Protein AF-A0AAD5UMY3-F1 (afdb_monomer_lite)

Organism: NCBI:txid261099

pLDDT: mean 78.42, std 12.8, range [32.03, 96.56]

Radius of gyration: 41.49 Å; chains: 1; bounding box: 111×92×102 Å

InterPro domains:
  IPR000690 Matrin/U1-C, C2H2-type zinc finger [PS50171] (373-404)
  IPR001790 Large ribosomal subunit protein uL10, N-terminal [PF00466] (483-556)
  IPR003604 Matrin/U1-C-like, C2H2-type zinc finger [SM00451] (227-261)
  IPR013087 Zinc finger C2H2-type [PS00028] (232-254)
  IPR013087 Zinc finger C2H2-type [SM00355] (230-254)
  IPR013087 Zinc finger C2H2-type [SM00355] (373-398)
  IPR021966 Splicing factor SF3a60 binding domain [PF12108] (74-94)
  IPR022755 Zinc finger, double-stranded RNA binding [PF12171] (230-254)
  IPR024598 Splicing factor SF3a60 /Prp9 subunit, C-terminal [PF11931] (349-454)
  IPR031774 SF3A3 domain [PF16837] (117-165)
  IPR036236 Zinc finger C2H2 superfamily [SSF57667] (229-265)
  IPR043141 Large ribosomal subunit protein uL10-like domain superfamily [G3DSA:3.30.70.1730] (434-593)
  IPR043141 Large ribosomal subunit protein uL10-like domain superfamily [SSF160369] (486-635)
  IPR051421 RNA Processing and DNA Damage Response Regulator [PTHR12786] (3-451)

Secondary structure (DSSP, 8-state):
---HHHHHHHHHHHHHHHHHHHHHHHHSPPSBHHHHHHHHHHHHHHHHHHHHHHHHHHHHHHHTHHHHHHHTT-HHHHHHHHHHHHHHHHT-TT-PPPPP-TT----HHHHHHHHTTS-GGGTTTTS---HHHHHHHHTSTTPPP--HHHHHHHTT-TTSS-HHHHTSHHHHHHHHHHHHHHHHHHHHH-TTS-HHHHHHHHHHHHHHHHHHT--TT-TT-------GGGEETTTTEE-SSHHHHHHHHTSHHHHHHHHH--S---HHHHHHHHHHHHHHHHHHHHHHHHHHHHHHHHTHHHHHHHHHHHHHHHHS-HHHHHHHHHSPPPB---------------TT-PPBPTTSSBPPHHHHHHTTTTSEEEETTTTSEEEESHHHHHHHTTSHHHHHHHHHTT--SS-HHHHHHHHHHHHHHHHHHTT-GGGT-EEE-TT--EEEHHHHHHHHHHHHTTS---TTSPPPPHHHHHHHHHHHHHTTSSEEEEEEE----HHHHHHHHHHHTTT-EEEE--HHHHHHHHHHTT-HHHHTT--SSEEEEEESS--HHHHHHHHHHTTTTEEEEEEEETTEEEEHHHHHHHHTSPPHHHHHHHHHHHHHHHHHHHHHHHHHHHHHHHHHHHHHHHHHH--

Sequence (639 aa):
MQTILEATRQNFEELDRLEASSVYQMTQKTQTYRDKILQQKRVSDFVSEIQSKSKEIIQIYQTEFKQEVDKMTDFNSFYDQLKEIKDFYKNKPNELVPAFDPSVLLTDYEVQELDGLFSGEEGYGRQLDLHDLFLEYLNLPSIARITYLSYLDRFDRFKDYSEDLKQKKEYYQYILKLQEYLFGWIKRSQPLFNLEEMQSEIKKRFEKLWKDGQVPLWERQVAPIRNPELYCVACDKHFAKDTVFKAHESGKKHIKAAKELTGPVDKEQRMKERELVEYEKNKRLAEIEYTITLIMKHLKEVREDTKSHIERKQALTEKERLDDAEELPVEIQEEDEPVEDEKLYNPLKLPIGWDGKPIPFWLYKLHGLGVEYPCEICGGYVYMGRKAFDKHFQEWRHAHGMRVLGIPNGSIQDAYALAEKLKQQAKNESLNPDIIEEYEDDEGNVYNKKTFEEQAVYALENVKKSRRGNPVDHRRTFWYAIYSQILQARYIFVFQNVNIPADTFKKLKLDISGKMETLSVRNGVFKACCNDNKQEKLGSLFQGPTIILFSNQEIVPDVVKLGNKYKQHLILVGGKLDDLIVTSDTFENVKNLPSKAQLLGELLGVLSYPASNIVRVLQQSPMVLAASLDQYSKQDQEK

Structure (mmCIF, N/CA/C/O backbone):
data_AF-A0AAD5UMY3-F1
#
_entry.id   AF-A0AAD5UMY3-F1
#
loop_
_atom_site.group_PDB
_atom_site.id
_atom_site.type_symbol
_atom_site.label_atom_id
_atom_site.label_alt_id
_atom_site.label_comp_id
_atom_site.label_asym_id
_atom_site.label_entity_id
_atom_site.label_seq_id
_atom_site.pdbx_PDB_ins_code
_atom_site.Cartn_x
_atom_site.Cartn_y
_atom_site.Cartn_z
_atom_site.occupancy
_atom_site.B_iso_or_equiv
_atom_site.auth_seq_id
_atom_site.auth_comp_id
_atom_site.auth_asym_id
_atom_site.auth_atom_id
_atom_site.pdbx_PDB_model_num
ATOM 1 N N . MET A 1 1 ? -1.121 -5.261 37.924 1.00 54.16 1 MET A N 1
ATOM 2 C CA . MET A 1 1 ? -0.100 -5.972 38.722 1.00 54.16 1 MET A CA 1
ATOM 3 C C . MET A 1 1 ? 0.656 -6.881 37.762 1.00 54.16 1 MET A C 1
ATOM 5 O O . MET A 1 1 ? -0.003 -7.466 36.920 1.00 54.16 1 MET A O 1
ATOM 9 N N . GLN A 1 2 ? 1.989 -6.935 37.798 1.00 60.59 2 GLN A N 1
ATOM 10 C CA . GLN A 1 2 ? 2.779 -7.757 36.863 1.00 60.59 2 GLN A CA 1
ATOM 11 C C . GLN A 1 2 ? 3.060 -9.142 37.467 1.00 60.59 2 GLN A C 1
ATOM 13 O O . GLN A 1 2 ? 4.206 -9.481 37.745 1.00 60.59 2 GLN A O 1
ATOM 18 N N . THR A 1 3 ? 2.012 -9.920 37.740 1.00 77.88 3 THR A N 1
ATOM 19 C CA . THR A 1 3 ? 2.170 -11.361 38.002 1.00 77.88 3 THR A CA 1
ATOM 20 C C . THR A 1 3 ? 2.061 -12.117 36.684 1.00 77.88 3 THR A C 1
ATOM 22 O O . THR A 1 3 ? 1.390 -11.652 35.760 1.00 77.88 3 THR A O 1
ATOM 25 N N . ILE A 1 4 ? 2.714 -13.274 36.579 1.00 82.19 4 ILE A N 1
ATOM 26 C CA . ILE A 1 4 ? 2.682 -14.085 35.355 1.00 82.19 4 ILE A CA 1
ATOM 27 C C . ILE A 1 4 ? 1.256 -14.615 35.127 1.00 82.19 4 ILE A C 1
ATOM 29 O O . ILE A 1 4 ? 0.760 -14.582 33.999 1.00 82.19 4 ILE A O 1
ATOM 33 N N . LEU A 1 5 ? 0.535 -14.983 36.193 1.00 80.25 5 LEU A N 1
ATOM 34 C CA . LEU A 1 5 ? -0.896 -15.299 36.112 1.00 80.25 5 LEU A CA 1
ATOM 35 C C . LEU A 1 5 ? -1.766 -14.139 35.598 1.00 80.25 5 LEU A C 1
ATOM 37 O O . LEU A 1 5 ? -2.652 -14.359 34.778 1.00 80.25 5 LEU A O 1
ATOM 41 N N . GLU A 1 6 ? -1.545 -12.905 36.060 1.00 80.88 6 GLU A N 1
ATOM 42 C CA . GLU A 1 6 ? -2.342 -11.769 35.578 1.00 80.88 6 GLU A CA 1
ATOM 43 C C . GLU A 1 6 ? -1.973 -11.408 34.135 1.00 80.88 6 GLU A C 1
ATOM 45 O O . GLU A 1 6 ? -2.861 -11.101 33.347 1.00 80.88 6 GLU A O 1
ATOM 50 N N . ALA A 1 7 ? -0.695 -11.515 33.756 1.00 83.38 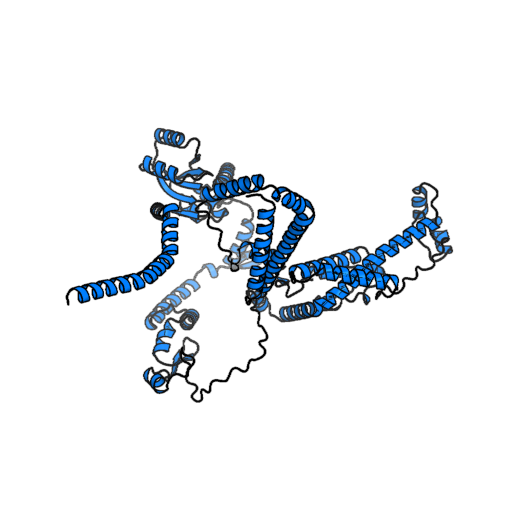7 ALA A N 1
ATOM 51 C CA . ALA A 1 7 ? -0.249 -11.312 32.378 1.00 83.38 7 ALA A CA 1
ATOM 52 C C . ALA A 1 7 ? -0.829 -12.370 31.421 1.00 83.38 7 ALA A C 1
ATOM 54 O O . ALA A 1 7 ? -1.303 -12.035 30.339 1.00 83.38 7 ALA A O 1
ATOM 55 N N . THR A 1 8 ? -0.859 -13.643 31.827 1.00 86.25 8 THR A N 1
ATOM 56 C CA . THR A 1 8 ? -1.491 -14.712 31.033 1.00 86.25 8 THR A CA 1
ATOM 57 C C . THR A 1 8 ? -3.000 -14.529 30.936 1.00 86.25 8 THR A C 1
ATOM 59 O O . THR A 1 8 ? -3.544 -14.641 29.840 1.00 86.25 8 THR A O 1
ATOM 62 N N . ARG A 1 9 ? -3.679 -14.178 32.037 1.00 87.31 9 ARG A N 1
ATOM 63 C CA . ARG A 1 9 ? -5.112 -13.843 32.034 1.00 87.31 9 ARG A CA 1
ATOM 64 C C . ARG A 1 9 ? -5.418 -12.673 31.093 1.00 87.31 9 ARG A C 1
ATOM 66 O O . ARG A 1 9 ? -6.385 -12.753 30.344 1.00 87.31 9 ARG A O 1
ATOM 73 N N . GLN A 1 10 ? -4.603 -11.617 31.119 1.00 86.56 10 GLN A N 1
ATOM 74 C CA . GLN A 1 10 ? -4.732 -10.467 30.218 1.00 86.56 10 GLN A CA 1
ATOM 75 C C . GLN A 1 10 ? -4.540 -10.870 28.757 1.00 86.56 10 GLN A C 1
ATOM 77 O O . GLN A 1 10 ? -5.368 -10.511 27.931 1.00 86.56 10 GLN A O 1
ATOM 82 N N . ASN A 1 11 ? -3.521 -11.674 28.448 1.00 89.56 11 ASN A N 1
ATOM 83 C CA . ASN A 1 11 ? -3.303 -12.159 27.087 1.00 89.56 11 ASN A CA 1
ATOM 84 C C . ASN A 1 11 ? -4.472 -13.031 26.584 1.00 89.56 11 ASN A C 1
ATOM 86 O O . ASN A 1 11 ? -4.869 -12.885 25.435 1.00 89.56 11 ASN A O 1
ATOM 90 N N . PHE A 1 12 ? -5.056 -13.901 27.420 1.00 92.06 12 PHE A N 1
ATOM 91 C CA . PHE A 1 12 ? -6.263 -14.658 27.046 1.00 92.06 12 PHE A CA 1
ATOM 92 C C . PHE A 1 12 ? -7.484 -13.754 26.842 1.00 92.06 12 PHE A C 1
ATOM 94 O O . PHE A 1 12 ? -8.217 -13.926 25.877 1.00 92.06 12 PHE A O 1
ATOM 101 N N . GLU A 1 13 ? -7.684 -12.762 27.711 1.00 89.94 13 GLU A N 1
ATOM 102 C CA . GLU A 1 13 ? -8.763 -11.787 27.545 1.00 89.94 13 GLU A CA 1
ATOM 103 C C . GLU A 1 13 ? -8.597 -10.970 26.251 1.00 89.94 13 GLU A C 1
ATOM 105 O O . GLU A 1 13 ? -9.573 -10.702 25.557 1.00 89.94 13 GLU A O 1
ATOM 110 N N . GLU A 1 14 ? -7.370 -10.583 25.901 1.00 88.94 14 GLU A N 1
ATOM 111 C CA . GLU A 1 14 ? -7.068 -9.913 24.634 1.00 88.94 14 GLU A CA 1
ATOM 112 C C . GLU A 1 14 ? -7.322 -10.819 23.425 1.00 88.94 14 GLU A C 1
ATOM 114 O O . GLU A 1 14 ? -7.874 -10.344 22.436 1.00 88.94 14 GLU A O 1
ATOM 119 N N . LEU A 1 15 ? -6.998 -12.115 23.506 1.00 92.31 15 LEU A N 1
ATOM 120 C CA . LEU A 1 15 ? -7.338 -13.086 22.460 1.00 92.31 15 LEU A CA 1
ATOM 121 C C . LEU A 1 15 ? -8.849 -13.156 22.223 1.00 92.31 15 LEU A C 1
ATOM 123 O O . LEU A 1 15 ? -9.284 -12.966 21.089 1.00 92.31 15 LEU A O 1
ATOM 127 N N . ASP A 1 16 ? -9.643 -13.327 23.282 1.00 90.62 16 ASP A N 1
ATOM 128 C CA . ASP A 1 16 ? -11.108 -13.375 23.183 1.00 90.62 16 ASP A CA 1
ATOM 129 C C . ASP A 1 16 ? -11.670 -12.085 22.560 1.00 90.62 16 ASP A C 1
ATOM 131 O O . ASP A 1 16 ? -12.596 -12.110 21.744 1.00 90.62 16 ASP A O 1
ATOM 135 N N . ARG A 1 17 ? -11.085 -10.932 22.913 1.00 89.69 17 ARG A N 1
ATOM 136 C CA . ARG A 1 17 ? -11.443 -9.628 22.338 1.00 89.69 17 ARG A CA 1
ATOM 137 C C . ARG A 1 17 ? -11.093 -9.543 20.853 1.00 89.69 17 ARG A C 1
ATOM 139 O O . ARG A 1 17 ? -11.916 -9.082 20.068 1.00 89.69 17 ARG A O 1
ATOM 146 N N . LEU A 1 18 ? -9.905 -9.979 20.444 1.00 90.69 18 LEU A N 1
ATOM 147 C CA . LEU A 1 18 ? -9.489 -9.977 19.038 1.00 90.69 18 LEU A CA 1
ATOM 148 C C . LEU A 1 18 ? -10.341 -10.935 18.195 1.00 90.69 18 LEU A C 1
ATOM 150 O O . LEU A 1 18 ? -10.722 -10.592 17.073 1.00 90.69 18 LEU A O 1
ATOM 154 N N . GLU A 1 19 ? -10.705 -12.096 18.739 1.00 90.88 19 GLU A N 1
ATOM 155 C CA . GLU A 1 19 ? -11.619 -13.044 18.096 1.00 90.88 19 GLU A CA 1
ATOM 156 C C . GLU A 1 19 ? -13.020 -12.444 17.935 1.00 90.88 19 GLU A C 1
ATOM 158 O O . GLU A 1 19 ? -13.569 -12.435 16.830 1.00 90.88 19 GLU A O 1
ATOM 163 N N . ALA A 1 20 ? -13.576 -11.860 19.000 1.00 90.25 20 ALA A N 1
ATOM 164 C CA . ALA A 1 20 ? -14.872 -11.189 18.954 1.00 90.25 20 ALA A CA 1
ATOM 165 C C . ALA A 1 20 ? -14.883 -10.012 17.961 1.00 90.25 20 ALA A C 1
ATOM 167 O O . ALA A 1 20 ? -15.832 -9.874 17.186 1.00 90.25 20 ALA A O 1
ATOM 168 N N . SER A 1 21 ? -13.821 -9.200 17.931 1.00 88.88 21 SER A N 1
ATOM 169 C CA . SER A 1 21 ? -13.643 -8.124 16.947 1.00 88.88 21 SER A CA 1
ATOM 170 C C . SER A 1 21 ? -13.560 -8.663 15.521 1.00 88.88 21 SER A C 1
ATOM 172 O O . SER A 1 21 ? -14.181 -8.100 14.623 1.00 88.88 21 SER A O 1
ATOM 174 N N . SER A 1 22 ? -12.848 -9.771 15.300 1.00 90.06 22 SER A N 1
ATOM 175 C CA . SER A 1 22 ? -12.738 -10.408 13.981 1.00 90.06 22 SER A CA 1
ATOM 176 C C . SER A 1 22 ? -14.100 -10.886 13.478 1.00 90.06 22 SER A C 1
ATOM 178 O O . SER A 1 22 ? -14.490 -10.574 12.351 1.00 90.06 22 SER A O 1
ATOM 180 N N . VAL A 1 23 ? -14.866 -11.572 14.333 1.00 91.06 23 VAL A N 1
ATOM 181 C CA . VAL A 1 23 ? -16.228 -12.031 14.019 1.00 91.06 23 VAL A CA 1
ATOM 182 C C . VAL A 1 23 ? -17.153 -10.846 13.750 1.00 91.06 23 VAL A C 1
ATOM 184 O O . VAL A 1 23 ? -17.904 -10.859 12.771 1.00 91.06 23 VAL A O 1
ATOM 187 N N . TYR A 1 24 ? -17.082 -9.803 14.581 1.00 89.88 24 TYR A N 1
ATOM 188 C CA . TYR A 1 24 ? -17.873 -8.593 14.389 1.00 89.88 24 TYR A CA 1
ATOM 189 C C . TYR A 1 24 ? -17.576 -7.946 13.037 1.00 89.88 24 TYR A C 1
ATOM 191 O O . TYR A 1 24 ? -18.513 -7.689 12.284 1.00 89.88 24 TYR A O 1
ATOM 199 N N . GLN A 1 25 ? -16.295 -7.743 12.702 1.00 88.00 25 GLN A N 1
ATOM 200 C CA . GLN A 1 25 ? -15.896 -7.180 11.415 1.00 88.00 25 GLN A CA 1
ATOM 201 C C . GLN A 1 25 ? -16.452 -8.024 10.274 1.00 88.00 25 GLN A C 1
ATOM 203 O O . GLN A 1 25 ? -17.167 -7.472 9.452 1.00 88.00 25 GLN A O 1
ATOM 208 N N . MET A 1 26 ? -16.226 -9.342 10.250 1.00 88.06 26 MET A N 1
ATOM 209 C CA . MET A 1 26 ? -16.703 -10.218 9.165 1.00 88.06 26 MET A CA 1
ATOM 210 C C . MET A 1 26 ? -18.232 -10.275 9.021 1.00 88.06 26 MET A C 1
ATOM 212 O O . MET A 1 26 ? -18.728 -10.623 7.953 1.00 88.06 26 MET A O 1
ATOM 216 N N . THR A 1 27 ? -18.981 -9.935 10.071 1.00 88.69 27 THR A N 1
ATOM 217 C CA . THR A 1 27 ? -20.451 -9.883 10.031 1.00 88.69 27 THR A CA 1
ATOM 218 C C . THR A 1 27 ? -20.968 -8.608 9.351 1.00 88.69 27 THR A C 1
ATOM 220 O O . THR A 1 27 ? -22.096 -8.583 8.857 1.00 88.69 27 THR A O 1
ATOM 223 N N . GLN A 1 28 ? -20.166 -7.539 9.306 1.00 86.06 28 GLN A N 1
ATOM 224 C CA . GLN A 1 28 ? -20.550 -6.289 8.652 1.00 86.06 28 GLN A CA 1
ATOM 225 C C . GLN A 1 28 ? -20.519 -6.428 7.126 1.00 86.06 28 GLN A C 1
ATOM 227 O O . GLN A 1 28 ? -19.551 -6.925 6.547 1.00 86.06 28 GLN A O 1
ATOM 232 N N . LYS A 1 29 ? -21.567 -5.928 6.464 1.00 86.44 29 LYS A N 1
ATOM 233 C CA . LYS A 1 29 ? -21.604 -5.818 5.001 1.00 86.44 29 LYS A CA 1
ATOM 234 C C . LYS A 1 29 ? -20.754 -4.635 4.542 1.00 86.44 29 LYS A C 1
ATOM 236 O O . LYS A 1 29 ? -20.827 -3.559 5.133 1.00 86.44 29 LYS A O 1
ATOM 241 N N . THR A 1 30 ? -19.984 -4.825 3.475 1.00 85.44 30 THR A N 1
ATOM 242 C CA . THR A 1 30 ? -19.157 -3.772 2.873 1.00 85.44 30 THR A CA 1
ATOM 243 C C . THR A 1 30 ? -19.820 -3.230 1.615 1.00 85.44 30 THR A C 1
ATOM 245 O O . THR A 1 30 ? -20.394 -3.986 0.839 1.00 85.44 30 THR A O 1
ATOM 248 N N . GLN A 1 31 ? -19.788 -1.906 1.443 1.00 82.75 31 GLN A N 1
ATOM 249 C CA . GLN A 1 31 ? -20.433 -1.228 0.313 1.00 82.75 31 GLN A CA 1
ATOM 250 C C . GLN A 1 31 ? -19.464 -1.012 -0.843 1.00 82.75 31 GLN A C 1
ATOM 252 O O . GLN A 1 31 ? -19.856 -1.130 -1.997 1.00 82.75 31 GLN A O 1
ATOM 257 N N . THR A 1 32 ? -18.197 -0.712 -0.556 1.00 85.31 32 THR A N 1
ATOM 258 C CA . THR A 1 32 ? -17.181 -0.474 -1.585 1.00 85.31 32 THR A CA 1
ATOM 259 C C . THR A 1 32 ? -16.069 -1.514 -1.525 1.00 85.31 32 THR A C 1
ATOM 261 O O . THR A 1 32 ? -15.799 -2.116 -0.482 1.00 85.31 32 THR A O 1
ATOM 264 N N . TYR A 1 33 ? -15.377 -1.718 -2.651 1.00 83.94 33 TYR A N 1
ATOM 265 C CA . TYR A 1 33 ? -14.226 -2.627 -2.696 1.00 83.94 33 TYR A CA 1
ATOM 266 C C . TYR A 1 33 ? -13.112 -2.178 -1.737 1.00 83.94 33 TYR A C 1
ATOM 268 O O . TYR A 1 33 ? -12.474 -3.004 -1.088 1.00 83.94 33 TYR A O 1
ATOM 276 N N . ARG A 1 34 ? -12.946 -0.862 -1.569 1.00 86.38 34 ARG A N 1
ATOM 277 C CA . ARG A 1 34 ? -12.042 -0.270 -0.580 1.00 86.38 34 ARG A CA 1
ATOM 278 C C . ARG A 1 34 ? -12.387 -0.719 0.841 1.00 86.38 34 ARG A C 1
ATOM 280 O O . ARG A 1 34 ? -11.503 -1.191 1.552 1.00 86.38 34 ARG A O 1
ATOM 287 N N . ASP A 1 35 ? -13.660 -0.639 1.228 1.00 86.69 35 ASP A N 1
ATOM 288 C CA . ASP A 1 35 ? -14.111 -1.061 2.562 1.00 86.69 35 ASP A CA 1
ATOM 289 C C . ASP A 1 35 ? -13.899 -2.560 2.778 1.00 86.69 35 ASP A C 1
ATOM 291 O O . ASP A 1 35 ? -13.480 -2.978 3.856 1.00 86.69 35 ASP A O 1
ATOM 295 N N . LYS A 1 36 ? -14.130 -3.370 1.736 1.00 89.31 36 LYS A N 1
ATOM 296 C CA . LYS A 1 36 ? -13.876 -4.816 1.758 1.00 89.31 36 LYS A CA 1
ATOM 297 C C . LYS A 1 36 ? -12.414 -5.131 2.052 1.00 89.31 36 LYS A C 1
ATOM 299 O O . LYS A 1 36 ? -12.127 -5.939 2.932 1.00 89.31 36 LYS A O 1
ATOM 304 N N . ILE A 1 37 ? -11.480 -4.497 1.350 1.00 90.50 37 ILE A N 1
ATOM 305 C CA . ILE A 1 37 ? -10.049 -4.732 1.577 1.00 90.50 37 ILE A CA 1
ATOM 306 C C . ILE A 1 37 ? -9.623 -4.225 2.950 1.00 90.50 37 ILE A C 1
ATOM 308 O O . ILE A 1 37 ? -8.858 -4.894 3.641 1.00 90.50 37 ILE A O 1
ATOM 312 N N . LEU A 1 38 ? -10.156 -3.086 3.387 1.00 88.69 38 LEU A N 1
ATOM 313 C CA . LEU A 1 38 ? -9.866 -2.534 4.704 1.00 88.69 38 LEU A CA 1
ATOM 314 C C . LEU A 1 38 ? -10.333 -3.458 5.833 1.00 88.69 38 LEU A C 1
ATOM 316 O O . LEU A 1 38 ? -9.580 -3.740 6.765 1.00 88.69 38 LEU A O 1
ATOM 320 N N . GLN A 1 39 ? -11.553 -3.983 5.716 1.00 89.44 39 GLN A N 1
ATOM 321 C CA . GLN A 1 39 ? -12.108 -4.993 6.612 1.00 89.44 39 GLN A CA 1
ATOM 322 C C . GLN A 1 39 ? -11.218 -6.243 6.645 1.00 89.44 39 GLN A C 1
ATOM 324 O O . GLN A 1 39 ? -10.856 -6.712 7.722 1.00 89.44 39 GLN A O 1
ATOM 329 N N . GLN A 1 40 ? -10.812 -6.764 5.483 1.00 91.44 40 GLN A N 1
ATOM 330 C CA . GLN A 1 40 ? -9.936 -7.936 5.411 1.00 91.44 40 GLN A CA 1
ATOM 331 C C . GLN A 1 40 ? -8.546 -7.675 6.004 1.00 91.44 40 GLN A C 1
ATOM 333 O O . GLN A 1 40 ? -8.012 -8.545 6.691 1.00 91.44 40 GLN A O 1
ATOM 338 N N . LYS A 1 41 ? -7.965 -6.489 5.778 1.00 89.88 41 LYS A N 1
ATOM 339 C CA . LYS A 1 41 ? -6.675 -6.089 6.357 1.00 89.88 41 LYS A CA 1
ATOM 340 C C . LYS A 1 41 ? -6.755 -6.067 7.881 1.00 89.88 41 LYS A C 1
ATOM 342 O O . LYS A 1 41 ? -5.942 -6.709 8.531 1.00 89.88 41 LYS A O 1
ATOM 347 N N . ARG A 1 42 ? -7.792 -5.444 8.445 1.00 88.50 42 ARG A N 1
ATOM 348 C CA . ARG A 1 42 ? -8.027 -5.425 9.899 1.00 88.50 42 ARG A CA 1
ATOM 349 C C . ARG A 1 42 ? -8.130 -6.822 10.490 1.00 88.50 42 ARG A C 1
ATOM 351 O O . ARG A 1 42 ? -7.488 -7.116 11.490 1.00 88.50 42 ARG A O 1
ATOM 358 N N . VAL A 1 43 ? -8.909 -7.700 9.858 1.00 91.56 43 VAL A N 1
ATOM 359 C CA . VAL A 1 43 ? -9.029 -9.092 10.312 1.00 91.56 43 VAL A CA 1
ATOM 360 C C . VAL A 1 43 ? -7.675 -9.805 10.221 1.00 91.56 43 VAL A C 1
ATOM 362 O O . VAL A 1 43 ? -7.316 -10.541 11.134 1.00 91.56 43 VAL A O 1
ATOM 365 N N . SER A 1 44 ? -6.882 -9.554 9.177 1.00 92.00 44 SER A N 1
ATOM 366 C CA . SER A 1 44 ? -5.515 -10.079 9.070 1.00 92.00 44 SER A CA 1
ATOM 367 C C . SER A 1 44 ? -4.595 -9.566 10.186 1.00 92.00 44 SER A C 1
ATOM 369 O O . SER A 1 44 ? -3.798 -10.337 10.727 1.00 92.00 44 SER A O 1
ATOM 371 N N . ASP A 1 45 ? -4.701 -8.291 10.554 1.00 89.94 45 ASP A N 1
ATOM 372 C CA . ASP A 1 45 ? -3.927 -7.698 11.647 1.00 89.94 45 ASP A CA 1
ATOM 373 C C . ASP A 1 45 ? -4.332 -8.316 12.994 1.00 89.94 45 ASP A C 1
ATOM 375 O O . ASP A 1 45 ? -3.463 -8.743 13.755 1.00 89.94 45 ASP A O 1
ATOM 379 N N . PHE A 1 46 ? -5.636 -8.502 13.236 1.00 91.31 46 PHE A N 1
ATOM 380 C CA . PHE A 1 46 ? -6.139 -9.211 14.417 1.00 91.31 46 PHE A CA 1
ATOM 381 C C . PHE A 1 46 ? -5.630 -10.650 14.477 1.00 91.31 46 PHE A C 1
ATOM 383 O O . PHE A 1 46 ? -5.162 -11.090 15.522 1.00 91.31 46 PHE A O 1
ATOM 390 N N . VAL A 1 47 ? -5.655 -11.386 13.362 1.00 92.12 47 VAL A N 1
ATOM 391 C CA . VAL A 1 47 ? -5.118 -12.755 13.295 1.00 92.12 47 VAL A CA 1
ATOM 392 C C . VAL A 1 47 ? -3.613 -12.773 13.575 1.00 92.12 47 VAL A C 1
ATOM 394 O O . VAL A 1 47 ? -3.124 -13.662 14.274 1.00 92.12 47 VAL A O 1
ATOM 397 N N . SER A 1 48 ? -2.868 -11.789 13.073 1.00 91.81 48 SER A N 1
ATOM 398 C CA . SER A 1 48 ? -1.427 -11.667 13.322 1.00 91.81 48 SER A CA 1
ATOM 399 C C . SER A 1 48 ? -1.131 -11.394 14.800 1.00 91.81 48 SER A C 1
ATOM 401 O O . SER A 1 48 ? -0.230 -12.006 15.383 1.00 91.81 48 SER A O 1
ATOM 403 N N . GLU A 1 49 ? -1.924 -10.532 15.435 1.00 91.75 49 GLU A N 1
ATOM 404 C CA . GLU A 1 49 ? -1.832 -10.249 16.866 1.00 91.75 49 GLU A CA 1
ATOM 405 C C . GLU A 1 49 ? -2.226 -11.471 17.709 1.00 91.75 49 GLU A C 1
ATOM 407 O O . GLU A 1 49 ? -1.486 -11.846 18.621 1.00 91.75 49 GLU A O 1
ATOM 412 N N . ILE A 1 50 ? -3.298 -12.179 17.330 1.00 94.00 50 ILE A N 1
ATOM 413 C CA . ILE A 1 50 ? -3.713 -13.457 17.928 1.00 94.00 50 ILE A CA 1
ATOM 414 C C . ILE A 1 50 ? -2.563 -14.467 17.894 1.00 94.00 50 ILE A C 1
ATOM 416 O O . ILE A 1 50 ? -2.260 -15.109 18.904 1.00 94.00 50 ILE A O 1
ATOM 420 N N . GLN A 1 51 ? -1.873 -14.599 16.759 1.00 93.81 51 GLN A N 1
ATOM 421 C CA . GLN A 1 51 ? -0.721 -15.493 16.640 1.00 93.81 51 GLN A CA 1
ATOM 422 C C . GLN A 1 51 ? 0.442 -15.065 17.542 1.00 93.81 51 GLN A C 1
ATOM 424 O O . GLN A 1 51 ? 1.096 -15.928 18.134 1.00 93.81 51 GLN A O 1
ATOM 429 N N . SER A 1 52 ? 0.718 -13.763 17.657 1.00 93.81 52 SER A N 1
ATOM 430 C CA . SER A 1 52 ? 1.770 -13.242 18.539 1.00 93.81 52 SER A CA 1
ATOM 431 C C . SER A 1 52 ? 1.461 -13.542 20.006 1.00 93.81 52 SER A C 1
ATOM 433 O O . SER A 1 52 ? 2.269 -14.166 20.695 1.00 93.81 52 SER A O 1
ATOM 435 N N . LYS A 1 53 ? 0.253 -13.199 20.460 1.00 92.69 53 LYS A N 1
ATOM 436 C CA . LYS A 1 53 ? -0.215 -13.432 21.833 1.00 92.69 53 LYS A CA 1
ATOM 437 C C . LYS A 1 53 ? -0.262 -14.919 22.172 1.00 92.69 53 LYS A C 1
ATOM 439 O O . LYS A 1 53 ? 0.200 -15.330 23.234 1.00 92.69 53 LYS A O 1
ATOM 444 N N . SER A 1 54 ? -0.712 -15.754 21.237 1.00 94.81 54 SER A N 1
ATOM 445 C CA . SER A 1 54 ? -0.695 -17.212 21.399 1.00 94.81 54 SER A CA 1
ATOM 446 C C . SER A 1 54 ? 0.726 -17.754 21.587 1.00 94.81 54 SER A C 1
ATOM 448 O O . SER A 1 54 ? 0.948 -18.618 22.436 1.00 94.81 54 SER A O 1
ATOM 450 N N . LYS A 1 55 ? 1.715 -17.235 20.843 1.00 93.88 55 LYS A N 1
ATOM 451 C CA . LYS A 1 55 ? 3.130 -17.614 21.015 1.00 93.88 55 LYS A CA 1
ATOM 452 C C . LYS A 1 55 ? 3.666 -17.202 22.386 1.00 93.88 55 LYS A C 1
ATOM 454 O O . LYS A 1 55 ? 4.336 -18.012 23.023 1.00 93.88 55 LYS A O 1
ATOM 459 N N . GLU A 1 56 ? 3.345 -15.995 22.853 1.00 91.38 56 GLU A N 1
ATOM 460 C CA . GLU A 1 56 ? 3.723 -15.521 24.193 1.00 91.38 56 GLU A CA 1
ATOM 461 C C . GLU A 1 56 ? 3.151 -16.425 25.291 1.00 91.38 56 GLU A C 1
ATOM 463 O O . GLU A 1 56 ? 3.883 -16.863 26.178 1.00 91.38 56 GLU A O 1
ATOM 468 N N . ILE A 1 57 ? 1.866 -16.779 25.199 1.00 90.88 57 ILE A N 1
ATOM 469 C CA . ILE A 1 57 ? 1.212 -17.691 26.144 1.00 90.88 57 ILE A CA 1
ATOM 470 C C . ILE A 1 57 ? 1.915 -19.053 26.150 1.00 90.88 57 ILE A C 1
ATOM 472 O O . ILE A 1 57 ? 2.289 -19.548 27.214 1.00 90.88 57 ILE A O 1
ATOM 476 N N . ILE A 1 58 ? 2.146 -19.650 24.975 1.00 92.19 58 ILE A N 1
ATOM 477 C CA . ILE A 1 58 ? 2.840 -20.943 24.857 1.00 92.19 58 ILE A CA 1
ATOM 478 C C . ILE A 1 58 ? 4.224 -20.878 25.511 1.00 92.19 58 ILE A C 1
ATOM 480 O O . ILE A 1 58 ? 4.606 -21.807 26.225 1.00 92.19 58 ILE A O 1
ATOM 484 N N . GLN A 1 59 ? 4.962 -19.786 25.304 1.00 90.50 59 GLN A N 1
ATOM 485 C CA . GLN A 1 59 ? 6.276 -19.592 25.906 1.00 90.50 59 GLN A CA 1
ATOM 486 C C . GLN A 1 59 ? 6.193 -19.543 27.437 1.00 90.50 59 GLN A C 1
ATOM 488 O O . GLN A 1 59 ? 6.932 -20.274 28.095 1.00 90.50 59 GLN A O 1
ATOM 493 N N . ILE A 1 60 ? 5.253 -18.776 28.001 1.00 88.12 60 ILE A N 1
ATOM 494 C CA . ILE A 1 60 ? 5.046 -18.677 29.456 1.00 88.12 60 ILE A CA 1
ATOM 495 C C . ILE A 1 60 ? 4.728 -20.050 30.069 1.00 88.12 60 ILE A C 1
ATOM 497 O O . ILE A 1 60 ? 5.309 -20.432 31.092 1.00 88.12 60 ILE A O 1
ATOM 501 N N . TYR A 1 61 ? 3.851 -20.830 29.426 1.00 86.31 61 TYR A N 1
ATOM 502 C CA . TYR A 1 61 ? 3.516 -22.188 29.873 1.00 86.31 61 TYR A CA 1
ATOM 503 C C . TYR A 1 61 ? 4.721 -23.138 29.854 1.00 86.31 61 TYR A C 1
ATOM 505 O O . TYR A 1 61 ? 4.800 -24.051 30.681 1.00 86.31 61 TYR A O 1
ATOM 513 N N . GLN A 1 62 ? 5.663 -22.942 28.929 1.00 86.50 62 GLN A N 1
ATOM 514 C CA . GLN A 1 62 ? 6.862 -23.773 28.815 1.00 86.50 62 GLN A CA 1
ATOM 515 C C . GLN A 1 62 ? 7.955 -23.399 29.825 1.00 86.50 62 GLN A C 1
ATOM 517 O O . GLN A 1 62 ? 8.629 -24.299 30.332 1.00 86.50 62 GLN A O 1
ATOM 522 N N . THR A 1 63 ? 8.149 -22.110 30.121 1.00 82.12 63 THR A N 1
ATOM 523 C CA . THR A 1 63 ? 9.301 -21.623 30.901 1.00 82.12 63 THR A CA 1
ATOM 524 C C . THR A 1 63 ? 8.995 -21.393 32.378 1.00 82.12 63 THR A C 1
ATOM 526 O O . THR A 1 63 ? 9.752 -21.835 33.244 1.00 82.12 63 THR A O 1
ATOM 529 N N . GLU A 1 64 ? 7.903 -20.695 32.676 1.00 76.00 64 GLU A N 1
ATOM 530 C CA . GLU A 1 64 ? 7.738 -19.977 33.947 1.00 76.00 64 GLU A CA 1
ATOM 531 C C . GLU A 1 64 ? 6.563 -20.495 34.777 1.00 76.00 64 GLU A C 1
ATOM 533 O O . GLU A 1 64 ? 6.618 -20.472 36.008 1.00 76.00 64 GLU A O 1
ATOM 538 N N . PHE A 1 65 ? 5.546 -21.062 34.124 1.00 78.69 65 PHE A N 1
ATOM 539 C CA . PHE A 1 65 ? 4.321 -21.502 34.792 1.00 78.69 65 PHE A CA 1
ATOM 540 C C . PHE A 1 65 ? 4.569 -22.554 35.884 1.00 78.69 65 PHE A C 1
ATOM 542 O O . PHE A 1 65 ? 4.012 -22.469 36.976 1.00 78.69 65 PHE A O 1
ATOM 549 N N . LYS A 1 66 ? 5.466 -23.520 35.642 1.00 75.81 66 LYS A N 1
ATOM 550 C CA . LYS A 1 66 ? 5.811 -24.546 36.647 1.00 75.81 66 LYS A CA 1
ATOM 551 C C . LYS A 1 66 ? 6.411 -23.937 37.916 1.00 75.81 66 LYS A C 1
ATOM 553 O O . LYS A 1 66 ? 6.044 -24.329 39.015 1.00 75.81 66 LYS A O 1
ATOM 558 N N . GLN A 1 67 ? 7.291 -22.949 37.761 1.00 74.56 67 GLN A N 1
ATOM 559 C CA . GLN A 1 67 ? 7.961 -22.298 38.888 1.00 74.56 67 GLN A CA 1
ATOM 560 C C . GLN A 1 67 ? 6.997 -21.432 39.707 1.00 74.56 67 GLN A C 1
ATOM 562 O O . GLN A 1 67 ? 7.201 -21.248 40.905 1.00 74.56 67 GLN A O 1
ATOM 567 N N . GLU A 1 68 ? 5.966 -20.873 39.073 1.00 74.88 68 GLU A N 1
ATOM 568 C CA . GLU A 1 68 ? 4.937 -20.090 39.757 1.00 74.88 68 GLU A CA 1
ATOM 569 C C . GLU A 1 68 ? 3.958 -20.988 40.525 1.00 74.88 68 GLU A C 1
ATOM 571 O O . GLU A 1 68 ? 3.657 -20.708 41.684 1.00 74.88 68 GLU A O 1
ATOM 576 N N . VAL A 1 69 ? 3.535 -22.110 39.930 1.00 75.88 69 VAL A N 1
ATOM 577 C CA . VAL A 1 69 ? 2.688 -23.113 40.598 1.00 75.88 69 VAL A CA 1
ATOM 578 C C . VAL A 1 69 ? 3.376 -23.676 41.844 1.00 75.88 69 VAL A C 1
ATOM 580 O O . VAL A 1 69 ? 2.748 -23.766 42.899 1.00 75.88 69 VAL A O 1
ATOM 583 N N . ASP A 1 70 ? 4.676 -23.970 41.769 1.00 74.31 70 ASP A N 1
ATOM 584 C CA . ASP A 1 70 ? 5.443 -24.453 42.921 1.00 74.31 70 ASP A CA 1
ATOM 585 C C . ASP A 1 70 ? 5.461 -23.421 44.072 1.00 74.31 70 ASP A C 1
ATOM 587 O O . ASP A 1 70 ? 5.333 -23.791 45.241 1.00 74.31 70 ASP A O 1
ATOM 591 N N . LYS A 1 71 ? 5.521 -22.114 43.766 1.00 74.12 71 LYS A N 1
ATOM 592 C CA . LYS A 1 71 ? 5.483 -21.025 44.769 1.00 74.12 71 LYS A CA 1
ATOM 593 C C . LYS A 1 71 ? 4.119 -20.853 45.445 1.00 74.12 71 LYS A C 1
ATOM 595 O O . LYS A 1 71 ? 4.060 -20.306 46.546 1.00 74.12 71 LYS A O 1
ATOM 600 N N . MET A 1 72 ? 3.035 -21.307 44.815 1.00 67.38 72 MET A N 1
ATOM 601 C CA . MET A 1 72 ? 1.676 -21.225 45.375 1.00 67.38 72 MET A CA 1
ATOM 602 C C . MET A 1 72 ? 1.349 -22.343 46.370 1.00 67.38 72 MET A C 1
ATOM 604 O O . MET A 1 72 ? 0.278 -22.332 46.973 1.00 67.38 72 MET A O 1
ATOM 608 N N . THR A 1 73 ? 2.251 -23.305 46.571 1.00 73.94 73 THR A N 1
ATOM 609 C CA . THR A 1 73 ? 2.042 -24.388 47.547 1.00 73.94 73 THR A CA 1
ATOM 610 C C . THR A 1 73 ? 2.197 -23.940 49.008 1.00 73.94 73 THR A C 1
ATOM 612 O O . THR A 1 73 ? 1.721 -24.632 49.908 1.00 73.94 73 THR A O 1
ATOM 615 N N . ASP A 1 74 ? 2.804 -22.774 49.260 1.00 76.88 74 ASP A N 1
ATOM 616 C CA . ASP A 1 74 ? 2.957 -22.192 50.598 1.00 76.88 74 ASP A CA 1
ATOM 617 C C . ASP A 1 74 ? 1.812 -21.214 50.935 1.00 76.88 74 ASP A C 1
ATOM 619 O O . ASP A 1 74 ? 1.621 -20.184 50.283 1.00 76.88 74 ASP A O 1
ATOM 623 N N . PHE A 1 75 ? 1.059 -21.519 51.998 1.00 73.00 75 PHE A N 1
ATOM 624 C CA . PHE A 1 75 ? -0.100 -20.740 52.444 1.00 73.00 75 PHE A CA 1
ATOM 625 C C . PHE A 1 75 ? 0.242 -19.318 52.907 1.00 73.00 75 PHE A C 1
ATOM 627 O O . PHE A 1 75 ? -0.606 -18.435 52.790 1.00 73.00 75 PHE A O 1
ATOM 634 N N . ASN A 1 76 ? 1.446 -19.066 53.430 1.00 77.50 76 ASN A N 1
ATOM 635 C CA . ASN A 1 76 ? 1.811 -17.721 53.900 1.00 77.50 76 ASN A CA 1
ATOM 636 C C . ASN A 1 76 ? 2.051 -16.759 52.725 1.00 77.50 76 ASN A C 1
ATOM 638 O O . ASN A 1 76 ? 1.534 -15.644 52.725 1.00 77.50 76 ASN A O 1
ATOM 642 N N . SER A 1 77 ? 2.733 -17.246 51.683 1.00 73.88 77 SER A N 1
ATOM 643 C CA . SER A 1 77 ? 2.955 -16.553 50.403 1.00 73.88 77 SER A CA 1
ATOM 644 C C . SER A 1 77 ? 1.638 -16.092 49.755 1.00 73.88 77 SER A C 1
ATOM 646 O O . SER A 1 77 ? 1.529 -14.963 49.271 1.00 73.88 77 SER A O 1
ATOM 648 N N . PHE A 1 78 ? 0.596 -16.925 49.828 1.00 75.88 78 PHE A N 1
ATOM 649 C CA . PHE A 1 78 ? -0.722 -16.616 49.276 1.00 75.88 78 PHE A CA 1
ATOM 650 C C . PHE A 1 78 ? -1.395 -15.402 49.937 1.00 75.88 78 PHE A C 1
ATOM 652 O O . PHE A 1 78 ? -1.949 -14.540 49.250 1.00 75.88 78 PHE A O 1
ATOM 659 N N . TYR A 1 79 ? -1.366 -15.307 51.271 1.00 83.19 79 TYR A N 1
ATOM 660 C CA . TYR A 1 79 ? -2.014 -14.196 51.978 1.00 83.19 79 TYR A CA 1
ATOM 661 C C . TYR A 1 79 ? -1.293 -12.862 51.769 1.00 83.19 79 TYR A C 1
ATOM 663 O O . TYR A 1 79 ? -1.961 -11.824 51.718 1.00 83.19 79 TYR A O 1
ATOM 671 N N . ASP A 1 80 ? 0.029 -12.887 51.594 1.00 79.56 80 ASP A N 1
ATOM 672 C CA . ASP A 1 80 ? 0.810 -11.699 51.251 1.00 79.56 80 ASP A CA 1
ATOM 673 C C . ASP A 1 80 ? 0.439 -11.181 49.851 1.00 79.56 80 ASP A C 1
ATOM 675 O O . ASP A 1 80 ? 0.112 -10.001 49.701 1.00 79.56 80 ASP A O 1
ATOM 679 N N . GLN A 1 81 ? 0.338 -12.065 48.850 1.00 76.00 81 GLN A N 1
ATOM 680 C CA . GLN A 1 81 ? -0.126 -11.703 47.501 1.00 76.00 81 GLN A CA 1
ATOM 681 C C . GLN A 1 81 ? -1.574 -11.189 47.495 1.00 76.00 81 GLN A C 1
ATOM 683 O O . GLN A 1 81 ? -1.892 -10.185 46.855 1.00 76.00 81 GLN A O 1
ATOM 688 N N . LEU A 1 82 ? -2.473 -11.834 48.246 1.00 82.81 82 LEU A N 1
ATOM 689 C CA . LEU A 1 82 ? -3.861 -11.384 48.387 1.00 82.81 82 LEU A CA 1
ATOM 690 C C . LEU A 1 82 ? -3.932 -9.966 48.970 1.00 82.81 82 LEU A C 1
ATOM 692 O O . LEU A 1 82 ? -4.778 -9.161 48.568 1.00 82.81 82 LEU A O 1
ATOM 696 N N . LYS A 1 83 ? -3.066 -9.662 49.941 1.00 84.62 83 LYS A N 1
ATOM 697 C CA . LYS A 1 83 ? -2.987 -8.341 50.559 1.00 84.62 83 LYS A CA 1
ATOM 698 C C . LYS A 1 83 ? -2.496 -7.298 49.558 1.00 84.62 83 LYS A C 1
ATOM 700 O O . LYS A 1 83 ? -3.142 -6.261 49.440 1.00 84.62 83 LYS A O 1
ATOM 705 N N . GLU A 1 84 ? -1.457 -7.601 48.780 1.00 82.81 84 GLU A N 1
ATOM 706 C CA . GLU A 1 84 ? -0.987 -6.726 47.696 1.00 82.81 84 GLU A CA 1
ATOM 707 C C . GLU A 1 84 ? -2.087 -6.439 46.664 1.00 82.81 84 GLU A C 1
ATOM 709 O O . GLU A 1 84 ? -2.260 -5.293 46.247 1.00 82.81 84 GLU A O 1
ATOM 714 N N . ILE A 1 85 ? -2.880 -7.450 46.287 1.00 80.50 85 ILE A N 1
ATOM 715 C CA . ILE A 1 85 ? -3.999 -7.290 45.342 1.00 80.50 85 ILE A CA 1
ATOM 716 C C . ILE A 1 85 ? -5.065 -6.367 45.928 1.00 80.50 85 ILE A C 1
ATOM 718 O O . ILE A 1 85 ? -5.509 -5.422 45.271 1.00 80.50 85 ILE A O 1
ATOM 722 N N . LYS A 1 86 ? -5.461 -6.606 47.182 1.00 84.00 86 LYS A N 1
ATOM 723 C CA . LYS A 1 86 ? -6.447 -5.766 47.871 1.00 84.00 86 LYS A CA 1
ATOM 724 C C . LYS A 1 86 ? -5.963 -4.327 48.013 1.00 84.00 86 LYS A C 1
ATOM 726 O O . LYS A 1 86 ? -6.749 -3.417 47.764 1.00 84.00 86 LYS A O 1
ATOM 731 N N . ASP A 1 87 ? -4.699 -4.115 48.366 1.00 84.12 87 ASP A N 1
ATOM 732 C CA . ASP A 1 87 ? -4.115 -2.780 48.500 1.00 84.12 87 ASP A CA 1
ATOM 733 C C . ASP A 1 87 ? -4.023 -2.068 47.137 1.00 84.12 87 ASP A C 1
ATOM 735 O O . ASP A 1 87 ? -4.354 -0.885 47.041 1.00 84.12 87 ASP A O 1
ATOM 739 N N . PHE A 1 88 ? -3.684 -2.785 46.059 1.00 78.81 88 PHE A N 1
ATOM 740 C CA . PHE A 1 88 ? -3.676 -2.244 44.695 1.00 78.81 88 PHE A CA 1
ATOM 741 C C . PHE A 1 88 ? -5.057 -1.731 44.262 1.00 78.81 88 PHE A C 1
ATOM 743 O O . PHE A 1 88 ? -5.176 -0.580 43.836 1.00 78.81 88 PHE A O 1
ATOM 750 N N . TYR A 1 89 ? -6.111 -2.541 44.414 1.00 75.94 89 TYR A N 1
ATOM 751 C CA . TYR A 1 89 ? -7.472 -2.142 44.030 1.00 75.94 89 TYR A CA 1
ATOM 752 C C . TYR A 1 89 ? -8.080 -1.105 44.980 1.00 75.94 89 TYR A C 1
ATOM 754 O O . TYR A 1 89 ? -8.823 -0.227 44.545 1.00 75.94 89 TYR A O 1
ATOM 762 N N . LYS A 1 90 ? -7.710 -1.125 46.265 1.00 82.62 90 LYS A N 1
ATOM 763 C CA . LYS A 1 90 ? -8.106 -0.089 47.229 1.00 82.62 90 LYS A CA 1
ATOM 764 C C . LYS A 1 90 ? -7.542 1.288 46.866 1.00 82.62 90 LYS A C 1
ATOM 766 O O . LYS A 1 90 ? -8.203 2.292 47.117 1.00 82.62 90 LYS A O 1
ATOM 771 N N . ASN A 1 91 ? -6.358 1.333 46.253 1.00 80.31 91 ASN A N 1
ATOM 772 C CA . ASN A 1 91 ? -5.734 2.567 45.767 1.00 80.31 91 ASN A CA 1
ATOM 773 C C . ASN A 1 91 ? -6.311 3.051 44.423 1.00 80.31 91 ASN A C 1
ATOM 775 O O . ASN A 1 91 ? -6.082 4.200 44.044 1.00 80.31 91 ASN A O 1
ATOM 779 N N . LYS A 1 92 ? -7.072 2.205 43.716 1.00 78.88 92 LYS A N 1
ATOM 780 C CA . LYS A 1 92 ? -7.679 2.481 42.402 1.00 78.88 92 LYS A CA 1
ATOM 781 C C . LYS A 1 92 ? -9.202 2.211 42.389 1.00 78.88 92 LYS A C 1
ATOM 783 O O . LYS A 1 92 ? -9.685 1.472 41.537 1.00 78.88 92 LYS A O 1
ATOM 788 N N . PRO A 1 93 ? -9.996 2.815 43.296 1.00 71.88 93 PRO A N 1
ATOM 789 C CA . PRO A 1 93 ? -11.417 2.481 43.450 1.00 71.88 93 PRO A CA 1
ATOM 790 C C . PRO A 1 93 ? -12.311 2.966 42.294 1.00 71.88 93 PRO A C 1
ATOM 792 O O . PRO A 1 93 ? -13.411 2.452 42.128 1.00 71.88 93 PRO A O 1
ATOM 795 N N . ASN A 1 94 ? -11.848 3.941 41.501 1.00 76.38 94 ASN A N 1
ATOM 796 C CA . ASN A 1 94 ? -12.616 4.567 40.414 1.00 76.38 94 ASN A CA 1
ATOM 797 C C . ASN A 1 94 ? -12.050 4.260 39.015 1.00 76.38 94 ASN A C 1
ATOM 799 O O . ASN A 1 94 ? -12.447 4.900 38.042 1.00 76.38 94 ASN A O 1
ATOM 803 N N . GLU A 1 95 ? -11.091 3.338 38.897 1.00 69.81 95 GLU A N 1
ATOM 804 C CA . GLU A 1 95 ? -10.557 2.934 37.595 1.00 69.81 95 GLU A CA 1
ATOM 805 C C . GLU A 1 95 ? -11.554 1.972 36.943 1.00 69.81 95 GLU A C 1
ATOM 807 O O . GLU A 1 95 ? -11.636 0.795 37.288 1.00 69.81 95 GLU A O 1
ATOM 812 N N . LEU A 1 96 ? -12.384 2.509 36.047 1.00 67.00 96 LEU A N 1
ATOM 813 C CA . LEU A 1 96 ? -13.302 1.709 35.247 1.00 67.00 96 LEU A CA 1
ATOM 814 C C . LEU A 1 96 ? -12.481 0.866 34.270 1.00 67.00 96 LEU A C 1
ATOM 816 O O . LEU A 1 96 ? -11.660 1.407 33.529 1.00 67.00 96 LEU A O 1
ATOM 820 N N . VAL A 1 97 ? -12.724 -0.446 34.246 1.00 66.31 97 VAL A N 1
ATOM 821 C CA . VAL A 1 97 ? -12.246 -1.288 33.146 1.00 66.31 97 VAL A CA 1
ATOM 822 C C . VAL A 1 97 ? -12.917 -0.755 31.878 1.00 66.31 97 VAL A C 1
ATOM 824 O O . VAL A 1 97 ? -14.151 -0.684 31.858 1.00 66.31 97 VAL A O 1
ATOM 827 N N . PRO A 1 98 ? -12.156 -0.332 30.851 1.00 65.44 98 PRO A N 1
ATOM 828 C CA . PRO A 1 98 ? -12.744 0.109 29.596 1.00 65.44 98 PRO A CA 1
ATOM 829 C C . PRO A 1 98 ? -13.670 -0.989 29.083 1.00 65.44 98 PRO A C 1
ATOM 831 O O . PRO A 1 98 ? -13.251 -2.144 28.971 1.00 65.44 98 PRO A O 1
ATOM 834 N N . ALA A 1 99 ? -14.932 -0.647 28.822 1.00 68.19 99 ALA A N 1
ATOM 835 C CA . ALA A 1 99 ? -15.842 -1.585 28.192 1.00 68.19 99 ALA A CA 1
ATOM 836 C C . ALA A 1 99 ? -15.241 -1.972 26.839 1.00 68.19 99 ALA A C 1
ATOM 838 O O . ALA A 1 99 ? -14.882 -1.100 26.046 1.00 68.19 99 ALA A O 1
ATOM 839 N N . PHE A 1 100 ? -15.083 -3.273 26.609 1.00 71.12 100 PHE A N 1
ATOM 840 C CA . PHE A 1 100 ? -14.682 -3.757 25.303 1.00 71.12 100 PHE A CA 1
ATOM 841 C C . PHE A 1 100 ? -15.819 -3.472 24.325 1.00 71.12 100 PHE A C 1
ATOM 843 O O . PHE A 1 100 ? -16.932 -3.968 24.500 1.00 71.12 100 PHE A O 1
ATOM 850 N N . ASP A 1 101 ? -15.530 -2.646 23.327 1.00 72.62 101 ASP A N 1
ATOM 851 C CA . ASP A 1 101 ? -16.439 -2.352 22.235 1.00 72.62 101 ASP A CA 1
ATOM 852 C C . ASP A 1 101 ? -15.838 -2.918 20.936 1.00 72.62 101 ASP A C 1
ATOM 854 O O . ASP A 1 101 ? -14.879 -2.351 20.409 1.00 72.62 101 ASP A O 1
ATOM 858 N N . PRO A 1 102 ? -16.372 -4.035 20.408 1.00 66.00 102 PRO A N 1
ATOM 859 C CA . PRO A 1 102 ? -15.938 -4.591 19.126 1.00 66.00 102 PRO A CA 1
ATOM 860 C C . PRO A 1 102 ? -16.208 -3.648 17.942 1.00 66.00 102 PRO A C 1
ATOM 862 O O . PRO A 1 102 ? -15.679 -3.857 16.850 1.00 66.00 102 PRO A O 1
ATOM 865 N N . SER A 1 103 ? -17.063 -2.635 18.136 1.00 64.88 103 SER A N 1
ATOM 866 C CA . SER A 1 103 ? -17.529 -1.732 17.087 1.00 64.88 103 SER A CA 1
ATOM 867 C C . SER A 1 103 ? -16.649 -0.509 16.861 1.00 64.88 103 SER A C 1
ATOM 869 O O . SER A 1 103 ? -16.977 0.274 15.968 1.00 64.88 103 SER A O 1
ATOM 871 N N . VAL A 1 104 ? -15.547 -0.349 17.616 1.00 63.22 104 VAL A N 1
ATOM 872 C CA . VAL A 1 104 ? -14.629 0.793 17.477 1.00 63.22 104 VAL A CA 1
ATOM 873 C C . VAL A 1 104 ? -14.316 1.020 15.996 1.00 63.22 104 VAL A C 1
ATOM 875 O O . VAL A 1 104 ? -13.725 0.187 15.301 1.00 63.22 104 VAL A O 1
ATOM 878 N N . LEU A 1 105 ? -14.831 2.148 15.509 1.00 55.12 105 LEU A N 1
ATOM 879 C CA . LEU A 1 105 ? -14.856 2.500 14.101 1.00 55.12 105 LEU A CA 1
ATOM 880 C C . LEU A 1 105 ? -13.456 2.838 13.589 1.00 55.12 105 LEU A C 1
ATOM 882 O O . LEU A 1 105 ? -12.512 3.064 14.343 1.00 55.12 105 LEU A O 1
ATOM 886 N N . LEU A 1 106 ? -13.370 2.853 12.262 1.00 56.84 106 LEU A N 1
ATOM 887 C CA . LEU A 1 106 ? -12.253 3.327 11.450 1.00 56.84 106 LEU A CA 1
ATOM 888 C C . LEU A 1 106 ? -11.526 4.515 12.071 1.00 56.84 106 LEU A C 1
ATOM 890 O O . LEU A 1 106 ? -12.123 5.562 12.317 1.00 56.84 106 LEU A O 1
ATOM 894 N N . THR A 1 107 ? -10.224 4.342 12.296 1.00 63.53 107 THR A N 1
ATOM 895 C CA . THR A 1 107 ? -9.339 5.475 12.536 1.00 63.53 107 THR A CA 1
ATOM 896 C C . THR A 1 107 ? -8.935 6.044 11.178 1.00 63.53 107 THR A C 1
ATOM 898 O O . THR A 1 107 ? -8.599 5.292 10.262 1.00 63.53 107 THR A O 1
ATOM 901 N N . ASP A 1 108 ? -8.946 7.372 11.028 1.00 61.59 108 ASP A N 1
ATOM 902 C CA . ASP A 1 108 ? -8.549 8.046 9.775 1.00 61.59 108 ASP A CA 1
ATOM 903 C C . ASP A 1 108 ? -7.146 7.622 9.292 1.00 61.59 108 ASP A C 1
ATOM 905 O O . ASP A 1 108 ? -6.831 7.690 8.105 1.00 61.59 108 ASP A O 1
ATOM 909 N N . TYR A 1 109 ? -6.310 7.145 10.217 1.00 71.69 109 TYR A N 1
ATOM 910 C CA . TYR A 1 109 ? -4.976 6.623 9.953 1.00 71.69 109 TYR A CA 1
ATOM 911 C C . TYR A 1 109 ? -4.978 5.340 9.108 1.00 71.69 109 TYR A C 1
ATOM 913 O O . TYR A 1 109 ? -4.237 5.252 8.132 1.00 71.69 109 TYR A O 1
ATOM 921 N N . GLU A 1 110 ? -5.828 4.363 9.433 1.00 73.06 110 GLU A N 1
ATOM 922 C CA . GLU A 1 110 ? -5.886 3.078 8.714 1.00 73.06 110 GLU A CA 1
ATOM 923 C C . GLU A 1 110 ? -6.342 3.252 7.261 1.00 73.06 110 GLU A C 1
ATOM 925 O O . GLU A 1 110 ? -5.877 2.556 6.357 1.00 73.06 110 GLU A O 1
ATOM 930 N N . VAL A 1 111 ? -7.230 4.222 7.032 1.00 75.31 111 VAL A N 1
ATOM 931 C CA . VAL A 1 111 ? -7.729 4.581 5.703 1.00 75.31 111 VAL A CA 1
ATOM 932 C C . VAL A 1 111 ? -6.607 5.183 4.848 1.00 75.31 111 VAL A C 1
ATOM 934 O O . VAL A 1 111 ? -6.412 4.772 3.706 1.00 75.31 111 VAL A O 1
ATOM 937 N N . GLN A 1 112 ? -5.830 6.113 5.412 1.00 76.81 112 GLN A N 1
ATOM 938 C CA . GLN A 1 112 ? -4.688 6.727 4.725 1.00 76.81 112 GLN A CA 1
ATOM 939 C C . GLN A 1 112 ? -3.579 5.719 4.419 1.00 76.81 112 GLN A C 1
ATOM 941 O O . GLN A 1 112 ? -2.962 5.773 3.356 1.00 76.81 112 GLN A O 1
ATOM 946 N N . GLU A 1 113 ? -3.322 4.793 5.341 1.00 82.56 113 GLU A N 1
ATOM 947 C CA . GLU A 1 113 ? -2.330 3.743 5.136 1.00 82.56 113 GLU A CA 1
ATOM 948 C C . GLU A 1 113 ? -2.725 2.824 3.971 1.00 82.56 113 GLU A C 1
ATOM 950 O O . GLU A 1 113 ? -1.872 2.447 3.170 1.00 82.56 113 GLU A O 1
ATOM 955 N N . LEU A 1 114 ? -4.016 2.495 3.841 1.00 83.44 114 LEU A N 1
ATOM 956 C CA . LEU A 1 114 ? -4.519 1.686 2.734 1.00 83.44 114 LEU A CA 1
ATOM 957 C C . LEU A 1 114 ? -4.352 2.385 1.380 1.00 83.44 114 LEU A C 1
ATOM 959 O O . LEU A 1 114 ? -3.913 1.752 0.421 1.00 83.44 114 LEU A O 1
ATOM 963 N N . ASP A 1 115 ? -4.662 3.678 1.300 1.00 82.38 115 ASP A N 1
ATOM 964 C CA . ASP A 1 115 ? -4.530 4.445 0.055 1.00 82.38 115 ASP A CA 1
ATOM 965 C C . ASP A 1 115 ? -3.071 4.517 -0.427 1.00 82.38 115 ASP A C 1
ATOM 967 O O . ASP A 1 115 ? -2.815 4.542 -1.626 1.00 82.38 115 ASP A O 1
ATOM 971 N N . GLY A 1 116 ? -2.098 4.491 0.491 1.00 84.88 116 GLY A N 1
ATOM 972 C CA . GLY A 1 116 ? -0.674 4.442 0.147 1.00 84.88 116 GLY A CA 1
ATOM 973 C C . GLY A 1 116 ? -0.175 3.077 -0.346 1.00 84.88 116 GLY A C 1
ATOM 974 O O . GLY A 1 116 ? 0.935 2.991 -0.872 1.00 84.88 116 GLY A O 1
ATOM 975 N N . LEU A 1 117 ? -0.954 2.004 -0.169 1.00 86.62 117 LEU A N 1
ATOM 976 C CA . LEU A 1 117 ? -0.560 0.642 -0.545 1.00 86.62 117 LEU A CA 1
ATOM 977 C C . LEU A 1 117 ? -0.875 0.297 -2.003 1.00 86.62 117 LEU A C 1
ATOM 979 O O . LEU A 1 117 ? -0.267 -0.631 -2.535 1.00 86.62 117 LEU A O 1
ATOM 983 N N . PHE A 1 118 ? -1.805 0.998 -2.645 1.00 89.56 118 PHE A N 1
ATOM 984 C CA . PHE A 1 118 ? -2.250 0.683 -4.000 1.00 89.56 118 PHE A CA 1
ATOM 985 C C . PHE A 1 118 ? -1.983 1.834 -4.962 1.00 89.56 118 PHE A C 1
ATOM 987 O O . PHE A 1 118 ? -2.130 3.003 -4.615 1.00 89.56 118 PHE A O 1
ATOM 994 N N . SER A 1 119 ? -1.618 1.492 -6.198 1.00 87.62 119 SER A N 1
ATOM 995 C CA . SER A 1 119 ? -1.669 2.457 -7.302 1.00 87.62 119 SER A CA 1
ATOM 996 C C . SER A 1 119 ? -3.132 2.793 -7.611 1.00 87.62 119 SER A C 1
ATOM 998 O O . SER A 1 119 ? -4.017 1.949 -7.443 1.00 87.62 119 SER A O 1
ATOM 1000 N N . GLY A 1 120 ? -3.398 4.004 -8.107 1.00 83.69 120 GLY A N 1
ATOM 1001 C CA . GLY A 1 120 ? -4.747 4.398 -8.528 1.00 83.69 120 GLY A CA 1
ATOM 1002 C C . GLY A 1 120 ? -5.328 3.459 -9.594 1.00 83.69 120 GLY A C 1
ATOM 1003 O O . GLY A 1 120 ? -6.517 3.161 -9.571 1.00 83.69 120 GLY A O 1
ATOM 1004 N N . GLU A 1 121 ? -4.475 2.911 -10.464 1.00 85.38 121 GLU A N 1
ATOM 1005 C CA . GLU A 1 121 ? -4.873 1.968 -11.518 1.00 85.38 121 GLU A CA 1
ATOM 1006 C C . GLU A 1 121 ? -5.124 0.537 -10.991 1.00 85.38 121 GLU A C 1
ATOM 1008 O O . GLU A 1 121 ? -5.766 -0.257 -11.673 1.00 85.38 121 GLU A O 1
ATOM 1013 N N . GLU A 1 122 ? -4.660 0.183 -9.781 1.00 89.06 122 GLU A N 1
ATOM 1014 C CA . GLU A 1 122 ? -4.908 -1.141 -9.173 1.00 89.06 122 GLU A CA 1
ATOM 1015 C C . GLU A 1 122 ? -6.319 -1.259 -8.571 1.00 89.06 122 GLU A C 1
ATOM 1017 O O . GLU A 1 122 ? -6.784 -2.372 -8.297 1.00 89.06 122 GLU A O 1
ATOM 1022 N N . GLY A 1 123 ? -6.992 -0.130 -8.313 1.00 86.88 123 GLY A N 1
ATOM 1023 C CA . GLY A 1 123 ? -8.363 -0.107 -7.797 1.00 86.88 123 GLY A CA 1
ATOM 1024 C C . GLY A 1 123 ? -8.533 -0.898 -6.495 1.00 86.88 123 GLY A C 1
ATOM 1025 O O . GLY A 1 123 ? -9.460 -1.696 -6.377 1.00 86.88 123 GLY A O 1
ATOM 1026 N N . TYR A 1 124 ? -7.603 -0.733 -5.545 1.00 88.50 124 TYR A N 1
ATOM 1027 C CA . TYR A 1 124 ? -7.513 -1.492 -4.285 1.00 88.50 124 TYR A CA 1
ATOM 1028 C C . TYR A 1 124 ? -7.364 -3.015 -4.457 1.00 88.50 124 TYR A C 1
ATOM 1030 O O . TYR A 1 124 ? -7.674 -3.777 -3.550 1.00 88.50 124 TYR A O 1
ATOM 1038 N N . GLY A 1 125 ? -6.869 -3.492 -5.603 1.00 88.75 125 GLY A N 1
ATOM 1039 C CA . GLY A 1 125 ? -6.694 -4.921 -5.878 1.00 88.75 125 GLY A CA 1
ATOM 1040 C C . GLY A 1 125 ? -7.805 -5.524 -6.735 1.00 88.75 125 GLY A C 1
ATOM 1041 O O . GLY A 1 125 ? -8.024 -6.733 -6.682 1.00 88.75 125 GLY A O 1
ATOM 1042 N N . ARG A 1 126 ? -8.525 -4.699 -7.498 1.00 89.06 126 ARG A N 1
ATOM 1043 C CA . ARG A 1 126 ? -9.452 -5.152 -8.542 1.00 89.06 126 ARG A CA 1
ATOM 1044 C C . ARG A 1 126 ? -8.725 -5.372 -9.867 1.00 89.06 126 ARG A C 1
ATOM 1046 O O . ARG A 1 126 ? -9.090 -6.265 -10.625 1.00 89.06 126 ARG A O 1
ATOM 1053 N N . GLN A 1 127 ? -7.687 -4.584 -10.136 1.00 92.25 127 GLN A N 1
ATOM 1054 C CA . GLN A 1 127 ? -6.873 -4.693 -11.339 1.00 92.25 127 GLN A CA 1
ATOM 1055 C C . GLN A 1 127 ? -5.385 -4.857 -11.009 1.00 92.25 127 GLN A C 1
ATOM 1057 O O . GLN A 1 127 ? -4.915 -4.549 -9.910 1.00 92.25 127 GLN A O 1
ATOM 1062 N N . LEU A 1 128 ? -4.642 -5.357 -11.997 1.00 94.12 128 LEU A N 1
ATOM 1063 C CA . LEU A 1 128 ? -3.183 -5.418 -11.990 1.00 94.12 128 LEU A CA 1
ATOM 1064 C C . LEU A 1 128 ? -2.616 -4.233 -12.780 1.00 94.12 128 LEU A C 1
ATOM 1066 O O . LEU A 1 128 ? -2.886 -4.086 -13.975 1.00 94.12 128 LEU A O 1
ATOM 1070 N N . ASP A 1 129 ? -1.766 -3.443 -12.138 1.00 93.25 129 ASP A N 1
ATOM 1071 C CA . ASP A 1 129 ? -0.996 -2.385 -12.785 1.00 93.25 129 ASP A CA 1
ATOM 1072 C C . ASP A 1 129 ? 0.353 -2.941 -13.262 1.00 93.25 129 ASP A C 1
ATOM 1074 O O . ASP A 1 129 ? 1.354 -2.972 -12.548 1.00 93.25 129 ASP A O 1
ATOM 1078 N N . LEU A 1 130 ? 0.362 -3.453 -14.495 1.00 94.94 130 LEU A N 1
ATOM 1079 C CA . LEU A 1 130 ? 1.547 -4.024 -15.139 1.00 94.94 130 LEU A CA 1
ATOM 1080 C C . LEU A 1 130 ? 2.167 -3.068 -16.167 1.00 94.94 130 LEU A C 1
ATOM 1082 O O . LEU A 1 130 ? 2.961 -3.516 -17.002 1.00 94.94 130 LEU A O 1
ATOM 1086 N N . HIS A 1 131 ? 1.813 -1.778 -16.154 1.00 93.44 131 HIS A N 1
ATOM 1087 C CA . HIS A 1 131 ? 2.254 -0.839 -17.185 1.00 93.44 131 HIS A CA 1
ATOM 1088 C C . HIS A 1 131 ? 3.771 -0.605 -17.147 1.00 93.44 131 HIS A C 1
ATOM 1090 O O . HIS A 1 131 ? 4.439 -0.715 -18.176 1.00 93.44 131 HIS A O 1
ATOM 1096 N N . ASP A 1 132 ? 4.339 -0.390 -15.961 1.00 93.19 132 ASP A N 1
ATOM 1097 C CA . ASP A 1 132 ? 5.787 -0.208 -15.796 1.00 93.19 132 ASP A CA 1
ATOM 1098 C C . ASP A 1 132 ? 6.569 -1.455 -16.229 1.00 93.19 132 ASP A C 1
ATOM 1100 O O . ASP A 1 132 ? 7.555 -1.375 -16.967 1.00 93.19 132 ASP A O 1
ATOM 1104 N N . LEU A 1 133 ? 6.073 -2.640 -15.857 1.00 95.31 133 LEU A N 1
ATOM 1105 C CA . LEU A 1 133 ? 6.651 -3.918 -16.276 1.00 95.31 133 LEU A CA 1
ATOM 1106 C C . LEU A 1 133 ? 6.541 -4.123 -17.793 1.00 95.31 133 LEU A C 1
ATOM 1108 O O . LEU A 1 133 ? 7.444 -4.695 -18.403 1.00 95.31 133 LEU A O 1
ATOM 1112 N N . PHE A 1 134 ? 5.477 -3.629 -18.426 1.00 95.81 134 PHE A N 1
ATOM 1113 C CA . PHE A 1 134 ? 5.342 -3.639 -19.880 1.00 95.81 134 PHE A CA 1
ATOM 1114 C C . PHE A 1 134 ? 6.382 -2.741 -20.566 1.00 95.81 134 PHE A C 1
ATOM 1116 O O . PHE A 1 134 ? 6.964 -3.145 -21.576 1.00 95.81 134 PHE A O 1
ATOM 1123 N N . LEU A 1 135 ? 6.681 -1.562 -20.017 1.00 93.94 135 LEU A N 1
ATOM 1124 C CA . LEU A 1 135 ? 7.752 -0.706 -20.539 1.00 93.94 135 LEU A CA 1
ATOM 1125 C C . LEU A 1 135 ? 9.122 -1.387 -20.413 1.00 93.94 135 LEU A C 1
ATOM 1127 O O . LEU A 1 135 ? 9.918 -1.353 -21.354 1.00 93.94 135 LEU A O 1
ATOM 1131 N N . GLU A 1 136 ? 9.387 -2.065 -19.293 1.00 93.69 136 GLU A N 1
ATOM 1132 C CA . GLU A 1 136 ? 10.599 -2.876 -19.126 1.00 93.69 136 GLU A CA 1
ATOM 1133 C C . GLU A 1 136 ? 10.658 -4.046 -20.118 1.00 93.69 136 GLU A C 1
ATOM 1135 O O . GLU A 1 136 ? 11.709 -4.294 -20.711 1.00 93.69 136 GLU A O 1
ATOM 1140 N N . TYR A 1 137 ? 9.529 -4.711 -20.369 1.00 93.44 137 TYR A N 1
ATOM 1141 C CA . TYR A 1 137 ? 9.416 -5.775 -21.365 1.00 93.44 137 TYR A CA 1
ATOM 1142 C C . TYR A 1 137 ? 9.764 -5.285 -22.778 1.00 93.44 137 TYR A C 1
ATOM 1144 O O . TYR A 1 137 ? 10.506 -5.952 -23.498 1.00 93.44 137 TYR A O 1
ATOM 1152 N N . LEU A 1 138 ? 9.288 -4.101 -23.176 1.00 93.06 138 LEU A N 1
ATOM 1153 C CA . LEU A 1 138 ? 9.605 -3.515 -24.485 1.00 93.06 138 LEU A CA 1
ATOM 1154 C C . LEU A 1 138 ? 11.093 -3.170 -24.649 1.00 93.06 138 LEU A C 1
ATOM 1156 O O . LEU A 1 138 ? 11.586 -3.115 -25.778 1.00 93.06 138 LEU A O 1
ATOM 1160 N N . ASN A 1 139 ? 11.804 -2.954 -23.541 1.00 92.56 139 ASN A N 1
ATOM 1161 C CA . ASN A 1 139 ? 13.242 -2.689 -23.531 1.00 92.56 139 ASN A CA 1
ATOM 1162 C C . ASN A 1 139 ? 14.091 -3.967 -23.617 1.00 92.56 139 ASN A C 1
ATOM 1164 O O . ASN A 1 139 ? 15.311 -3.882 -23.791 1.00 92.56 139 ASN A O 1
ATOM 1168 N N . LEU A 1 140 ? 13.482 -5.153 -23.518 1.00 91.62 140 LEU A N 1
ATOM 1169 C CA . LEU A 1 140 ? 14.213 -6.408 -23.626 1.00 91.62 140 LEU A CA 1
ATOM 1170 C C . LEU A 1 140 ? 14.743 -6.624 -25.055 1.00 91.62 140 LEU A C 1
ATOM 1172 O O . LEU A 1 140 ? 14.054 -6.394 -26.054 1.00 91.62 140 LEU A O 1
ATOM 1176 N N . PRO A 1 141 ? 15.985 -7.113 -25.189 1.00 87.69 141 PRO A N 1
ATOM 1177 C CA . PRO A 1 141 ? 16.622 -7.252 -26.487 1.00 87.69 141 PRO A CA 1
ATOM 1178 C C . PRO A 1 141 ? 16.013 -8.407 -27.290 1.00 87.69 141 PRO A C 1
ATOM 1180 O O . PRO A 1 141 ? 15.920 -9.527 -26.794 1.00 87.69 141 PRO A O 1
ATOM 1183 N N . SER A 1 142 ? 15.733 -8.160 -28.572 1.00 83.00 142 SER A N 1
ATOM 1184 C CA . SER A 1 142 ? 15.210 -9.158 -29.524 1.00 83.00 142 SER A CA 1
ATOM 1185 C C . SER A 1 142 ? 13.751 -9.586 -29.286 1.00 83.00 142 SER A C 1
ATOM 1187 O O . SER A 1 142 ? 13.354 -10.648 -29.759 1.00 83.00 142 SER A O 1
ATOM 1189 N N . ILE A 1 143 ? 12.948 -8.760 -28.603 1.00 85.31 143 ILE A N 1
ATOM 1190 C CA . ILE A 1 143 ? 11.500 -8.961 -28.436 1.00 85.31 143 ILE A CA 1
ATOM 1191 C C . ILE A 1 143 ? 10.705 -8.162 -29.482 1.00 85.31 143 ILE A C 1
ATOM 1193 O O . ILE A 1 143 ? 11.093 -7.063 -29.885 1.00 85.31 143 ILE A O 1
ATOM 1197 N N . ALA A 1 144 ? 9.580 -8.720 -29.940 1.00 85.75 144 ALA A N 1
ATOM 1198 C CA . ALA A 1 144 ? 8.649 -8.030 -30.827 1.00 85.75 144 ALA A CA 1
ATOM 1199 C C . ALA A 1 144 ? 7.886 -6.924 -30.080 1.00 85.75 144 ALA A C 1
ATOM 1201 O O . ALA A 1 144 ? 7.377 -7.137 -28.981 1.00 85.75 144 ALA A O 1
ATOM 1202 N N . ARG A 1 145 ? 7.740 -5.751 -30.703 1.00 88.00 145 ARG A N 1
ATOM 1203 C CA . ARG A 1 145 ? 6.905 -4.677 -30.150 1.00 88.00 145 ARG A CA 1
ATOM 1204 C C . ARG A 1 145 ? 5.434 -5.083 -30.239 1.00 88.00 145 ARG A C 1
ATOM 1206 O O . ARG A 1 145 ? 4.914 -5.267 -31.337 1.00 88.00 145 ARG A O 1
ATOM 1213 N N . ILE A 1 146 ? 4.787 -5.222 -29.087 1.00 92.56 146 ILE A N 1
ATOM 1214 C CA . ILE A 1 146 ? 3.373 -5.595 -28.946 1.00 92.56 146 ILE A CA 1
ATOM 1215 C C . ILE A 1 146 ? 2.610 -4.507 -28.188 1.00 92.56 146 ILE A C 1
ATOM 1217 O O . ILE A 1 146 ? 3.219 -3.664 -27.533 1.00 92.56 146 ILE A O 1
ATOM 1221 N N . THR A 1 147 ? 1.280 -4.514 -28.280 1.00 94.19 147 THR A N 1
ATOM 1222 C CA . THR A 1 147 ? 0.417 -3.631 -27.480 1.00 94.19 147 THR A CA 1
ATOM 1223 C C . THR A 1 147 ? 0.293 -4.136 -26.043 1.00 94.19 147 THR A C 1
ATOM 1225 O O . THR A 1 147 ? 0.548 -5.309 -25.766 1.00 94.19 147 THR A O 1
ATOM 1228 N N . TYR A 1 148 ? -0.157 -3.271 -25.130 1.00 94.19 148 TYR A N 1
ATOM 1229 C CA . TYR A 1 148 ? -0.331 -3.634 -23.722 1.00 94.19 148 TYR A CA 1
ATOM 1230 C C . TYR A 1 148 ? -1.344 -4.776 -23.518 1.00 94.19 148 TYR A C 1
ATOM 1232 O O . TYR A 1 148 ? -1.056 -5.732 -22.806 1.00 94.19 148 TYR A O 1
ATOM 1240 N N . LEU A 1 149 ? -2.480 -4.763 -24.227 1.00 93.31 149 LEU A N 1
ATOM 1241 C CA . LEU A 1 149 ? -3.454 -5.867 -24.181 1.00 93.31 149 LEU A CA 1
ATOM 1242 C C . LEU A 1 149 ? -2.837 -7.197 -24.643 1.00 93.31 149 LEU A C 1
ATOM 1244 O O . LEU A 1 149 ? -2.992 -8.222 -23.985 1.00 93.31 149 LEU A O 1
ATOM 1248 N N . SER A 1 150 ? -2.054 -7.168 -25.729 1.00 92.81 150 SER A N 1
ATOM 1249 C CA . SER A 1 150 ? -1.325 -8.353 -26.202 1.00 92.81 150 SER A CA 1
ATOM 1250 C C . SER A 1 150 ? -0.258 -8.822 -25.214 1.00 92.81 150 SER A C 1
ATOM 1252 O O . SER A 1 150 ? 0.021 -10.017 -25.144 1.00 92.81 150 SER A O 1
ATOM 1254 N N . TYR A 1 151 ? 0.353 -7.904 -24.464 1.00 95.00 151 TYR A N 1
ATOM 1255 C CA . TYR A 1 151 ? 1.297 -8.239 -23.405 1.00 95.00 151 TYR A CA 1
ATOM 1256 C C . TYR A 1 151 ? 0.606 -8.998 -22.270 1.00 95.00 151 TYR A C 1
ATOM 1258 O O . TYR A 1 151 ? 1.081 -10.076 -21.920 1.00 95.00 151 TYR A O 1
ATOM 1266 N N . LEU A 1 152 ? -0.556 -8.527 -21.794 1.00 93.31 152 LEU A N 1
ATOM 1267 C CA . LEU A 1 152 ? -1.355 -9.191 -20.749 1.00 93.31 152 LEU A CA 1
ATOM 1268 C C . LEU A 1 152 ? -1.759 -10.637 -21.098 1.00 93.31 152 LEU A C 1
ATOM 1270 O O . LEU A 1 152 ? -2.046 -11.431 -20.204 1.00 93.31 152 LEU A O 1
ATOM 1274 N N . ASP A 1 153 ? -1.794 -11.000 -22.382 1.00 91.19 153 ASP A N 1
ATOM 1275 C CA . ASP A 1 153 ? -2.042 -12.370 -22.853 1.00 91.19 153 ASP A CA 1
ATOM 1276 C C . ASP A 1 153 ? -0.812 -13.276 -22.901 1.00 91.19 153 ASP A C 1
ATOM 1278 O O . ASP A 1 153 ? -0.966 -14.502 -22.931 1.00 91.19 153 ASP A O 1
ATOM 1282 N N . ARG A 1 154 ? 0.381 -12.689 -23.023 1.00 89.44 154 ARG A N 1
ATOM 1283 C CA . ARG A 1 154 ? 1.603 -13.394 -23.433 1.00 89.44 154 ARG A CA 1
ATOM 1284 C C . ARG A 1 154 ? 2.682 -13.426 -22.363 1.00 89.44 154 ARG A C 1
ATOM 1286 O O . ARG A 1 154 ? 3.556 -14.282 -22.449 1.00 89.44 154 ARG A O 1
ATOM 1293 N N . PHE A 1 155 ? 2.665 -12.521 -21.385 1.00 90.50 155 PHE A N 1
ATOM 1294 C CA . PHE A 1 155 ? 3.786 -12.385 -20.452 1.00 90.50 155 PHE A CA 1
ATOM 1295 C C . PHE A 1 155 ? 4.044 -13.653 -19.617 1.00 90.50 155 PHE A C 1
ATOM 1297 O O . PHE A 1 155 ? 5.198 -13.945 -19.317 1.00 90.50 155 PHE A O 1
ATOM 1304 N N . ASP A 1 156 ? 3.001 -14.437 -19.320 1.00 88.88 156 ASP A N 1
ATOM 1305 C CA . ASP A 1 156 ? 3.046 -15.724 -18.610 1.00 88.88 156 ASP A CA 1
ATOM 1306 C C . ASP A 1 156 ? 3.358 -16.925 -19.527 1.00 88.88 156 ASP A C 1
ATOM 1308 O O . ASP A 1 156 ? 3.589 -18.043 -19.058 1.00 88.88 156 ASP A O 1
ATOM 1312 N N . ARG A 1 157 ? 3.405 -16.721 -20.850 1.00 89.56 157 ARG A N 1
ATOM 1313 C CA . ARG A 1 157 ? 3.725 -17.760 -21.839 1.00 89.56 157 ARG A CA 1
ATOM 1314 C C . ARG A 1 157 ? 5.227 -17.839 -22.066 1.00 89.56 157 ARG A C 1
ATOM 1316 O O . ARG A 1 157 ? 5.745 -17.500 -23.127 1.00 89.56 157 ARG A O 1
ATOM 1323 N N . PHE A 1 158 ? 5.939 -18.395 -21.089 1.00 87.88 158 PHE A N 1
ATOM 1324 C CA . PHE A 1 158 ? 7.403 -18.534 -21.129 1.00 87.88 158 PHE A CA 1
ATOM 1325 C C . PHE A 1 158 ? 7.955 -19.400 -22.286 1.00 87.88 158 PHE A C 1
ATOM 1327 O O . PHE A 1 158 ? 9.167 -19.454 -22.490 1.00 87.88 158 PHE A O 1
ATOM 1334 N N . LYS A 1 159 ? 7.073 -20.065 -23.050 1.00 84.00 159 LYS A N 1
ATOM 1335 C CA . LYS A 1 159 ? 7.360 -20.790 -24.304 1.00 84.00 159 LYS A CA 1
ATOM 1336 C C . LYS A 1 159 ? 7.788 -19.887 -25.449 1.00 84.00 159 LYS A C 1
ATOM 1338 O O . LYS A 1 159 ? 8.568 -20.317 -26.290 1.00 84.00 159 LYS A O 1
ATOM 1343 N N . ASP A 1 160 ? 7.276 -18.665 -25.476 1.00 83.31 160 ASP A N 1
ATOM 1344 C CA . ASP A 1 160 ? 7.441 -17.775 -26.623 1.00 83.31 160 ASP A CA 1
ATOM 1345 C C . ASP A 1 160 ? 8.790 -17.028 -26.583 1.00 83.31 160 ASP A C 1
ATOM 1347 O O . ASP A 1 160 ? 9.196 -16.404 -27.563 1.00 83.31 160 ASP A O 1
ATOM 1351 N N . TYR A 1 161 ? 9.509 -17.105 -25.458 1.00 85.00 161 TYR A N 1
ATOM 1352 C CA . TYR A 1 161 ? 10.800 -16.454 -25.249 1.00 85.00 161 TYR A CA 1
ATOM 1353 C C . TYR A 1 161 ? 11.952 -17.342 -25.724 1.00 85.00 161 TYR A C 1
ATOM 1355 O O . TYR A 1 161 ? 12.005 -18.533 -25.418 1.00 85.00 161 TYR A O 1
ATOM 1363 N N . SER A 1 162 ? 12.916 -16.752 -26.434 1.00 84.25 162 SER A N 1
ATOM 1364 C CA . SER A 1 162 ? 14.100 -17.476 -26.900 1.00 84.25 162 SER A CA 1
ATOM 1365 C C . SER A 1 162 ? 15.060 -17.818 -25.755 1.00 84.25 162 SER A C 1
ATOM 1367 O O . SER A 1 162 ? 15.243 -17.037 -24.820 1.00 84.25 162 SER A O 1
ATOM 1369 N N . GLU A 1 163 ? 15.744 -18.959 -25.860 1.00 80.62 163 GLU A N 1
ATOM 1370 C CA . GLU A 1 163 ? 16.751 -19.393 -24.876 1.00 80.62 163 GLU A CA 1
ATOM 1371 C C . GLU A 1 163 ? 17.884 -18.358 -24.718 1.00 80.62 163 GLU A C 1
ATOM 1373 O O . GLU A 1 163 ? 18.331 -18.061 -23.610 1.00 80.62 163 GLU A O 1
ATOM 1378 N N . ASP A 1 164 ? 18.289 -17.722 -25.823 1.00 83.25 164 ASP A N 1
ATOM 1379 C CA . ASP A 1 164 ? 19.299 -16.658 -25.825 1.00 83.25 164 ASP A CA 1
ATOM 1380 C C . ASP A 1 164 ? 18.879 -15.449 -24.984 1.00 83.25 164 ASP A C 1
ATOM 1382 O O . ASP A 1 164 ? 19.724 -14.798 -24.369 1.00 83.25 164 ASP A O 1
ATOM 1386 N N . LEU A 1 165 ? 17.584 -15.120 -24.963 1.00 86.88 165 LEU A N 1
ATOM 1387 C CA . LEU A 1 165 ? 17.050 -14.048 -24.131 1.00 86.88 165 LEU A CA 1
ATOM 1388 C C . LEU A 1 165 ? 17.035 -14.459 -22.657 1.00 86.88 165 LEU A C 1
ATOM 1390 O O . LEU A 1 165 ? 17.441 -13.657 -21.818 1.00 86.88 165 LEU A O 1
ATOM 1394 N N . LYS A 1 166 ? 16.652 -15.706 -22.349 1.00 86.12 166 LYS A N 1
ATOM 1395 C CA . LYS A 1 166 ? 16.636 -16.233 -20.974 1.00 86.12 166 LYS A CA 1
ATOM 1396 C C . LYS A 1 166 ? 18.005 -16.176 -20.297 1.00 86.12 166 LYS A C 1
ATOM 1398 O O . LYS A 1 166 ? 18.097 -15.990 -19.086 1.00 86.12 166 LYS A O 1
ATOM 1403 N N . GLN A 1 167 ? 19.082 -16.273 -21.077 1.00 85.06 167 GLN A N 1
ATOM 1404 C CA . GLN A 1 167 ? 20.445 -16.176 -20.557 1.00 85.06 167 GLN A CA 1
ATOM 1405 C C . GLN A 1 167 ? 20.903 -14.748 -20.226 1.00 85.06 167 GLN A C 1
ATOM 1407 O O . GLN A 1 167 ? 21.863 -14.584 -19.457 1.00 85.06 167 GLN A O 1
ATOM 1412 N N . LYS A 1 168 ? 20.229 -13.724 -20.763 1.00 90.00 168 LYS A N 1
ATOM 1413 C CA . LYS A 1 168 ? 20.565 -12.311 -20.549 1.00 90.00 168 LYS A CA 1
ATOM 1414 C C . LYS A 1 168 ? 20.162 -11.842 -19.152 1.00 90.00 168 LYS A C 1
ATOM 1416 O O . LYS A 1 168 ? 19.211 -12.334 -18.547 1.00 90.00 168 LYS A O 1
ATOM 1421 N N . LYS A 1 169 ? 20.906 -10.867 -18.628 1.00 90.94 169 LYS A N 1
ATOM 1422 C CA . LYS A 1 169 ? 20.703 -10.353 -17.266 1.00 90.94 169 LYS A CA 1
ATOM 1423 C C . LYS A 1 169 ? 19.408 -9.546 -17.161 1.00 90.94 169 LYS A C 1
ATOM 1425 O O . LYS A 1 169 ? 18.727 -9.615 -16.144 1.00 90.94 169 LYS A O 1
ATOM 1430 N N . GLU A 1 170 ? 19.079 -8.815 -18.215 1.00 92.31 170 GLU A N 1
ATOM 1431 C CA . GLU A 1 170 ? 17.919 -7.935 -18.320 1.00 92.31 170 GLU A CA 1
ATOM 1432 C C . GLU A 1 170 ? 16.612 -8.727 -18.190 1.00 92.31 170 GLU A C 1
ATOM 1434 O O . GLU A 1 170 ? 15.722 -8.326 -17.447 1.00 92.31 170 GLU A O 1
ATOM 1439 N N . TYR A 1 171 ? 16.529 -9.903 -18.826 1.00 93.06 171 TYR A N 1
ATOM 1440 C CA . TYR A 1 171 ? 15.371 -10.792 -18.701 1.00 93.06 171 TYR A CA 1
ATOM 1441 C C . TYR A 1 171 ? 15.204 -11.313 -17.272 1.00 93.06 171 TYR A C 1
ATOM 1443 O O . TYR A 1 171 ? 14.110 -11.256 -16.720 1.00 93.06 171 TYR A O 1
ATOM 1451 N N . TYR A 1 172 ? 16.295 -11.765 -16.644 1.00 91.81 172 TYR A N 1
ATOM 1452 C CA . TYR A 1 172 ? 16.253 -12.227 -15.255 1.00 91.81 172 TYR A CA 1
ATOM 1453 C C . TYR A 1 172 ? 15.762 -11.125 -14.302 1.00 91.81 172 TYR A C 1
ATOM 1455 O O . TYR A 1 172 ? 14.954 -11.392 -13.419 1.00 91.81 172 TYR A O 1
ATOM 1463 N N . GLN A 1 173 ? 16.216 -9.881 -14.494 1.00 94.12 173 GLN A N 1
ATOM 1464 C CA . GLN A 1 173 ? 15.763 -8.735 -13.699 1.00 94.12 173 GLN A CA 1
ATOM 1465 C C . GLN A 1 173 ? 14.275 -8.437 -13.906 1.00 94.12 173 GLN A C 1
ATOM 1467 O O . GLN A 1 173 ? 13.566 -8.227 -12.927 1.00 94.12 173 GLN A O 1
ATOM 1472 N N . TYR A 1 174 ? 13.807 -8.457 -15.154 1.00 95.25 174 TYR A N 1
ATOM 1473 C CA . TYR A 1 174 ? 12.395 -8.265 -15.484 1.00 95.25 174 TYR A CA 1
ATOM 1474 C C . TYR A 1 174 ? 11.503 -9.334 -14.831 1.00 95.25 174 TYR A C 1
ATOM 1476 O O . TYR A 1 174 ? 10.531 -9.005 -14.157 1.00 95.25 174 TYR A O 1
ATOM 1484 N N . ILE A 1 175 ? 11.863 -10.613 -14.966 1.00 94.94 175 ILE A N 1
ATOM 1485 C CA . ILE A 1 175 ? 11.097 -11.737 -14.410 1.00 94.94 175 ILE A CA 1
ATOM 1486 C C . ILE A 1 175 ? 11.077 -11.717 -12.877 1.00 94.94 175 ILE A C 1
ATOM 1488 O O . ILE A 1 175 ? 10.044 -11.993 -12.270 1.00 94.94 175 ILE A O 1
ATOM 1492 N N . LEU A 1 176 ? 12.193 -11.346 -12.247 1.00 95.44 176 LEU A N 1
ATOM 1493 C CA . LEU A 1 176 ? 12.270 -11.187 -10.797 1.00 95.44 176 LEU A CA 1
ATOM 1494 C C . LEU A 1 176 ? 11.349 -10.060 -10.309 1.00 95.44 176 LEU A C 1
ATOM 1496 O O . LEU A 1 176 ? 10.553 -10.285 -9.404 1.00 95.44 176 LEU A O 1
ATOM 1500 N N . LYS A 1 177 ? 11.373 -8.892 -10.963 1.00 96.56 177 LYS A N 1
ATOM 1501 C CA . LYS A 1 177 ? 10.454 -7.787 -10.644 1.00 96.56 177 LYS A CA 1
ATOM 1502 C C . LYS A 1 177 ? 8.990 -8.161 -10.862 1.00 96.56 177 LYS A C 1
ATOM 1504 O O . LYS A 1 177 ? 8.144 -7.796 -10.055 1.00 96.56 177 LYS A O 1
ATOM 1509 N N . LEU A 1 178 ? 8.684 -8.901 -11.929 1.00 96.50 178 LEU A N 1
ATOM 1510 C CA . LEU A 1 178 ? 7.334 -9.396 -12.195 1.00 96.50 178 LEU A CA 1
ATOM 1511 C C . LEU A 1 178 ? 6.853 -10.322 -11.068 1.00 96.50 178 LEU A C 1
ATOM 1513 O O . LEU A 1 178 ? 5.733 -10.173 -10.587 1.00 96.50 178 LEU A O 1
ATOM 1517 N N . GLN A 1 179 ? 7.697 -11.250 -10.612 1.00 95.38 179 GLN A N 1
ATOM 1518 C CA . GLN A 1 179 ? 7.375 -12.117 -9.478 1.00 95.38 179 GLN A CA 1
ATOM 1519 C C . GLN A 1 179 ? 7.167 -11.315 -8.183 1.00 95.38 179 GLN A C 1
ATOM 1521 O O . GLN A 1 179 ? 6.189 -11.550 -7.472 1.00 95.38 179 GLN A O 1
ATOM 1526 N N . GLU A 1 180 ? 8.071 -10.379 -7.878 1.00 96.00 180 GLU A N 1
ATOM 1527 C CA . GLU A 1 180 ? 7.985 -9.511 -6.698 1.00 96.00 180 GLU A CA 1
ATOM 1528 C C . GLU A 1 180 ? 6.703 -8.675 -6.707 1.00 96.00 180 GLU A C 1
ATOM 1530 O O . GLU A 1 180 ? 6.006 -8.615 -5.692 1.00 96.00 180 GLU A O 1
ATOM 1535 N N . TYR A 1 181 ? 6.351 -8.099 -7.859 1.00 95.94 181 TYR A N 1
ATOM 1536 C CA . TYR A 1 181 ? 5.109 -7.356 -8.040 1.00 95.94 181 TYR A CA 1
ATOM 1537 C C . TYR A 1 181 ? 3.888 -8.236 -7.765 1.00 95.94 181 TYR A C 1
ATOM 1539 O O . TYR A 1 181 ? 3.056 -7.869 -6.940 1.00 95.94 181 TYR A O 1
ATOM 1547 N N . LEU A 1 182 ? 3.794 -9.415 -8.391 1.00 95.44 182 LEU A N 1
ATOM 1548 C CA . LEU A 1 182 ? 2.637 -10.303 -8.232 1.00 95.44 182 LEU A CA 1
ATOM 1549 C C . LEU A 1 182 ? 2.468 -10.783 -6.785 1.00 95.44 182 LEU A C 1
ATOM 1551 O O . LEU A 1 182 ? 1.353 -10.798 -6.264 1.00 95.44 182 LEU A O 1
ATOM 1555 N N . PHE A 1 183 ? 3.562 -11.136 -6.104 1.00 94.50 183 PHE A N 1
ATOM 1556 C CA . PHE A 1 183 ? 3.502 -11.497 -4.688 1.00 94.50 183 PHE A CA 1
ATOM 1557 C C . PHE A 1 183 ? 3.117 -10.319 -3.799 1.00 94.50 183 PHE A C 1
ATOM 1559 O O . PHE A 1 183 ? 2.285 -10.471 -2.903 1.00 94.50 183 PHE A O 1
ATOM 1566 N N . GLY A 1 184 ? 3.704 -9.148 -4.050 1.00 94.12 184 GLY A N 1
ATOM 1567 C CA . GLY A 1 184 ? 3.352 -7.924 -3.344 1.00 94.12 184 GLY A CA 1
ATOM 1568 C C . GLY A 1 184 ? 1.880 -7.574 -3.535 1.00 94.12 184 GLY A C 1
ATOM 1569 O O . GLY A 1 184 ? 1.215 -7.211 -2.571 1.00 94.12 184 GLY A O 1
ATOM 1570 N N . TRP A 1 185 ? 1.363 -7.724 -4.752 1.00 94.94 185 TRP A N 1
ATOM 1571 C CA . TRP A 1 185 ? -0.031 -7.463 -5.082 1.00 94.94 185 TRP A CA 1
ATOM 1572 C C . TRP A 1 185 ? -0.971 -8.432 -4.359 1.00 94.94 185 TRP A C 1
ATOM 1574 O O . TRP A 1 185 ? -1.918 -7.972 -3.729 1.00 94.94 185 TRP A O 1
ATOM 1584 N N . ILE A 1 186 ? -0.689 -9.745 -4.345 1.00 94.19 186 ILE A N 1
ATOM 1585 C CA . ILE A 1 186 ? -1.499 -10.731 -3.596 1.00 94.19 186 ILE A CA 1
ATOM 1586 C C . ILE A 1 186 ? -1.507 -10.400 -2.105 1.00 94.19 186 ILE A C 1
ATOM 1588 O O . ILE A 1 186 ? -2.564 -10.384 -1.486 1.00 94.19 186 ILE A O 1
ATOM 1592 N N . LYS A 1 187 ? -0.343 -10.079 -1.528 1.00 93.06 187 LYS A N 1
ATOM 1593 C CA . LYS A 1 187 ? -0.241 -9.743 -0.103 1.00 93.06 187 LYS A CA 1
ATOM 1594 C C . LYS A 1 187 ? -1.107 -8.535 0.279 1.00 93.06 187 LYS A C 1
ATOM 1596 O O . LYS A 1 187 ? -1.653 -8.511 1.375 1.00 93.06 187 LYS A O 1
ATOM 1601 N N . ARG A 1 188 ? -1.209 -7.532 -0.601 1.00 92.62 188 ARG A N 1
ATOM 1602 C CA . ARG A 1 188 ? -2.000 -6.314 -0.353 1.00 92.62 188 ARG A CA 1
ATOM 1603 C C . ARG A 1 188 ? -3.490 -6.519 -0.640 1.00 92.62 188 ARG A C 1
ATOM 1605 O O . ARG A 1 188 ? -4.315 -6.086 0.153 1.00 92.62 188 ARG A O 1
ATOM 1612 N N . SER A 1 189 ? -3.829 -7.174 -1.751 1.00 92.75 189 SER A N 1
ATOM 1613 C CA . SER A 1 189 ? -5.213 -7.381 -2.219 1.00 92.75 189 SER A CA 1
ATOM 1614 C C . SER A 1 189 ? -5.945 -8.537 -1.534 1.00 92.75 189 SER A C 1
ATOM 1616 O O . SER A 1 189 ? -7.170 -8.569 -1.524 1.00 92.75 189 SER A O 1
ATOM 1618 N N . GLN A 1 190 ? -5.215 -9.507 -0.980 1.00 92.31 190 GLN A N 1
ATOM 1619 C CA . GLN A 1 190 ? -5.768 -10.696 -0.334 1.00 92.31 190 GLN A CA 1
ATOM 1620 C C . GLN A 1 190 ? -5.062 -10.937 1.010 1.00 92.31 190 GLN A C 1
ATOM 1622 O O . GLN A 1 190 ? -4.353 -11.931 1.166 1.00 92.31 190 GLN A O 1
ATOM 1627 N N . PRO A 1 191 ? -5.233 -10.054 2.009 1.00 91.38 191 PRO A N 1
ATOM 1628 C CA . PRO A 1 191 ? -4.485 -10.142 3.265 1.00 91.38 191 PRO A CA 1
ATOM 1629 C C . PRO A 1 191 ? -4.843 -11.391 4.092 1.00 91.38 191 PRO A C 1
ATOM 1631 O O . PRO A 1 191 ? -4.003 -11.912 4.815 1.00 91.38 191 PRO A O 1
ATOM 1634 N N . LEU A 1 192 ? -6.058 -11.932 3.936 1.00 91.06 192 LEU A N 1
ATOM 1635 C CA . LEU A 1 192 ? -6.480 -13.183 4.583 1.00 91.06 192 LEU A CA 1
ATOM 1636 C C . LEU A 1 192 ? -5.957 -14.447 3.884 1.00 91.06 192 LEU A C 1
ATOM 1638 O O . LEU A 1 192 ? -6.121 -15.553 4.399 1.00 91.06 192 LEU A O 1
ATOM 1642 N N . PHE A 1 193 ? -5.365 -14.315 2.696 1.00 91.94 193 PHE A N 1
ATOM 1643 C CA . PHE A 1 193 ? -4.839 -15.451 1.957 1.00 91.94 193 PHE A CA 1
ATOM 1644 C C . PHE A 1 193 ? -3.468 -15.864 2.505 1.00 91.94 193 PHE A C 1
ATOM 1646 O O . PHE A 1 193 ? -2.547 -15.053 2.599 1.00 91.94 193 PHE A O 1
ATOM 1653 N N . ASN A 1 194 ? -3.302 -17.153 2.822 1.00 90.62 194 ASN A N 1
ATOM 1654 C CA . ASN A 1 194 ? -2.038 -17.675 3.338 1.00 90.62 194 ASN A CA 1
ATOM 1655 C C . ASN A 1 194 ? -0.981 -17.792 2.227 1.00 90.62 194 ASN A C 1
ATOM 1657 O O . ASN A 1 194 ? -0.791 -18.841 1.600 1.00 90.62 194 ASN A O 1
ATOM 1661 N N . LEU A 1 195 ? -0.274 -16.688 1.989 1.00 90.75 195 LEU A N 1
ATOM 1662 C CA . LEU A 1 195 ? 0.747 -16.612 0.953 1.00 90.75 195 LEU A CA 1
ATOM 1663 C C . LEU A 1 195 ? 1.956 -17.514 1.247 1.00 90.75 195 LEU A C 1
ATOM 1665 O O . LEU A 1 195 ? 2.527 -18.097 0.324 1.00 90.75 195 LEU A O 1
ATOM 1669 N N . GLU A 1 196 ? 2.341 -17.651 2.516 1.00 91.88 196 GLU A N 1
ATOM 1670 C CA . GLU A 1 196 ? 3.498 -18.456 2.926 1.00 91.88 196 GLU A CA 1
ATOM 1671 C C . GLU A 1 196 ? 3.275 -19.942 2.635 1.00 91.88 196 GLU A C 1
ATOM 1673 O O . GLU A 1 196 ? 4.160 -20.632 2.118 1.00 91.88 196 GLU A O 1
ATOM 1678 N N . GLU A 1 197 ? 2.066 -20.432 2.905 1.00 93.19 197 GLU A N 1
ATOM 1679 C CA . GLU A 1 197 ? 1.673 -21.799 2.584 1.00 93.19 197 GLU A CA 1
ATOM 1680 C C . GLU A 1 197 ? 1.713 -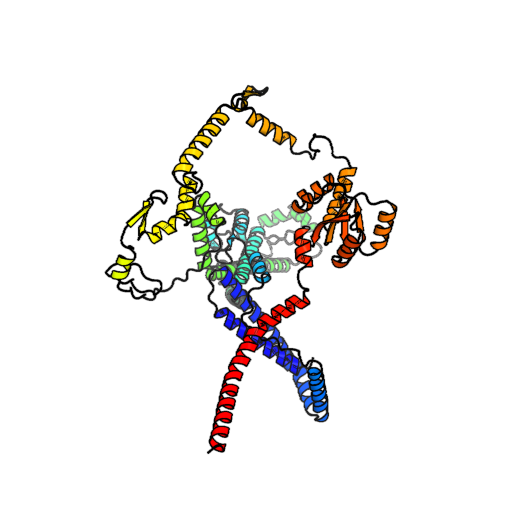22.043 1.076 1.00 93.19 197 GLU A C 1
ATOM 1682 O O . GLU A 1 197 ? 2.391 -22.981 0.643 1.00 93.19 197 GLU A O 1
ATOM 1687 N N . MET A 1 198 ? 1.113 -21.150 0.275 1.00 92.31 198 MET A N 1
ATOM 1688 C CA . MET A 1 198 ? 1.158 -21.220 -1.190 1.00 92.31 198 MET A CA 1
ATOM 1689 C C . MET A 1 198 ? 2.603 -21.264 -1.705 1.00 92.31 198 MET A C 1
ATOM 1691 O O . MET A 1 198 ? 2.946 -22.135 -2.507 1.00 92.31 198 MET A O 1
ATOM 1695 N N . GLN A 1 199 ? 3.479 -20.375 -1.228 1.00 92.12 199 GLN A N 1
ATOM 1696 C CA . GLN A 1 199 ? 4.893 -20.364 -1.614 1.00 92.12 199 GLN A CA 1
ATOM 1697 C C . GLN A 1 199 ? 5.594 -21.676 -1.245 1.00 92.12 199 GLN A C 1
ATOM 1699 O O . GLN A 1 199 ? 6.330 -22.245 -2.058 1.00 92.12 199 GLN A O 1
ATOM 1704 N N . SER A 1 200 ? 5.340 -22.195 -0.041 1.00 93.94 200 SER A N 1
ATOM 1705 C CA . SER A 1 200 ? 5.924 -23.455 0.419 1.00 93.94 200 SER A CA 1
ATOM 1706 C C . SER A 1 200 ? 5.460 -24.645 -0.427 1.00 93.94 200 SER A C 1
ATOM 1708 O O . SER A 1 200 ? 6.260 -25.528 -0.751 1.00 93.94 200 SER A O 1
ATOM 1710 N N . GLU A 1 201 ? 4.188 -24.670 -0.828 1.00 94.31 201 GLU A N 1
ATOM 1711 C CA . GLU A 1 201 ? 3.634 -25.707 -1.689 1.00 94.31 201 GLU A CA 1
ATOM 1712 C C . GLU A 1 201 ? 4.212 -25.644 -3.098 1.00 94.31 201 GLU A C 1
ATOM 1714 O O . GLU A 1 201 ? 4.614 -26.679 -3.639 1.00 94.31 201 GLU A O 1
ATOM 1719 N N . ILE A 1 202 ? 4.284 -24.444 -3.681 1.00 93.69 202 ILE A N 1
ATOM 1720 C CA . ILE A 1 202 ? 4.878 -24.215 -5.000 1.00 93.69 202 ILE A CA 1
ATOM 1721 C C . ILE A 1 202 ? 6.319 -24.717 -5.001 1.00 93.69 202 ILE A C 1
ATOM 1723 O O . ILE A 1 202 ? 6.681 -25.518 -5.864 1.00 93.69 202 ILE A O 1
ATOM 1727 N N . LYS A 1 203 ? 7.108 -24.336 -3.990 1.00 93.50 203 LYS A N 1
ATOM 1728 C CA . LYS A 1 203 ? 8.502 -24.760 -3.850 1.00 93.50 203 LYS A CA 1
ATOM 1729 C C . LYS A 1 203 ? 8.634 -26.275 -3.706 1.00 93.50 203 LYS A C 1
ATOM 1731 O O . LYS A 1 203 ? 9.411 -26.895 -4.428 1.00 93.50 203 LYS A O 1
ATOM 1736 N N . LYS A 1 204 ? 7.830 -26.908 -2.843 1.00 94.50 204 LYS A N 1
ATOM 1737 C CA . LYS A 1 204 ? 7.821 -28.376 -2.677 1.00 94.50 204 LYS A CA 1
ATOM 1738 C C . LYS A 1 204 ? 7.461 -29.097 -3.978 1.00 94.50 204 LYS A C 1
ATOM 1740 O O . LYS A 1 204 ? 8.061 -30.124 -4.292 1.00 94.50 204 LYS A O 1
ATOM 1745 N N . ARG A 1 205 ? 6.473 -28.597 -4.730 1.00 93.56 205 ARG A N 1
ATOM 1746 C CA . ARG A 1 205 ? 6.076 -29.168 -6.029 1.00 93.56 205 ARG A CA 1
ATOM 1747 C C . ARG A 1 205 ? 7.175 -28.974 -7.073 1.00 93.56 205 ARG A C 1
ATOM 1749 O O . ARG A 1 205 ? 7.513 -29.933 -7.761 1.00 93.56 205 ARG A O 1
ATOM 1756 N N . PHE A 1 206 ? 7.768 -27.784 -7.138 1.00 93.81 206 PHE A N 1
ATOM 1757 C CA . PHE A 1 206 ? 8.882 -27.482 -8.031 1.00 93.81 206 PHE A CA 1
ATOM 1758 C C . PHE A 1 206 ? 10.086 -28.384 -7.754 1.00 93.81 206 PHE A C 1
ATOM 1760 O O . PHE A 1 206 ? 10.602 -29.002 -8.675 1.00 93.81 206 PHE A O 1
ATOM 1767 N N . GLU A 1 207 ? 10.501 -28.541 -6.495 1.00 92.31 207 GLU A N 1
ATOM 1768 C CA . GLU A 1 207 ? 11.640 -29.392 -6.136 1.00 92.31 207 GLU A CA 1
ATOM 1769 C C . GLU A 1 207 ? 11.436 -30.859 -6.533 1.00 92.31 207 GLU A C 1
ATOM 1771 O O . GLU A 1 207 ? 12.397 -31.517 -6.935 1.00 92.31 207 GLU A O 1
ATOM 1776 N N . LYS A 1 208 ? 10.202 -31.373 -6.443 1.00 91.62 208 LYS A N 1
ATOM 1777 C CA . LYS A 1 208 ? 9.856 -32.716 -6.931 1.00 91.62 208 LYS A CA 1
ATOM 1778 C C . LYS A 1 208 ? 9.983 -32.791 -8.455 1.00 91.62 208 LYS A C 1
ATOM 1780 O O . LYS A 1 208 ? 10.764 -33.593 -8.954 1.00 91.62 208 LYS A O 1
ATOM 1785 N N . LEU A 1 209 ? 9.315 -31.891 -9.179 1.00 89.25 209 LEU A N 1
ATOM 1786 C CA . LEU A 1 209 ? 9.351 -31.853 -10.647 1.00 89.25 209 LEU A CA 1
ATOM 1787 C C . LEU A 1 209 ? 10.761 -31.619 -11.203 1.00 89.25 209 LEU A C 1
ATOM 1789 O O . LEU A 1 209 ? 11.114 -32.169 -12.243 1.00 89.25 209 LEU A O 1
ATOM 1793 N N . TRP A 1 210 ? 11.574 -30.820 -10.513 1.00 88.00 210 TRP A N 1
ATOM 1794 C CA . TRP A 1 210 ? 12.955 -30.536 -10.891 1.00 88.00 210 TRP A CA 1
ATOM 1795 C C . TRP A 1 210 ? 13.843 -31.772 -10.732 1.00 88.00 210 TRP A C 1
ATOM 1797 O O . TRP A 1 210 ? 14.639 -32.065 -11.620 1.00 88.00 210 TRP A O 1
ATOM 1807 N N . LYS A 1 211 ? 13.675 -32.540 -9.644 1.00 86.75 211 LYS A N 1
ATOM 1808 C CA . LYS A 1 211 ? 14.363 -33.832 -9.458 1.00 86.75 211 LYS A CA 1
ATOM 1809 C C . LYS A 1 211 ? 13.967 -34.847 -10.528 1.00 86.75 211 LYS A C 1
ATOM 1811 O O . LYS A 1 211 ? 14.830 -35.567 -11.023 1.00 86.75 211 LYS A O 1
ATOM 1816 N N . ASP A 1 212 ? 12.694 -34.857 -10.910 1.00 85.06 212 ASP A N 1
ATOM 1817 C CA . ASP A 1 212 ? 12.169 -35.756 -11.940 1.00 85.06 212 ASP A CA 1
ATOM 1818 C C . ASP A 1 212 ? 12.497 -35.278 -13.372 1.00 85.06 212 ASP A C 1
ATOM 1820 O O . ASP A 1 212 ? 12.342 -36.031 -14.335 1.00 85.06 212 ASP A O 1
ATOM 1824 N N . GLY A 1 213 ? 12.980 -34.038 -13.527 1.00 81.44 213 GLY A N 1
ATOM 1825 C CA . GLY A 1 213 ? 13.299 -33.418 -14.815 1.00 81.44 213 GLY A CA 1
ATOM 1826 C C . GLY A 1 213 ? 12.071 -33.100 -15.675 1.00 81.44 213 GLY A C 1
ATOM 1827 O O . GLY A 1 213 ? 12.195 -33.037 -16.895 1.00 81.44 213 GLY A O 1
ATOM 1828 N N . GLN A 1 214 ? 10.903 -32.930 -15.048 1.00 85.56 214 GLN A N 1
ATOM 1829 C CA . GLN A 1 214 ? 9.594 -32.734 -15.689 1.00 85.56 214 GLN A CA 1
ATOM 1830 C C . GLN A 1 214 ? 9.080 -31.291 -15.581 1.00 85.56 214 GLN A C 1
ATOM 1832 O O . GLN A 1 214 ? 7.891 -31.033 -15.771 1.00 85.56 214 GLN A O 1
ATOM 1837 N N . VAL A 1 215 ? 9.941 -30.334 -15.225 1.00 81.62 215 VAL A N 1
ATOM 1838 C CA . VAL A 1 215 ? 9.533 -28.926 -15.174 1.00 81.62 215 VAL A CA 1
ATOM 1839 C C . VAL A 1 215 ? 9.234 -28.450 -16.599 1.00 81.62 215 VAL A C 1
ATOM 1841 O O . VAL A 1 215 ? 10.120 -28.541 -17.454 1.00 81.62 215 VAL A O 1
ATOM 1844 N N . PRO A 1 216 ? 8.021 -27.927 -16.871 1.00 76.69 216 PRO A N 1
ATOM 1845 C CA . PRO A 1 216 ? 7.673 -27.415 -18.189 1.00 76.69 216 PRO A CA 1
ATOM 1846 C C . PRO A 1 216 ? 8.718 -26.404 -18.663 1.00 76.69 216 PRO A C 1
ATOM 1848 O O . PRO A 1 216 ? 9.105 -25.531 -17.892 1.00 76.69 216 PRO A O 1
ATOM 1851 N N . LEU A 1 217 ? 9.151 -26.513 -19.924 1.00 75.06 217 LEU A N 1
ATOM 1852 C CA . LEU A 1 217 ? 10.183 -25.668 -20.562 1.00 75.06 217 LEU A CA 1
ATOM 1853 C C . LEU A 1 217 ? 11.629 -25.906 -20.139 1.00 75.06 217 LEU A C 1
ATOM 1855 O O . LEU A 1 217 ? 12.532 -25.404 -20.799 1.00 75.06 217 LEU A O 1
ATOM 1859 N N . TRP A 1 218 ? 11.843 -26.703 -19.100 1.00 78.06 218 TRP A N 1
ATOM 1860 C CA . TRP A 1 218 ? 13.164 -27.061 -18.590 1.00 78.06 218 TRP A CA 1
ATOM 1861 C C . TRP A 1 218 ? 13.369 -28.584 -18.600 1.00 78.06 218 TRP A C 1
ATOM 1863 O O . TRP A 1 218 ? 14.218 -29.114 -17.883 1.00 78.06 218 TRP A O 1
ATOM 1873 N N . GLU A 1 219 ? 12.582 -29.293 -19.420 1.00 70.19 219 GLU A N 1
ATOM 1874 C CA . GLU A 1 219 ? 12.632 -30.744 -19.600 1.00 70.19 219 GLU A CA 1
ATOM 1875 C C . GLU A 1 219 ? 14.039 -31.163 -20.027 1.00 70.19 219 GLU A C 1
ATOM 1877 O O . GLU A 1 219 ? 14.475 -30.842 -21.130 1.00 70.19 219 GLU A O 1
ATOM 1882 N N . ARG A 1 220 ? 14.752 -31.842 -19.115 1.00 57.38 220 ARG A N 1
ATOM 1883 C CA . ARG A 1 220 ? 16.143 -32.301 -19.259 1.00 57.38 220 ARG A CA 1
ATOM 1884 C C . ARG A 1 220 ? 16.981 -31.399 -20.172 1.00 57.38 220 ARG A C 1
ATOM 1886 O O . ARG A 1 220 ? 17.262 -31.747 -21.321 1.00 57.38 220 ARG A O 1
ATOM 1893 N N . GLN A 1 221 ? 17.523 -30.323 -19.603 1.00 52.19 221 GLN A N 1
ATOM 1894 C CA . GLN A 1 221 ? 18.831 -29.842 -20.043 1.00 52.19 221 GLN A CA 1
ATOM 1895 C C . GLN A 1 221 ? 19.828 -30.985 -19.807 1.00 52.19 221 GLN A C 1
ATOM 1897 O O . GLN A 1 221 ? 20.455 -31.076 -18.755 1.00 52.19 221 GLN A O 1
ATOM 1902 N N . VAL A 1 222 ? 19.918 -31.935 -20.743 1.00 40.06 222 VAL A N 1
ATOM 1903 C CA . VAL A 1 222 ? 21.045 -32.861 -20.794 1.00 40.06 222 VAL A CA 1
ATOM 1904 C C . VAL A 1 222 ? 22.237 -31.934 -20.912 1.00 40.06 222 VAL A C 1
ATOM 1906 O O . VAL A 1 222 ? 22.385 -31.286 -21.949 1.00 40.06 222 VAL A O 1
ATOM 1909 N N . ALA A 1 223 ? 23.016 -31.787 -19.834 1.00 45.53 223 ALA A N 1
ATOM 1910 C CA . ALA A 1 223 ? 24.288 -31.096 -19.908 1.00 45.53 223 ALA A CA 1
ATOM 1911 C C . ALA A 1 223 ? 24.985 -31.708 -21.128 1.00 45.53 223 ALA A C 1
ATOM 1913 O O . ALA A 1 223 ? 25.182 -32.931 -21.140 1.00 45.53 223 ALA A O 1
ATOM 1914 N N . PRO A 1 224 ? 25.213 -30.945 -22.217 1.00 49.06 224 PRO A N 1
ATOM 1915 C CA . PRO A 1 224 ? 25.888 -31.511 -23.366 1.00 49.06 224 PRO A CA 1
ATOM 1916 C C . PRO A 1 224 ? 27.174 -32.106 -22.814 1.00 49.06 224 PRO A C 1
ATOM 1918 O O . PRO A 1 224 ? 27.829 -31.445 -22.013 1.00 49.06 224 PRO A O 1
ATOM 1921 N N . ILE A 1 225 ? 27.483 -33.357 -23.159 1.00 50.69 225 ILE A N 1
ATOM 1922 C CA . ILE A 1 225 ? 28.731 -34.003 -22.749 1.00 50.69 225 ILE A CA 1
ATOM 1923 C C . ILE A 1 225 ? 29.847 -33.164 -23.381 1.00 50.69 225 ILE A C 1
ATOM 1925 O O . ILE A 1 225 ? 30.219 -33.352 -24.539 1.00 50.69 225 ILE A O 1
ATOM 1929 N N . ARG A 1 226 ? 30.279 -32.123 -22.670 1.00 63.72 226 ARG A N 1
ATOM 1930 C CA . ARG A 1 226 ? 31.272 -31.162 -23.122 1.00 63.72 226 ARG A CA 1
ATOM 1931 C C . ARG A 1 226 ? 32.602 -31.853 -22.873 1.00 63.72 226 ARG A C 1
ATOM 1933 O O . ARG A 1 226 ? 32.905 -32.230 -21.748 1.00 63.72 226 ARG A O 1
ATOM 1940 N N . ASN A 1 227 ? 33.361 -32.095 -23.939 1.00 67.94 227 ASN A N 1
ATOM 1941 C CA . ASN A 1 227 ? 34.663 -32.742 -23.820 1.00 67.94 227 ASN A CA 1
ATOM 1942 C C . ASN A 1 227 ? 35.605 -31.821 -23.006 1.00 67.94 227 ASN A C 1
ATOM 1944 O O . ASN A 1 227 ? 35.794 -30.671 -23.428 1.00 67.94 227 ASN A O 1
ATOM 1948 N N . PRO A 1 228 ? 36.199 -32.284 -21.883 1.00 70.06 228 PRO A N 1
ATOM 1949 C CA . PRO A 1 228 ? 37.148 -31.501 -21.079 1.00 70.06 228 PRO A CA 1
ATOM 1950 C C . PRO A 1 228 ? 38.320 -30.944 -21.892 1.00 70.06 228 PRO A C 1
ATOM 1952 O O . PRO A 1 228 ? 38.865 -29.885 -21.576 1.00 70.06 228 PRO A O 1
ATOM 1955 N N . GLU A 1 229 ? 38.677 -31.621 -22.984 1.00 74.69 229 GLU A N 1
ATOM 1956 C CA . GLU A 1 229 ? 39.765 -31.226 -23.878 1.00 74.69 229 GLU A CA 1
ATOM 1957 C C . GLU A 1 229 ? 39.492 -29.913 -24.630 1.00 74.69 229 GLU A C 1
ATOM 1959 O O . GLU A 1 229 ? 40.433 -29.204 -24.979 1.00 74.69 229 GLU A O 1
ATOM 1964 N N . LEU A 1 230 ? 38.221 -29.549 -24.841 1.00 81.00 230 LEU A N 1
ATOM 1965 C CA . LEU A 1 230 ? 37.807 -28.358 -25.599 1.00 81.00 230 LEU A CA 1
ATOM 1966 C C . LEU A 1 230 ? 37.413 -27.170 -24.702 1.00 81.00 230 LEU A C 1
ATOM 1968 O O . LEU A 1 230 ? 36.803 -26.201 -25.176 1.00 81.00 230 LEU A O 1
ATOM 1972 N N . TYR A 1 231 ? 37.743 -27.233 -23.409 1.00 82.06 231 TYR A N 1
ATOM 1973 C CA . TYR A 1 231 ? 37.509 -26.164 -22.443 1.00 82.06 231 TYR A CA 1
ATOM 1974 C C . TYR A 1 231 ? 38.784 -25.367 -22.161 1.00 82.06 231 TYR A C 1
ATOM 1976 O O . TYR A 1 231 ? 39.834 -25.900 -21.791 1.00 82.06 231 TYR A O 1
ATOM 1984 N N . CYS A 1 232 ? 38.691 -24.047 -22.320 1.00 83.25 232 CYS A N 1
ATOM 1985 C CA . CYS A 1 232 ? 39.783 -23.137 -22.013 1.00 83.25 232 CYS A CA 1
ATOM 1986 C C . CYS A 1 232 ? 39.593 -22.544 -20.614 1.00 83.25 232 CYS A C 1
ATOM 1988 O O . CYS A 1 232 ? 38.753 -21.665 -20.430 1.00 83.25 232 CYS A O 1
ATOM 1990 N N . VAL A 1 233 ? 40.430 -22.949 -19.656 1.00 82.50 233 VAL A N 1
ATOM 1991 C CA . VAL A 1 233 ? 40.413 -22.424 -18.277 1.00 82.50 233 VAL A CA 1
ATOM 1992 C C . VAL A 1 233 ? 40.712 -20.922 -18.213 1.00 82.50 233 VAL A C 1
ATOM 1994 O O . VAL A 1 233 ? 40.109 -20.207 -17.417 1.00 82.50 233 VAL A O 1
ATOM 1997 N N . ALA A 1 234 ? 41.607 -20.425 -19.073 1.00 81.75 234 ALA A N 1
ATOM 1998 C CA . ALA A 1 234 ? 41.997 -19.015 -19.078 1.00 81.75 234 ALA A CA 1
ATOM 1999 C C . ALA A 1 234 ? 40.889 -18.077 -19.562 1.00 81.75 234 ALA A C 1
ATOM 2001 O O . ALA A 1 234 ? 40.770 -16.958 -19.081 1.00 81.75 234 ALA A O 1
ATOM 2002 N N . CYS A 1 235 ? 40.081 -18.517 -20.524 1.00 80.81 235 CYS A N 1
ATOM 2003 C CA . CYS A 1 235 ? 39.018 -17.701 -21.110 1.00 80.81 235 CYS A CA 1
ATOM 2004 C C . CYS A 1 235 ? 37.613 -18.092 -20.655 1.00 80.81 235 CYS A C 1
ATOM 2006 O O . CYS A 1 235 ? 36.660 -17.443 -21.084 1.00 80.81 235 CYS A O 1
ATOM 2008 N N . ASP A 1 236 ? 37.501 -19.135 -19.831 1.00 78.00 236 ASP A N 1
ATOM 2009 C CA . ASP A 1 236 ? 36.262 -19.691 -19.291 1.00 78.00 236 ASP A CA 1
ATOM 2010 C C . ASP A 1 236 ? 35.202 -20.001 -20.370 1.00 78.00 236 ASP A C 1
ATOM 2012 O O . ASP A 1 236 ? 34.023 -19.637 -20.286 1.00 78.00 236 ASP A O 1
ATOM 2016 N N . LYS A 1 237 ? 35.653 -20.634 -21.464 1.00 80.75 237 LYS A N 1
ATOM 2017 C CA . LYS A 1 237 ? 34.833 -20.910 -22.655 1.00 80.75 237 LYS A CA 1
ATOM 2018 C C . LYS A 1 237 ? 35.028 -22.322 -23.180 1.00 80.75 237 LYS A C 1
ATOM 2020 O O . LYS A 1 237 ? 36.149 -22.818 -23.274 1.00 80.75 237 LYS A O 1
ATOM 2025 N N . HIS A 1 238 ? 33.907 -22.916 -23.580 1.00 78.94 238 HIS A N 1
ATOM 2026 C CA . HIS A 1 238 ? 33.847 -24.164 -24.329 1.00 78.94 238 HIS A CA 1
ATOM 2027 C C . HIS A 1 238 ? 33.829 -23.890 -25.828 1.00 78.94 238 HIS A C 1
ATOM 2029 O O . HIS A 1 238 ? 33.172 -22.952 -26.286 1.00 78.94 238 HIS A O 1
ATOM 2035 N N . PHE A 1 239 ? 34.514 -24.738 -26.588 1.00 81.62 239 PHE A N 1
ATOM 2036 C CA . PHE A 1 239 ? 34.578 -24.652 -28.041 1.00 81.62 239 PHE A CA 1
ATOM 2037 C C . PHE A 1 239 ? 33.958 -25.896 -28.673 1.00 81.62 239 PHE A C 1
ATOM 2039 O O . PHE A 1 239 ? 34.202 -27.015 -28.241 1.00 81.62 239 PHE A O 1
ATOM 2046 N N . ALA A 1 240 ? 33.153 -25.702 -29.718 1.00 79.69 240 ALA A N 1
ATOM 2047 C CA . ALA A 1 240 ? 32.452 -26.803 -30.382 1.00 79.69 240 ALA A CA 1
ATOM 2048 C C . ALA A 1 240 ? 33.368 -27.678 -31.264 1.00 79.69 240 ALA A C 1
ATOM 2050 O O . ALA A 1 240 ? 33.012 -28.806 -31.587 1.00 79.69 240 ALA A O 1
ATOM 2051 N N . LYS A 1 241 ? 34.526 -27.158 -31.697 1.00 85.50 241 LYS A N 1
ATOM 2052 C CA . LYS A 1 241 ? 35.486 -27.848 -32.576 1.00 85.50 241 LYS A CA 1
ATOM 2053 C C . LYS A 1 241 ? 36.919 -27.600 -32.105 1.00 85.50 241 LYS A C 1
ATOM 2055 O O . LYS A 1 241 ? 37.267 -26.461 -31.793 1.00 85.50 241 LYS A O 1
ATOM 2060 N N . ASP A 1 242 ? 37.760 -28.631 -32.174 1.00 84.31 242 ASP A N 1
ATOM 2061 C CA . ASP A 1 242 ? 39.198 -28.573 -31.847 1.00 84.31 242 ASP A CA 1
ATOM 2062 C C . ASP A 1 242 ? 39.960 -27.526 -32.679 1.00 84.31 242 ASP A C 1
ATOM 2064 O O . ASP A 1 242 ? 40.792 -26.778 -32.171 1.00 84.31 242 ASP A O 1
ATOM 2068 N N . THR A 1 243 ? 39.598 -27.372 -33.954 1.00 86.81 243 THR A N 1
ATOM 2069 C CA . THR A 1 243 ? 40.214 -26.374 -34.841 1.00 86.81 243 THR A CA 1
ATOM 2070 C C . THR A 1 243 ? 40.005 -24.938 -34.354 1.00 86.81 243 THR A C 1
ATOM 2072 O O . THR A 1 243 ? 40.892 -24.099 -34.494 1.00 86.81 243 THR A O 1
ATOM 2075 N N . VAL A 1 244 ? 38.843 -24.649 -33.760 1.00 85.12 244 VAL A N 1
ATOM 2076 C CA . VAL A 1 244 ? 38.511 -23.322 -33.219 1.00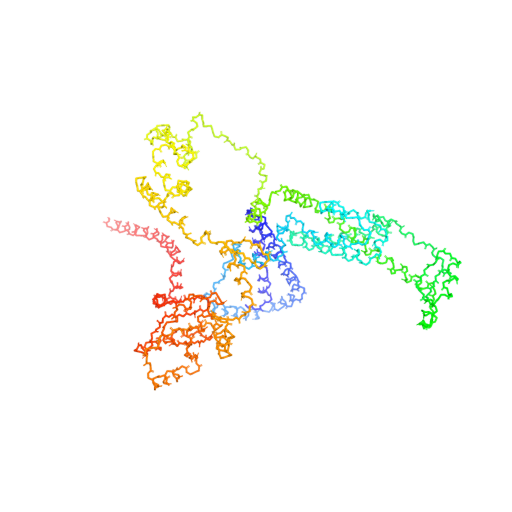 85.12 244 VAL A CA 1
ATOM 2077 C C . VAL A 1 244 ? 39.198 -23.111 -31.872 1.00 85.12 244 VAL A C 1
ATOM 2079 O O . VAL A 1 244 ? 39.649 -22.004 -31.588 1.00 85.12 244 VAL A O 1
ATOM 2082 N N . PHE A 1 245 ? 39.330 -24.173 -31.074 1.00 86.00 245 PHE A N 1
ATOM 2083 C CA . PHE A 1 245 ? 40.059 -24.148 -29.809 1.00 86.00 245 PHE A CA 1
ATOM 2084 C C . PHE A 1 245 ? 41.542 -23.796 -30.015 1.00 86.00 245 PHE A C 1
ATOM 2086 O O . PHE A 1 245 ? 42.030 -22.816 -29.456 1.00 86.00 245 PHE A O 1
ATOM 2093 N N . LYS A 1 246 ? 42.231 -24.503 -30.918 1.00 85.75 246 LYS A N 1
ATOM 2094 C CA . LYS A 1 246 ? 43.645 -24.242 -31.251 1.00 85.75 246 LYS A CA 1
ATOM 2095 C C . LYS A 1 246 ? 43.868 -22.843 -31.833 1.00 85.75 246 LYS A C 1
ATOM 2097 O O . LYS A 1 246 ? 44.853 -22.175 -31.526 1.00 85.75 246 LYS A O 1
ATOM 2102 N N . ALA A 1 247 ? 42.929 -22.358 -32.647 1.00 86.12 247 ALA A N 1
ATOM 2103 C CA . ALA A 1 247 ? 42.971 -20.988 -33.156 1.00 86.12 247 ALA A CA 1
ATOM 2104 C C . ALA A 1 247 ? 42.747 -19.938 -32.048 1.00 86.12 247 ALA A C 1
ATOM 2106 O O . ALA A 1 247 ? 43.279 -18.832 -32.127 1.00 86.12 247 ALA A O 1
ATOM 2107 N N . HIS A 1 248 ? 41.983 -20.269 -31.004 1.00 84.81 248 HIS A N 1
ATOM 2108 C CA . HIS A 1 248 ? 41.731 -19.383 -29.871 1.00 84.81 248 HIS A CA 1
ATOM 2109 C C . HIS A 1 248 ? 42.952 -19.223 -28.950 1.00 84.81 248 HIS A C 1
ATOM 2111 O O . HIS A 1 248 ? 43.189 -18.107 -28.478 1.00 84.81 248 HIS A O 1
ATOM 2117 N N . GLU A 1 249 ? 43.747 -20.279 -28.738 1.00 85.00 249 GLU A N 1
ATOM 2118 C CA . GLU A 1 249 ? 44.946 -20.247 -27.877 1.00 85.00 249 GLU A CA 1
ATOM 2119 C C . GLU A 1 249 ? 45.999 -19.231 -28.353 1.00 85.00 249 GLU A C 1
ATOM 2121 O O . GLU A 1 249 ? 46.643 -18.563 -27.546 1.00 85.00 249 GLU A O 1
ATOM 2126 N N . SER A 1 250 ? 46.124 -19.025 -29.667 1.00 85.00 250 SER A N 1
ATOM 2127 C CA . SER A 1 250 ? 47.029 -18.015 -30.242 1.00 85.00 250 SER A CA 1
ATOM 2128 C C . SER A 1 250 ? 46.446 -16.588 -30.261 1.00 85.00 250 SER A C 1
ATOM 2130 O O . SER A 1 250 ? 47.121 -15.629 -30.645 1.00 85.00 250 SER A O 1
ATOM 2132 N N . GLY A 1 251 ? 45.195 -16.405 -29.827 1.00 86.69 251 GLY A N 1
ATOM 2133 C CA . GLY A 1 251 ? 44.505 -15.119 -29.836 1.00 86.69 251 GLY A CA 1
ATOM 2134 C C . GLY A 1 251 ? 44.974 -14.156 -28.736 1.00 86.69 251 GLY A C 1
ATOM 2135 O O . GLY A 1 251 ? 45.165 -14.534 -27.582 1.00 86.69 251 GLY A O 1
ATOM 2136 N N . LYS A 1 252 ? 45.043 -12.851 -29.049 1.00 86.00 252 LYS A N 1
ATOM 2137 C CA . LYS A 1 252 ? 45.455 -11.787 -28.100 1.00 86.00 252 LYS A CA 1
ATOM 2138 C C . LYS A 1 252 ? 44.673 -11.797 -26.774 1.00 86.00 252 LYS A C 1
ATOM 2140 O O . LYS A 1 252 ? 45.239 -11.490 -25.729 1.00 86.00 252 LYS A O 1
ATOM 2145 N N . LYS A 1 253 ? 43.378 -12.147 -26.816 1.00 82.81 253 LYS A N 1
ATOM 2146 C CA . LYS A 1 253 ? 42.506 -12.237 -25.628 1.00 82.81 253 LYS A CA 1
ATOM 2147 C C . LYS A 1 253 ? 42.907 -13.394 -24.707 1.00 82.81 253 LYS A C 1
ATOM 2149 O O . LYS A 1 253 ? 42.968 -13.193 -23.500 1.00 82.81 253 LYS A O 1
ATOM 2154 N N . HIS A 1 254 ? 43.226 -14.557 -25.279 1.00 85.00 254 HIS A N 1
ATOM 2155 C CA . HIS A 1 254 ? 43.693 -15.716 -24.524 1.00 85.00 254 HIS A CA 1
ATOM 2156 C C . HIS A 1 254 ? 45.048 -15.443 -23.879 1.00 85.00 254 HIS A C 1
ATOM 2158 O O . HIS A 1 254 ? 45.194 -15.618 -22.679 1.00 85.00 254 HIS A O 1
ATOM 2164 N N . ILE A 1 255 ? 46.004 -14.906 -24.642 1.00 85.31 255 ILE A N 1
ATOM 2165 C CA . ILE A 1 255 ? 47.352 -14.596 -24.142 1.00 85.31 255 ILE A CA 1
ATOM 2166 C C . ILE A 1 255 ? 47.309 -13.623 -22.954 1.00 85.31 255 ILE A C 1
ATOM 2168 O O . ILE A 1 255 ? 48.104 -13.753 -22.026 1.00 85.31 255 ILE A O 1
ATOM 2172 N N . LYS A 1 256 ? 46.390 -12.648 -22.957 1.00 86.31 256 LYS A N 1
ATOM 2173 C CA . LYS A 1 256 ? 46.205 -11.735 -21.821 1.00 86.31 256 LYS A CA 1
ATOM 2174 C C . LYS A 1 256 ? 45.635 -12.463 -20.597 1.00 86.31 256 LYS A C 1
ATOM 2176 O O . LYS A 1 256 ? 46.215 -12.365 -19.524 1.00 86.31 256 LYS A O 1
ATOM 2181 N N . ALA A 1 257 ? 44.559 -13.227 -20.776 1.00 83.19 257 ALA A N 1
ATOM 2182 C CA . ALA A 1 257 ? 43.903 -13.942 -19.682 1.00 83.19 257 ALA A CA 1
ATOM 2183 C C . ALA A 1 257 ? 44.771 -15.075 -19.096 1.00 83.19 257 ALA A C 1
ATOM 2185 O O . ALA A 1 257 ? 44.761 -15.313 -17.895 1.00 83.19 257 ALA A O 1
ATOM 2186 N N . ALA A 1 258 ? 45.581 -15.734 -19.927 1.00 82.81 258 ALA A N 1
ATOM 2187 C CA . ALA A 1 258 ? 46.522 -16.767 -19.504 1.00 82.81 258 ALA A CA 1
ATOM 2188 C C . ALA A 1 258 ? 47.674 -16.203 -18.656 1.00 82.81 258 ALA A C 1
ATOM 2190 O O . ALA A 1 258 ? 48.160 -16.889 -17.765 1.00 82.81 258 ALA A O 1
ATOM 2191 N N . LYS A 1 259 ? 48.092 -14.949 -18.896 1.00 83.12 259 LYS A N 1
ATOM 2192 C CA . LYS A 1 259 ? 49.102 -14.256 -18.074 1.00 83.12 259 LYS A CA 1
ATOM 2193 C C . LYS A 1 259 ? 48.577 -13.836 -16.701 1.00 83.12 259 LYS A C 1
ATOM 2195 O O . LYS A 1 259 ? 49.367 -13.702 -15.775 1.00 83.12 259 LYS A O 1
ATOM 2200 N N . GLU A 1 260 ? 47.273 -13.596 -16.588 1.00 81.06 260 GLU A N 1
ATOM 2201 C CA . GLU A 1 260 ? 46.606 -13.207 -15.339 1.00 81.06 260 GLU A CA 1
ATOM 2202 C C . GLU A 1 260 ? 46.282 -14.420 -14.444 1.00 81.06 260 GLU A C 1
ATOM 2204 O O . GLU A 1 260 ? 45.948 -14.250 -13.273 1.00 81.06 260 GLU A O 1
ATOM 2209 N N . LEU A 1 261 ? 46.400 -15.647 -14.964 1.00 79.00 261 LEU A N 1
ATOM 2210 C CA . LEU A 1 261 ? 46.068 -16.872 -14.243 1.00 79.00 261 LEU A CA 1
ATOM 2211 C C . LEU A 1 261 ? 47.250 -17.337 -13.381 1.00 79.00 261 LEU A C 1
ATOM 2213 O O . LEU A 1 261 ? 48.307 -17.700 -13.895 1.00 79.00 261 LEU A O 1
ATOM 2217 N N . THR A 1 262 ? 47.076 -17.331 -12.061 1.00 63.84 262 THR A N 1
ATOM 2218 C CA . THR A 1 262 ? 48.095 -17.756 -11.096 1.00 63.84 262 THR A CA 1
ATOM 2219 C C . THR A 1 262 ? 47.812 -19.174 -10.590 1.00 63.84 262 THR A C 1
ATOM 2221 O O . THR A 1 262 ? 46.764 -19.450 -10.015 1.00 63.84 262 THR A O 1
ATOM 2224 N N . GLY A 1 263 ? 48.774 -20.080 -10.787 1.00 64.50 263 GLY A N 1
ATOM 2225 C CA . GLY A 1 263 ? 48.734 -21.455 -10.273 1.00 64.50 263 GLY A CA 1
ATOM 2226 C C . GLY A 1 263 ? 48.080 -22.493 -11.206 1.00 64.50 263 GLY A C 1
ATOM 2227 O O . GLY A 1 263 ? 47.366 -22.136 -12.145 1.00 64.50 263 GLY A O 1
ATOM 2228 N N . PRO A 1 264 ? 48.351 -23.795 -10.985 1.00 65.69 264 PRO A N 1
ATOM 2229 C CA . PRO A 1 264 ? 47.729 -24.877 -11.738 1.00 65.69 264 PRO A CA 1
ATOM 2230 C C . PRO A 1 264 ? 46.262 -25.017 -11.320 1.00 65.69 264 PRO A C 1
ATOM 2232 O O . PRO A 1 264 ? 45.959 -25.191 -10.143 1.00 65.69 264 PRO A O 1
ATOM 2235 N N . VAL A 1 265 ? 45.355 -24.948 -12.292 1.00 69.00 265 VAL A N 1
ATOM 2236 C CA . VAL A 1 265 ? 43.919 -25.147 -12.074 1.00 69.00 265 VAL A CA 1
ATOM 2237 C C . VAL A 1 265 ? 43.482 -26.379 -12.851 1.00 69.00 265 VAL A C 1
ATOM 2239 O O . VAL A 1 265 ? 43.735 -26.471 -14.054 1.00 69.00 265 VAL A O 1
ATOM 2242 N N . ASP A 1 266 ? 42.837 -27.317 -12.162 1.00 77.44 266 ASP A N 1
ATOM 2243 C CA . ASP A 1 266 ? 42.273 -28.512 -12.781 1.00 77.44 266 ASP A CA 1
ATOM 2244 C C . ASP A 1 266 ? 41.132 -28.118 -13.739 1.00 77.44 266 ASP A C 1
ATOM 2246 O O . ASP A 1 266 ? 40.160 -27.457 -13.353 1.00 77.44 266 ASP A O 1
ATOM 2250 N N . LYS A 1 267 ? 41.276 -28.499 -15.016 1.00 76.25 267 LYS A N 1
ATOM 2251 C CA . LYS A 1 267 ? 40.305 -28.190 -16.074 1.00 76.25 267 LYS A CA 1
ATOM 2252 C C . LYS A 1 267 ? 38.956 -28.842 -15.793 1.00 76.25 267 LYS A C 1
ATOM 2254 O O . LYS A 1 267 ? 37.931 -28.205 -16.025 1.00 76.25 267 LYS A O 1
ATOM 2259 N N . GLU A 1 268 ? 38.957 -30.078 -15.297 1.00 75.56 268 GLU A N 1
ATOM 2260 C CA . GLU A 1 268 ? 37.729 -30.820 -15.012 1.00 75.56 268 GLU A CA 1
ATOM 2261 C C . GLU A 1 268 ? 36.989 -30.219 -13.825 1.00 75.56 268 GLU A C 1
ATOM 2263 O O . GLU A 1 268 ? 35.768 -30.071 -13.863 1.00 75.56 268 GLU A O 1
ATOM 2268 N N . GLN A 1 269 ? 37.725 -29.832 -12.782 1.00 79.06 269 GLN A N 1
ATOM 2269 C CA . GLN A 1 269 ? 37.132 -29.199 -11.612 1.00 79.06 269 GLN A CA 1
ATOM 2270 C C . GLN A 1 269 ? 36.481 -27.860 -11.983 1.00 79.06 269 GLN A C 1
ATOM 2272 O O . GLN A 1 269 ? 35.317 -27.634 -11.662 1.00 79.06 269 GLN A O 1
ATOM 2277 N N . ARG A 1 270 ? 37.181 -27.007 -12.739 1.00 77.81 270 ARG A N 1
ATOM 2278 C CA . ARG A 1 270 ? 36.661 -25.689 -13.135 1.00 77.81 270 ARG A CA 1
ATOM 2279 C C . ARG A 1 270 ? 35.495 -25.771 -14.126 1.00 77.81 270 ARG A C 1
ATOM 2281 O O . ARG A 1 270 ? 34.575 -24.958 -14.071 1.00 77.81 270 ARG A O 1
ATOM 2288 N N . MET A 1 271 ? 35.497 -26.781 -14.996 1.00 76.25 271 MET A N 1
ATOM 2289 C CA . MET A 1 271 ? 34.361 -27.113 -15.859 1.00 76.25 271 MET A CA 1
ATOM 2290 C C . MET A 1 271 ? 33.132 -27.522 -15.034 1.00 76.25 271 MET A C 1
ATOM 2292 O O . MET A 1 271 ? 32.059 -26.959 -15.245 1.00 76.25 271 MET A O 1
ATOM 2296 N N . LYS A 1 272 ? 33.292 -28.435 -14.064 1.00 78.62 272 LYS A N 1
ATOM 2297 C CA . LYS A 1 272 ? 32.210 -28.873 -13.163 1.00 78.62 272 LYS A CA 1
ATOM 2298 C C . LYS A 1 272 ? 31.663 -27.724 -12.317 1.00 78.62 272 LYS A C 1
ATOM 2300 O O . LYS A 1 272 ? 30.452 -27.600 -12.174 1.00 78.62 272 LYS A O 1
ATOM 2305 N N . GLU A 1 273 ? 32.534 -26.860 -11.795 1.00 80.00 273 GLU A N 1
ATOM 2306 C CA . GLU A 1 273 ? 32.136 -25.655 -11.054 1.00 80.00 273 GLU A CA 1
ATOM 2307 C C . GLU A 1 273 ? 31.284 -24.721 -11.926 1.00 80.00 273 GLU A C 1
ATOM 2309 O O . GLU A 1 273 ? 30.223 -24.269 -11.502 1.00 80.00 273 GLU A O 1
ATOM 2314 N N . ARG A 1 274 ? 31.691 -24.480 -13.177 1.00 80.69 274 ARG A N 1
ATOM 2315 C CA . ARG A 1 274 ? 30.926 -23.665 -14.132 1.00 80.69 274 ARG A CA 1
ATOM 2316 C C . ARG A 1 274 ? 29.570 -24.279 -14.472 1.00 80.69 274 ARG A C 1
ATOM 2318 O O . ARG A 1 274 ? 28.578 -23.557 -14.536 1.00 80.69 274 ARG A O 1
ATOM 2325 N N . GLU A 1 275 ? 29.524 -25.585 -14.710 1.00 80.00 275 GLU A N 1
ATOM 2326 C CA . GLU A 1 275 ? 28.279 -26.304 -14.996 1.00 80.00 275 GLU A CA 1
ATOM 2327 C C . GLU A 1 275 ? 27.328 -26.280 -13.800 1.00 80.00 275 GLU A C 1
ATOM 2329 O O . GLU A 1 275 ? 26.129 -26.089 -13.988 1.00 80.00 275 GLU A O 1
ATOM 2334 N N . LEU A 1 276 ? 27.854 -26.384 -12.578 1.00 82.06 276 LEU A N 1
ATOM 2335 C CA . LEU A 1 276 ? 27.068 -26.238 -11.357 1.00 82.06 276 LEU A CA 1
ATOM 2336 C C . LEU A 1 276 ? 26.490 -24.821 -11.229 1.00 82.06 276 LEU A C 1
ATOM 2338 O O . LEU A 1 276 ? 25.306 -24.674 -10.941 1.00 82.06 276 LEU A O 1
ATOM 2342 N N . VAL A 1 277 ? 27.285 -23.782 -11.509 1.00 83.38 277 VAL A N 1
ATOM 2343 C CA . VAL A 1 277 ? 26.816 -22.384 -11.503 1.00 83.38 277 VAL A CA 1
ATOM 2344 C C . VAL A 1 277 ? 25.740 -22.148 -12.572 1.00 83.38 277 VAL A C 1
ATOM 2346 O O . VAL A 1 277 ? 24.728 -21.502 -12.296 1.00 83.38 277 VAL A O 1
ATOM 2349 N N . GLU A 1 278 ? 25.930 -22.672 -13.786 1.00 82.12 278 GLU A N 1
ATOM 2350 C CA . GLU A 1 278 ? 24.953 -22.592 -14.884 1.00 82.12 278 GLU A CA 1
ATOM 2351 C C . GLU A 1 278 ? 23.653 -23.327 -14.509 1.00 82.12 278 GLU A C 1
ATOM 2353 O O . GLU A 1 278 ? 22.562 -22.778 -14.666 1.00 82.12 278 GLU A O 1
ATOM 2358 N N . TYR A 1 279 ? 23.770 -24.515 -13.911 1.00 83.94 279 TYR A N 1
ATOM 2359 C CA . TYR A 1 279 ? 22.651 -25.308 -13.408 1.00 83.94 279 TYR A CA 1
ATOM 2360 C C . TYR A 1 279 ? 21.881 -24.598 -12.289 1.00 83.94 279 TYR A C 1
ATOM 2362 O O . TYR A 1 279 ? 20.655 -24.544 -12.330 1.00 83.94 279 TYR A O 1
ATOM 2370 N N . GLU A 1 280 ? 22.567 -24.008 -11.307 1.00 86.19 280 GLU A N 1
ATOM 2371 C CA . GLU A 1 280 ? 21.926 -23.253 -10.226 1.00 86.19 280 GLU A CA 1
ATOM 2372 C C . GLU A 1 280 ? 21.231 -21.989 -10.736 1.00 86.19 280 GLU A C 1
ATOM 2374 O O . GLU A 1 280 ? 20.116 -21.682 -10.304 1.00 86.19 280 GLU A O 1
ATOM 2379 N N . LYS A 1 281 ? 21.853 -21.269 -11.678 1.00 86.56 281 LYS A N 1
ATOM 2380 C CA . LYS A 1 281 ? 21.254 -20.091 -12.319 1.00 86.56 281 LYS A CA 1
ATOM 2381 C C . LYS A 1 281 ? 19.978 -20.471 -13.072 1.00 86.56 281 LYS A C 1
ATOM 2383 O O . LYS A 1 281 ? 18.942 -19.837 -12.873 1.00 86.56 281 LYS A O 1
ATOM 2388 N N . ASN A 1 282 ? 20.044 -21.517 -13.892 1.00 86.50 282 ASN A N 1
ATOM 2389 C CA . ASN A 1 282 ? 18.908 -22.021 -14.661 1.00 86.50 282 ASN A CA 1
ATOM 2390 C C . ASN A 1 282 ? 17.801 -22.552 -13.744 1.00 86.50 282 ASN A C 1
ATOM 2392 O O . ASN A 1 282 ? 16.633 -22.251 -13.963 1.00 86.50 282 ASN A O 1
ATOM 2396 N N . LYS A 1 283 ? 18.161 -23.253 -12.662 1.00 89.56 283 LYS A N 1
ATOM 2397 C CA . LYS A 1 283 ? 17.211 -23.716 -11.645 1.00 89.56 283 LYS A CA 1
ATOM 2398 C C . LYS A 1 283 ? 16.444 -22.556 -11.015 1.00 89.56 283 LYS A C 1
ATOM 2400 O O . LYS A 1 283 ? 15.225 -22.633 -10.915 1.00 89.56 283 LYS A O 1
ATOM 2405 N N . ARG A 1 284 ? 17.136 -21.485 -10.605 1.00 90.69 284 ARG A N 1
ATOM 2406 C CA . ARG A 1 284 ? 16.485 -20.295 -10.028 1.00 90.69 284 ARG A CA 1
ATOM 2407 C C . ARG A 1 284 ? 15.544 -19.632 -11.028 1.00 90.69 284 ARG A C 1
ATOM 2409 O O . ARG A 1 284 ? 14.430 -19.282 -10.666 1.00 90.69 284 ARG A O 1
ATOM 2416 N N . LEU A 1 285 ? 15.968 -19.486 -12.283 1.00 91.62 285 LEU A N 1
ATOM 2417 C CA . LEU A 1 285 ? 15.110 -18.912 -13.320 1.00 91.62 285 LEU A CA 1
ATOM 2418 C C . LEU A 1 285 ? 13.863 -19.776 -13.565 1.00 91.62 285 LEU A C 1
ATOM 2420 O O . LEU A 1 285 ? 12.753 -19.251 -13.600 1.00 91.62 285 LEU A O 1
ATOM 2424 N N . ALA A 1 286 ? 14.038 -21.095 -13.667 1.00 90.94 286 ALA A N 1
ATOM 2425 C CA . ALA A 1 286 ? 12.948 -22.049 -13.834 1.00 90.94 286 ALA A CA 1
ATOM 2426 C C . ALA A 1 286 ? 11.956 -22.015 -12.664 1.00 90.94 286 ALA A C 1
ATOM 2428 O O . ALA A 1 286 ? 10.747 -22.092 -12.877 1.00 90.94 286 ALA A O 1
ATOM 2429 N N . GLU A 1 287 ? 12.455 -21.877 -11.433 1.00 92.38 287 GLU A N 1
ATOM 2430 C CA . GLU A 1 287 ? 11.630 -21.740 -10.231 1.00 92.38 287 GLU A CA 1
ATOM 2431 C C . GLU A 1 287 ? 10.741 -20.496 -10.312 1.00 92.38 287 GLU A C 1
ATOM 2433 O O . GLU A 1 287 ? 9.544 -20.575 -10.027 1.00 92.38 287 GLU A O 1
ATOM 2438 N N . ILE A 1 288 ? 11.296 -19.364 -10.757 1.00 93.31 288 ILE A N 1
ATOM 2439 C CA . ILE A 1 288 ? 10.544 -18.114 -10.896 1.00 93.31 288 ILE A CA 1
ATOM 2440 C C . ILE A 1 288 ? 9.489 -18.229 -12.007 1.00 93.31 288 ILE A C 1
ATOM 2442 O O . ILE A 1 288 ? 8.322 -17.927 -11.760 1.00 93.31 288 ILE A O 1
ATOM 2446 N N . GLU A 1 289 ? 9.853 -18.720 -13.198 1.00 92.44 289 GLU A N 1
ATOM 2447 C CA . GLU A 1 289 ? 8.909 -18.916 -14.316 1.00 92.44 289 GLU A CA 1
ATOM 2448 C C . GLU A 1 289 ? 7.752 -19.851 -13.917 1.00 92.44 289 GLU A C 1
ATOM 2450 O O . GLU A 1 289 ? 6.574 -19.563 -14.156 1.00 92.44 289 GLU A O 1
ATOM 2455 N N . TYR A 1 290 ? 8.071 -20.957 -13.241 1.00 92.69 290 TYR A N 1
ATOM 2456 C CA . TYR A 1 290 ? 7.074 -21.895 -12.732 1.00 92.69 290 TYR A CA 1
ATOM 2457 C C . TYR A 1 290 ? 6.151 -21.244 -11.694 1.00 92.69 290 TYR A C 1
ATOM 2459 O O . TYR A 1 290 ? 4.931 -21.410 -11.749 1.00 92.69 290 TYR A O 1
ATOM 2467 N N . THR A 1 291 ? 6.722 -20.455 -10.782 1.00 93.31 291 THR A N 1
ATOM 2468 C CA . THR A 1 291 ? 5.972 -19.734 -9.749 1.00 93.31 291 THR A CA 1
ATOM 2469 C C . THR A 1 291 ? 5.005 -18.724 -10.362 1.00 93.31 291 THR A C 1
ATOM 2471 O O . THR A 1 291 ? 3.824 -18.739 -10.020 1.00 93.31 291 THR A O 1
ATOM 2474 N N . ILE A 1 292 ? 5.461 -17.901 -11.313 1.00 94.88 292 ILE A N 1
ATOM 2475 C CA . ILE A 1 292 ? 4.605 -16.925 -12.005 1.00 94.88 292 ILE A CA 1
ATOM 2476 C C . ILE A 1 292 ? 3.466 -17.635 -12.739 1.00 94.88 292 ILE A C 1
ATOM 2478 O O . ILE A 1 292 ? 2.319 -17.209 -12.644 1.00 94.88 292 ILE A O 1
ATOM 2482 N N . THR A 1 293 ? 3.748 -18.755 -13.410 1.00 92.69 293 THR A N 1
ATOM 2483 C CA . THR A 1 293 ? 2.718 -19.532 -14.120 1.00 92.69 293 THR A CA 1
ATOM 2484 C C . THR A 1 293 ? 1.604 -20.002 -13.175 1.00 92.69 293 THR A C 1
ATOM 2486 O O . THR A 1 293 ? 0.422 -19.944 -13.518 1.00 92.69 293 THR A O 1
ATOM 2489 N N . LEU A 1 294 ? 1.957 -20.456 -11.968 1.00 92.31 294 LEU A N 1
ATOM 2490 C CA . LEU A 1 294 ? 0.977 -20.884 -10.966 1.00 92.31 294 LEU A CA 1
ATOM 2491 C C . LEU A 1 294 ? 0.220 -19.710 -10.341 1.00 92.31 294 LEU A C 1
ATOM 2493 O O . LEU A 1 294 ? -0.993 -19.808 -10.166 1.00 92.31 294 LEU A O 1
ATOM 2497 N N . ILE A 1 295 ? 0.902 -18.599 -10.060 1.00 93.12 295 ILE A N 1
ATOM 2498 C CA . ILE A 1 295 ? 0.262 -17.379 -9.557 1.00 93.12 295 ILE A CA 1
ATOM 2499 C C . ILE A 1 295 ? -0.748 -16.846 -10.574 1.00 93.12 295 ILE A C 1
ATOM 2501 O O . ILE A 1 295 ? -1.882 -16.547 -10.218 1.00 93.12 295 ILE A O 1
ATOM 2505 N N . MET A 1 296 ? -0.393 -16.804 -11.857 1.00 93.06 296 MET A N 1
ATOM 2506 C CA . MET A 1 296 ? -1.303 -16.339 -12.905 1.00 93.06 296 MET A CA 1
ATOM 2507 C C . MET A 1 296 ? -2.498 -17.266 -13.125 1.00 93.06 296 MET A C 1
ATOM 2509 O O . MET A 1 296 ? -3.536 -16.824 -13.616 1.00 93.06 296 MET A O 1
ATOM 2513 N N . LYS A 1 297 ? -2.391 -18.538 -12.726 1.00 92.25 297 LYS A N 1
ATOM 2514 C CA . LYS A 1 297 ? -3.541 -19.442 -12.674 1.00 92.25 297 LYS A CA 1
ATOM 2515 C C . LYS A 1 297 ? -4.517 -19.058 -11.555 1.00 92.25 297 LYS A C 1
ATOM 2517 O O . LYS A 1 297 ? -5.718 -19.178 -11.767 1.00 92.25 297 LYS A O 1
ATOM 2522 N N . HIS A 1 298 ? -4.012 -18.603 -10.405 1.00 91.56 298 HIS A N 1
ATOM 2523 C CA . HIS A 1 298 ? -4.822 -18.066 -9.299 1.00 91.56 298 HIS A CA 1
ATOM 2524 C C . HIS A 1 298 ? -5.432 -16.704 -9.656 1.00 91.56 298 HIS A C 1
ATOM 2526 O O . HIS A 1 298 ? -6.611 -16.476 -9.433 1.00 91.56 298 HIS A O 1
ATOM 2532 N N . LEU A 1 299 ? -4.663 -15.830 -10.310 1.00 94.25 299 LEU A N 1
ATOM 2533 C CA . LEU A 1 299 ? -5.078 -14.478 -10.713 1.00 94.25 299 LEU A CA 1
ATOM 2534 C C . LEU A 1 299 ? -5.772 -14.420 -12.084 1.00 94.25 299 LEU A C 1
ATOM 2536 O O . LEU A 1 299 ? -5.746 -13.388 -12.758 1.00 94.25 299 LEU A O 1
ATOM 2540 N N . LYS A 1 300 ? -6.367 -15.528 -12.540 1.00 93.62 300 LYS A N 1
ATOM 2541 C CA . LYS A 1 300 ? -6.967 -15.603 -13.878 1.00 93.62 300 LYS A CA 1
ATOM 2542 C C . LYS A 1 300 ? -8.123 -14.609 -14.036 1.00 93.62 300 LYS A C 1
ATOM 2544 O O . LYS A 1 300 ? -8.154 -13.903 -15.040 1.00 93.62 300 LYS A O 1
ATOM 2549 N N . GLU A 1 301 ? -9.014 -14.553 -13.050 1.00 93.00 301 GLU A N 1
ATOM 2550 C CA . GLU A 1 301 ? -10.182 -13.660 -13.035 1.00 93.00 301 GLU A CA 1
ATOM 2551 C C . GLU A 1 301 ? -9.739 -12.194 -13.017 1.00 93.00 301 GLU A C 1
ATOM 2553 O O . GLU A 1 301 ? -10.093 -11.426 -13.904 1.00 93.00 301 GLU A O 1
ATOM 2558 N N . VAL A 1 302 ? -8.816 -11.843 -12.117 1.00 94.00 302 VAL A N 1
ATOM 2559 C CA . VAL A 1 302 ? -8.249 -10.486 -12.018 1.00 94.00 302 VAL A CA 1
ATOM 2560 C C . VAL A 1 302 ? -7.600 -10.040 -13.330 1.00 94.00 302 VAL A C 1
ATOM 2562 O O . VAL A 1 302 ? -7.711 -8.884 -13.738 1.00 94.00 302 VAL A O 1
ATOM 2565 N N . ARG A 1 303 ? -6.925 -10.952 -14.039 1.00 94.00 303 ARG A N 1
ATOM 2566 C CA . ARG A 1 303 ? -6.359 -10.655 -15.360 1.00 94.00 303 ARG A CA 1
ATOM 2567 C C . ARG A 1 303 ? -7.445 -10.359 -16.397 1.00 94.00 303 ARG A C 1
ATOM 2569 O O . ARG A 1 303 ? -7.242 -9.482 -17.236 1.00 94.00 303 ARG A O 1
ATOM 2576 N N . GLU A 1 304 ? -8.543 -11.107 -16.391 1.00 93.62 304 GLU A N 1
ATOM 2577 C CA . GLU A 1 304 ? -9.675 -10.893 -17.302 1.00 93.62 304 GLU A CA 1
ATOM 2578 C C . GLU A 1 304 ? -10.370 -9.556 -16.998 1.00 93.62 304 GLU A C 1
ATOM 2580 O O . GLU A 1 304 ? -10.585 -8.763 -17.919 1.00 93.62 304 GLU A O 1
ATOM 2585 N N . ASP A 1 305 ? -10.563 -9.230 -15.720 1.00 91.88 305 ASP A N 1
ATOM 2586 C CA . ASP A 1 305 ? -11.097 -7.940 -15.269 1.00 91.88 305 ASP A CA 1
ATOM 2587 C C . ASP A 1 305 ? -10.201 -6.766 -15.668 1.00 91.88 305 ASP A C 1
ATOM 2589 O O . ASP A 1 305 ? -10.679 -5.749 -16.177 1.00 91.88 305 ASP A O 1
ATOM 2593 N N . THR A 1 306 ? -8.885 -6.921 -15.500 1.00 93.31 306 THR A N 1
ATOM 2594 C CA . THR A 1 306 ? -7.894 -5.913 -15.900 1.00 93.31 306 THR A CA 1
ATOM 2595 C C . THR A 1 306 ? -7.984 -5.640 -17.402 1.00 93.31 306 THR A C 1
ATOM 2597 O O . THR A 1 306 ? -8.006 -4.483 -17.822 1.00 93.31 306 THR A O 1
ATOM 2600 N N . LYS A 1 307 ? -8.099 -6.686 -18.231 1.00 93.75 307 LYS A N 1
ATOM 2601 C CA . LYS A 1 307 ? -8.261 -6.528 -19.685 1.00 93.75 307 LYS A CA 1
ATOM 2602 C C . LYS A 1 307 ? -9.562 -5.833 -20.042 1.00 93.75 307 LYS A C 1
ATOM 2604 O O . LYS A 1 307 ? -9.522 -4.857 -20.782 1.00 93.75 307 LYS A O 1
ATOM 2609 N N . SER A 1 308 ? -10.682 -6.285 -19.479 1.00 91.19 308 SER A N 1
ATOM 2610 C CA . SER A 1 308 ? -11.988 -5.663 -19.710 1.00 91.19 308 SER A CA 1
ATOM 2611 C C . SER A 1 308 ? -11.983 -4.184 -19.317 1.00 91.19 308 SER A C 1
ATOM 2613 O O . SER A 1 308 ? -12.533 -3.343 -20.027 1.00 91.19 308 SER A O 1
ATOM 2615 N N . HIS A 1 309 ? -11.335 -3.835 -18.204 1.00 89.88 309 HIS A N 1
ATOM 2616 C CA . HIS A 1 309 ? -11.178 -2.446 -17.782 1.00 89.88 309 HIS A CA 1
ATOM 2617 C C . HIS A 1 309 ? -10.372 -1.626 -18.800 1.00 89.88 309 HIS A C 1
ATOM 2619 O O . HIS A 1 309 ? -10.818 -0.556 -19.204 1.00 89.88 309 HIS A O 1
ATOM 2625 N N . ILE A 1 310 ? -9.237 -2.142 -19.278 1.00 90.62 310 ILE A N 1
ATOM 2626 C CA . ILE A 1 310 ? -8.404 -1.448 -20.271 1.00 90.62 310 ILE A CA 1
ATOM 2627 C C . ILE A 1 310 ? -9.129 -1.304 -21.612 1.00 90.62 310 ILE A C 1
ATOM 2629 O O . ILE A 1 310 ? -9.049 -0.249 -22.232 1.00 90.62 310 ILE A O 1
ATOM 2633 N N . GLU A 1 311 ? -9.839 -2.336 -22.067 1.00 91.62 311 GLU A N 1
ATOM 2634 C CA . GLU A 1 311 ? -10.631 -2.292 -23.301 1.00 91.62 311 GLU A CA 1
ATOM 2635 C C . GLU A 1 311 ? -11.743 -1.244 -23.211 1.00 91.62 311 GLU A C 1
ATOM 2637 O O . GLU A 1 311 ? -11.904 -0.443 -24.133 1.00 91.62 311 GLU A O 1
ATOM 2642 N N . ARG A 1 312 ? -12.451 -1.181 -22.074 1.00 88.50 312 ARG A N 1
ATOM 2643 C CA . ARG A 1 312 ? -13.428 -0.119 -21.801 1.00 88.50 312 ARG A CA 1
ATOM 2644 C C . ARG A 1 312 ? -12.764 1.255 -21.820 1.00 88.50 312 ARG A C 1
ATOM 2646 O O . ARG A 1 312 ? -13.199 2.113 -22.578 1.00 88.50 312 ARG A O 1
ATOM 2653 N N . LYS A 1 313 ? -11.659 1.437 -21.092 1.00 86.50 313 LYS A N 1
ATOM 2654 C CA . LYS A 1 313 ? -10.910 2.706 -21.020 1.00 86.50 313 LYS A CA 1
ATOM 2655 C C . LYS A 1 313 ? -10.378 3.164 -22.385 1.00 86.50 313 LYS A C 1
ATOM 2657 O O . LYS A 1 313 ? -10.299 4.361 -22.639 1.00 86.50 313 LYS A O 1
ATOM 2662 N N . GLN A 1 314 ? -10.033 2.231 -23.276 1.00 86.50 314 GLN A N 1
ATOM 2663 C CA . GLN A 1 314 ? -9.617 2.522 -24.656 1.00 86.50 314 GLN A CA 1
ATOM 2664 C C . GLN A 1 314 ? -10.783 2.888 -25.583 1.00 86.50 314 GLN A C 1
ATOM 2666 O O . GLN A 1 314 ? -10.559 3.577 -26.576 1.00 86.50 314 GLN A O 1
ATOM 2671 N N . ALA A 1 315 ? -11.999 2.423 -25.288 1.00 87.38 315 ALA A N 1
ATOM 2672 C CA . ALA A 1 315 ? -13.197 2.736 -26.062 1.00 87.38 315 ALA A CA 1
ATOM 2673 C C . ALA A 1 315 ? -13.825 4.092 -25.687 1.00 87.38 315 ALA A C 1
ATOM 2675 O O . ALA A 1 315 ? -14.572 4.649 -26.491 1.00 87.38 315 ALA A O 1
ATOM 2676 N N . LEU A 1 316 ? -13.527 4.615 -24.492 1.00 87.25 316 LEU A N 1
ATOM 2677 C CA . LEU A 1 316 ? -14.025 5.906 -24.011 1.00 87.25 316 LEU A CA 1
ATOM 2678 C C . LEU A 1 316 ? -13.417 7.084 -24.786 1.00 87.25 316 LEU A C 1
ATOM 2680 O O . LEU A 1 316 ? -12.238 7.088 -25.151 1.00 87.25 316 LEU A O 1
ATOM 2684 N N . THR A 1 317 ? -14.225 8.122 -24.997 1.00 85.31 317 THR A N 1
ATOM 2685 C CA . THR A 1 317 ? -13.747 9.410 -25.518 1.00 85.31 317 THR A CA 1
ATOM 2686 C C . THR A 1 317 ? -12.911 10.152 -24.472 1.00 85.31 317 THR A C 1
ATOM 2688 O O . THR A 1 317 ? -12.991 9.868 -23.281 1.00 85.31 317 THR A O 1
ATOM 2691 N N . GLU A 1 318 ? -12.112 11.145 -24.883 1.00 79.69 318 GLU A N 1
ATOM 2692 C CA . GLU A 1 318 ? -11.240 11.881 -23.947 1.00 79.69 318 GLU A CA 1
ATOM 2693 C C . GLU A 1 318 ? -12.018 12.528 -22.795 1.00 79.69 318 GLU A C 1
ATOM 2695 O O . GLU A 1 318 ? -11.557 12.517 -21.659 1.00 79.69 318 GLU A O 1
ATOM 2700 N N 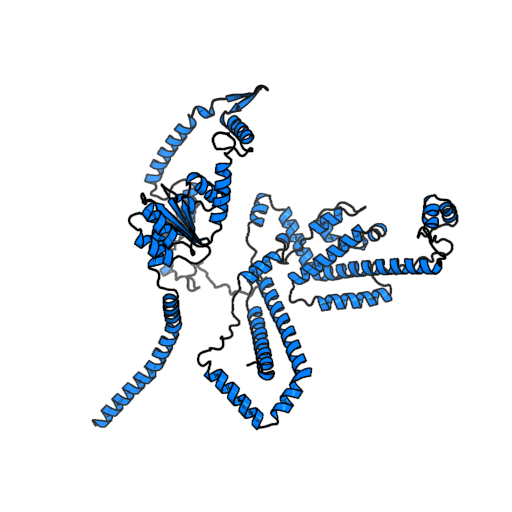. LYS A 1 319 ? -13.217 13.049 -23.080 1.00 81.00 319 LYS A N 1
ATOM 2701 C CA . LYS A 1 319 ? -14.085 13.632 -22.057 1.00 81.00 319 LYS A CA 1
ATOM 2702 C C . LYS A 1 319 ? -14.567 12.570 -21.067 1.00 81.00 319 LYS A C 1
ATOM 2704 O O . LYS A 1 319 ? -14.452 12.771 -19.870 1.00 81.00 319 LYS A O 1
ATOM 2709 N N . GLU A 1 320 ? -15.033 11.430 -21.566 1.00 81.81 320 GLU A N 1
ATOM 2710 C CA . GLU A 1 320 ? -15.504 10.334 -20.715 1.00 81.81 320 GLU A CA 1
ATOM 2711 C C . GLU A 1 320 ? -14.369 9.695 -19.905 1.00 81.81 320 GLU A C 1
ATOM 2713 O O . GLU A 1 320 ? -14.603 9.242 -18.796 1.00 81.81 320 GLU A O 1
ATOM 2718 N N . ARG A 1 321 ? -13.129 9.687 -20.413 1.00 77.31 321 ARG A N 1
ATOM 2719 C CA . ARG A 1 321 ? -11.953 9.251 -19.641 1.00 77.31 321 ARG A CA 1
ATOM 2720 C C . ARG A 1 321 ? -11.605 10.196 -18.496 1.00 77.31 321 ARG A C 1
ATOM 2722 O O . ARG A 1 321 ? -11.123 9.732 -17.470 1.00 77.31 321 ARG A O 1
ATOM 2729 N N . LEU A 1 322 ? -11.756 11.504 -18.706 1.00 75.69 322 LEU A N 1
ATOM 2730 C CA . LEU A 1 322 ? -11.547 12.495 -17.649 1.00 75.69 322 LEU A CA 1
ATOM 2731 C C . LEU A 1 322 ? -12.644 12.366 -16.592 1.00 75.69 322 LEU A C 1
ATOM 2733 O O . LEU A 1 322 ? -12.326 12.324 -15.410 1.00 75.69 322 LEU A O 1
ATOM 2737 N N . ASP A 1 323 ? -13.894 12.208 -17.027 1.00 74.88 323 ASP A N 1
ATOM 2738 C CA . ASP A 1 323 ? -15.031 11.995 -16.132 1.00 74.88 323 ASP A CA 1
ATOM 2739 C C . ASP A 1 323 ? -14.873 10.669 -15.334 1.00 74.88 323 ASP A C 1
ATOM 2741 O O . ASP A 1 323 ? -15.025 10.680 -14.117 1.00 74.88 323 ASP A O 1
ATOM 2745 N N . ASP A 1 324 ? -14.458 9.554 -15.962 1.00 72.94 324 ASP A N 1
ATOM 2746 C CA . ASP A 1 324 ? -14.174 8.254 -15.300 1.00 72.94 324 ASP A CA 1
ATOM 2747 C C . ASP A 1 324 ? -12.992 8.330 -14.314 1.00 72.94 324 ASP A C 1
ATOM 2749 O O . ASP A 1 324 ? -13.000 7.677 -13.274 1.00 72.94 324 ASP A O 1
ATOM 2753 N N . ALA A 1 325 ? -11.983 9.161 -14.600 1.00 66.38 325 ALA A N 1
ATOM 2754 C CA . ALA A 1 325 ? -10.871 9.409 -13.679 1.00 66.38 325 ALA A CA 1
ATOM 2755 C C . ALA A 1 325 ? -11.264 10.297 -12.481 1.00 66.38 325 ALA A C 1
ATOM 2757 O O . ALA A 1 325 ? -10.586 10.263 -11.451 1.00 66.38 325 ALA A O 1
ATOM 2758 N N . GLU A 1 326 ? -12.320 11.105 -12.619 1.00 63.25 326 GLU A N 1
ATOM 2759 C CA . GLU A 1 326 ? -12.865 11.965 -11.562 1.00 63.25 326 GLU A CA 1
ATOM 2760 C C . GLU A 1 326 ? -13.963 11.274 -10.726 1.00 63.25 326 GLU A C 1
ATOM 2762 O O . GLU A 1 326 ? -14.275 11.741 -9.625 1.00 63.25 326 GLU A O 1
ATOM 2767 N N . GLU A 1 327 ? -14.535 10.158 -11.196 1.00 59.09 327 GLU A N 1
ATOM 2768 C CA . GLU A 1 327 ? -15.563 9.406 -10.469 1.00 59.09 327 GLU A CA 1
ATOM 2769 C C . GLU A 1 327 ? -15.010 8.645 -9.243 1.00 59.09 327 GLU A C 1
ATOM 2771 O O . GLU A 1 327 ? -13.943 8.031 -9.246 1.00 59.09 327 GLU A O 1
ATOM 2776 N N . LEU A 1 328 ? -15.772 8.704 -8.143 1.00 53.53 328 LEU A N 1
ATOM 2777 C CA . LEU A 1 328 ? -15.475 8.056 -6.860 1.00 53.53 328 LEU A CA 1
ATOM 2778 C C . LEU A 1 328 ? -15.645 6.520 -6.938 1.00 53.53 328 LEU A C 1
ATOM 2780 O O . LEU A 1 328 ? -16.397 6.032 -7.781 1.00 53.53 328 LEU A O 1
ATOM 2784 N N . PRO A 1 329 ? -14.987 5.741 -6.049 1.00 54.69 329 PRO A N 1
ATOM 2785 C CA . PRO A 1 329 ? -14.936 4.285 -6.153 1.00 54.69 329 PRO A CA 1
ATOM 2786 C C . PRO A 1 329 ? -16.320 3.626 -6.255 1.00 54.69 329 PRO A C 1
ATOM 2788 O O . PRO A 1 329 ? -17.201 3.868 -5.434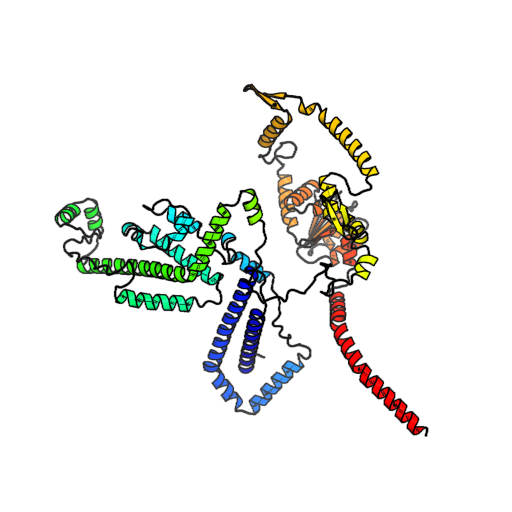 1.00 54.69 329 PRO A O 1
ATOM 2791 N N . VAL A 1 330 ? -16.456 2.748 -7.252 1.00 53.44 330 VAL A N 1
ATOM 2792 C CA . VAL A 1 330 ? -17.674 2.000 -7.603 1.00 53.44 330 VAL A CA 1
ATOM 2793 C C . VAL A 1 330 ? -18.181 1.157 -6.422 1.00 53.44 330 VAL A C 1
ATOM 2795 O O . VAL A 1 330 ? -17.415 0.401 -5.815 1.00 53.44 330 VAL A O 1
ATOM 2798 N N . GLU A 1 331 ? -19.480 1.259 -6.125 1.00 48.75 331 GLU A N 1
ATOM 2799 C CA . GLU A 1 331 ? -20.192 0.399 -5.168 1.00 48.75 331 GLU A CA 1
ATOM 2800 C C . GLU A 1 331 ? -20.107 -1.077 -5.598 1.00 48.75 331 GLU A C 1
ATOM 2802 O O . GLU A 1 331 ? -20.205 -1.408 -6.783 1.00 48.75 331 GLU A O 1
ATOM 2807 N N . ILE A 1 332 ? -19.915 -1.985 -4.639 1.00 50.44 332 ILE A N 1
ATOM 2808 C CA . ILE A 1 332 ? -19.995 -3.427 -4.869 1.00 50.44 332 ILE A CA 1
ATOM 2809 C C . ILE A 1 332 ? -21.448 -3.736 -5.244 1.00 50.44 332 ILE A C 1
ATOM 2811 O O . ILE A 1 332 ? -22.322 -3.775 -4.383 1.00 50.44 332 ILE A O 1
ATOM 2815 N N . GLN A 1 333 ? -21.711 -3.964 -6.529 1.00 43.34 333 GLN A N 1
ATOM 2816 C CA . GLN A 1 333 ? -22.918 -4.667 -6.949 1.00 43.34 333 GLN A CA 1
ATOM 2817 C C . GLN A 1 333 ? -22.667 -6.150 -6.684 1.00 43.34 333 GLN A C 1
ATOM 2819 O O . GLN A 1 333 ? -21.959 -6.807 -7.447 1.00 43.34 333 GLN A O 1
ATOM 2824 N N . GLU A 1 334 ? -23.180 -6.667 -5.567 1.00 39.38 334 GLU A N 1
ATOM 2825 C CA . GLU A 1 334 ? -23.405 -8.107 -5.479 1.00 39.38 334 GLU A CA 1
ATOM 2826 C C . GLU A 1 334 ? -24.411 -8.451 -6.587 1.00 39.38 334 GLU A C 1
ATOM 2828 O O . GLU A 1 334 ? -25.440 -7.787 -6.729 1.00 39.38 334 GLU A O 1
ATOM 2833 N N . GLU A 1 335 ? -24.091 -9.439 -7.429 1.00 35.16 335 GLU A N 1
ATOM 2834 C CA . GLU A 1 335 ? -25.113 -10.131 -8.209 1.00 35.16 335 GLU A CA 1
ATOM 2835 C C . GLU A 1 335 ? -26.027 -10.813 -7.189 1.00 35.16 335 GLU A C 1
ATOM 2837 O O . GLU A 1 335 ? -25.800 -11.957 -6.798 1.00 35.16 335 GLU A O 1
ATOM 2842 N N . ASP A 1 336 ? -27.020 -10.076 -6.694 1.00 32.28 336 ASP A N 1
ATOM 2843 C CA . ASP A 1 336 ? -28.133 -10.663 -5.973 1.00 32.28 336 ASP A CA 1
ATOM 2844 C C . ASP A 1 336 ? -28.746 -11.692 -6.929 1.00 32.28 336 ASP A C 1
ATOM 2846 O O . ASP A 1 336 ? -29.352 -11.337 -7.948 1.00 32.28 336 ASP A O 1
ATOM 2850 N N . GLU A 1 337 ? -28.569 -12.984 -6.629 1.00 32.03 337 GLU A N 1
ATOM 2851 C CA . GLU A 1 337 ? -29.475 -13.994 -7.162 1.00 32.03 337 GLU A CA 1
ATOM 2852 C C . GLU A 1 337 ? -30.891 -13.456 -6.935 1.00 32.03 337 GLU A C 1
ATOM 2854 O O . GLU A 1 337 ? -31.208 -13.074 -5.803 1.00 32.03 337 GLU A O 1
ATOM 2859 N N . PRO A 1 338 ? -31.734 -13.352 -7.977 1.00 33.31 338 PRO A N 1
ATOM 2860 C CA . PRO A 1 338 ? -33.007 -12.679 -7.841 1.00 33.31 338 PRO A CA 1
ATOM 2861 C C . PRO A 1 338 ? -33.873 -13.491 -6.884 1.00 33.31 338 PRO A C 1
ATOM 2863 O O . PRO A 1 338 ? -34.480 -14.495 -7.257 1.00 33.31 338 PRO A O 1
ATOM 2866 N N . VAL A 1 339 ? -33.947 -13.034 -5.637 1.00 40.03 339 VAL A N 1
ATOM 2867 C CA . VAL A 1 339 ? -35.056 -13.353 -4.755 1.00 40.03 339 VAL A CA 1
ATOM 2868 C C . VAL A 1 339 ? -36.278 -12.798 -5.476 1.00 40.03 339 VAL A C 1
ATOM 2870 O O . VAL A 1 339 ? -36.329 -11.609 -5.786 1.00 40.03 339 VAL A O 1
ATOM 2873 N N . GLU A 1 340 ? -37.209 -13.674 -5.855 1.00 41.66 340 GLU A N 1
ATOM 2874 C CA . GLU A 1 340 ? -38.477 -13.287 -6.471 1.00 41.66 340 GLU A CA 1
ATOM 2875 C C . GLU A 1 340 ? -39.217 -12.317 -5.541 1.00 41.66 340 GLU A C 1
ATOM 2877 O O . GLU A 1 340 ? -39.992 -12.724 -4.676 1.00 41.66 340 GLU A O 1
ATOM 2882 N N . ASP A 1 341 ? -38.990 -11.018 -5.729 1.00 40.88 341 ASP A N 1
ATOM 2883 C CA . ASP A 1 341 ? -39.818 -9.980 -5.146 1.00 40.88 341 ASP A CA 1
ATOM 2884 C C . ASP A 1 341 ? -41.231 -10.147 -5.710 1.00 40.88 341 ASP A C 1
ATOM 2886 O O . ASP A 1 341 ? -41.496 -9.943 -6.905 1.00 40.88 341 ASP A O 1
ATOM 2890 N N . GLU A 1 342 ? -42.156 -10.545 -4.836 1.00 46.69 342 GLU A N 1
ATOM 2891 C CA . GLU A 1 342 ? -43.590 -10.545 -5.086 1.00 46.69 342 GLU A CA 1
ATOM 2892 C C . GLU A 1 342 ? -43.997 -9.201 -5.702 1.00 46.69 342 GLU A C 1
ATOM 2894 O O . GLU A 1 342 ? -44.065 -8.163 -5.039 1.00 46.69 342 GLU A O 1
ATOM 2899 N N . LYS A 1 343 ? -44.299 -9.207 -7.005 1.00 48.41 343 LYS A N 1
ATOM 2900 C CA . LYS A 1 343 ? -44.871 -8.052 -7.701 1.00 48.41 343 LYS A CA 1
ATOM 2901 C C . LYS A 1 343 ? -46.200 -7.687 -7.043 1.00 48.41 343 LYS A C 1
ATOM 2903 O O . LYS A 1 343 ? -47.238 -8.274 -7.347 1.00 48.41 343 LYS A O 1
ATOM 2908 N N . LEU A 1 344 ? -46.168 -6.681 -6.173 1.00 51.16 344 LEU A N 1
ATOM 2909 C CA . LEU A 1 344 ? -47.344 -6.101 -5.536 1.00 51.16 344 LEU A CA 1
ATOM 2910 C C . LEU A 1 344 ? -48.354 -5.657 -6.615 1.00 51.16 344 LEU A C 1
ATOM 2912 O O . LEU A 1 344 ? -48.087 -4.765 -7.424 1.00 51.16 344 LEU A O 1
ATOM 2916 N N . TYR A 1 345 ? -49.523 -6.302 -6.649 1.00 52.16 345 TYR A N 1
ATOM 2917 C CA . TYR A 1 345 ? -50.568 -6.092 -7.656 1.00 52.16 345 TYR A CA 1
ATOM 2918 C C . TYR A 1 345 ? -51.167 -4.673 -7.562 1.00 52.16 345 TYR A C 1
ATOM 2920 O O . TYR A 1 345 ? -52.013 -4.396 -6.712 1.00 52.16 345 TYR A O 1
ATOM 2928 N N . ASN A 1 346 ? -50.740 -3.765 -8.452 1.00 60.00 346 ASN A N 1
ATOM 2929 C CA . ASN A 1 346 ? -51.243 -2.386 -8.574 1.00 60.00 346 ASN A CA 1
ATOM 2930 C C . ASN A 1 346 ? -51.976 -2.168 -9.919 1.00 60.00 346 ASN A C 1
ATOM 2932 O O . ASN A 1 346 ? -51.435 -1.546 -10.839 1.00 60.00 346 ASN A O 1
ATOM 2936 N N . PRO A 1 347 ? -53.214 -2.671 -10.063 1.00 58.69 347 PRO A N 1
ATOM 2937 C CA . PRO A 1 347 ? -53.947 -2.669 -11.333 1.00 58.69 347 PRO A CA 1
ATOM 2938 C C . PRO A 1 347 ? -54.365 -1.268 -11.808 1.00 58.69 347 PRO A C 1
ATOM 2940 O O . PRO A 1 347 ? -54.647 -1.083 -12.988 1.00 58.69 347 PRO A O 1
ATOM 2943 N N . LEU A 1 348 ? -54.387 -0.272 -10.914 1.00 62.44 348 LEU A N 1
ATOM 2944 C CA . LEU A 1 348 ? -54.768 1.115 -11.215 1.00 62.44 348 LEU A CA 1
ATOM 2945 C C . LEU A 1 348 ? -53.560 2.057 -11.378 1.00 62.44 348 LEU A C 1
ATOM 2947 O O . LEU A 1 348 ? -53.763 3.252 -11.577 1.00 62.44 348 LEU A O 1
ATOM 2951 N N . LYS A 1 349 ? -52.320 1.538 -11.292 1.00 59.00 349 LYS A N 1
ATOM 2952 C CA . LYS A 1 349 ? -51.052 2.300 -11.359 1.00 59.00 349 LYS A CA 1
ATOM 2953 C C . LYS A 1 349 ? -51.045 3.568 -10.490 1.00 59.00 349 LYS A C 1
ATOM 2955 O O . LYS A 1 349 ? -50.468 4.587 -10.863 1.00 59.00 349 LYS A O 1
ATOM 2960 N N . LEU A 1 350 ? -51.697 3.520 -9.328 1.00 68.00 350 LEU A N 1
ATOM 2961 C CA . LEU A 1 350 ? -51.716 4.658 -8.411 1.00 68.00 350 LEU A CA 1
ATOM 2962 C C . LEU A 1 350 ? -50.352 4.775 -7.711 1.00 68.00 350 LEU A C 1
ATOM 2964 O O . LEU A 1 350 ? -49.758 3.736 -7.403 1.00 68.00 350 LEU A O 1
ATOM 2968 N N . PRO A 1 351 ? -49.851 5.999 -7.450 1.00 60.88 351 PRO A N 1
ATOM 2969 C CA . PRO A 1 351 ? -48.598 6.197 -6.729 1.00 60.88 351 PRO A CA 1
ATOM 2970 C C . PRO A 1 351 ? -48.620 5.490 -5.370 1.00 60.88 351 PRO A C 1
ATOM 2972 O O . PRO A 1 351 ? -49.651 5.457 -4.689 1.00 60.88 351 PRO A O 1
ATOM 2975 N N . ILE A 1 352 ? -47.482 4.917 -4.989 1.00 68.12 352 ILE A N 1
ATOM 2976 C CA . ILE A 1 352 ? -47.313 4.207 -3.721 1.00 68.12 352 ILE A CA 1
ATOM 2977 C C . ILE A 1 352 ? -47.103 5.253 -2.621 1.00 68.12 352 ILE A C 1
ATOM 2979 O O . ILE A 1 352 ? -46.324 6.193 -2.784 1.00 68.12 352 ILE A O 1
ATOM 2983 N N . GLY A 1 353 ? -47.851 5.136 -1.525 1.00 64.19 353 GLY A N 1
ATOM 2984 C CA . GLY A 1 353 ? -47.662 6.004 -0.368 1.00 64.19 353 GLY A CA 1
ATOM 2985 C C . GLY A 1 353 ? -46.368 5.672 0.381 1.00 64.19 353 GLY A C 1
ATOM 2986 O O . GLY A 1 353 ? -45.756 4.634 0.165 1.00 64.19 353 GLY A O 1
ATOM 2987 N N . TRP A 1 354 ? -45.997 6.513 1.343 1.00 58.31 354 TRP A N 1
ATOM 2988 C CA . TRP A 1 354 ? -44.882 6.262 2.274 1.00 58.31 354 TRP A CA 1
ATOM 2989 C C . TRP A 1 354 ? -45.021 4.958 3.097 1.00 58.31 354 TRP A C 1
ATOM 2991 O O . TRP A 1 354 ? -44.062 4.525 3.720 1.00 58.31 354 TRP A O 1
ATOM 3001 N N . ASP A 1 355 ? -46.203 4.336 3.061 1.00 54.56 355 ASP A N 1
ATOM 3002 C CA . ASP A 1 355 ? -46.591 3.091 3.739 1.00 54.56 355 ASP A CA 1
ATOM 3003 C C . ASP A 1 355 ? -46.508 1.848 2.814 1.00 54.56 355 ASP A C 1
ATOM 3005 O O . ASP A 1 355 ? -47.060 0.791 3.111 1.00 54.56 355 ASP A O 1
ATOM 3009 N N . GLY A 1 356 ? -45.912 1.978 1.618 1.00 60.53 356 GLY A N 1
ATOM 3010 C CA . GLY A 1 356 ? -45.706 0.865 0.674 1.00 60.53 356 GLY A CA 1
ATOM 3011 C C . GLY A 1 356 ? -46.971 0.343 -0.029 1.00 60.53 356 GLY A C 1
ATOM 3012 O O . GLY A 1 356 ? -46.885 -0.548 -0.872 1.00 60.53 356 GLY A O 1
ATOM 3013 N N . LYS A 1 357 ? -48.152 0.909 0.260 1.00 75.12 357 LYS A N 1
ATOM 3014 C CA . LYS A 1 357 ? -49.443 0.537 -0.348 1.00 75.12 357 LYS A CA 1
ATOM 3015 C C . LYS A 1 357 ? -49.927 1.572 -1.379 1.00 75.12 357 LYS A C 1
ATOM 3017 O O . LYS A 1 357 ? -49.642 2.765 -1.223 1.00 75.12 357 LYS A O 1
ATOM 3022 N N . PRO A 1 358 ? -50.694 1.161 -2.412 1.00 70.75 358 PRO A N 1
ATOM 3023 C CA . PRO A 1 358 ? -51.313 2.092 -3.355 1.00 70.75 358 PRO A CA 1
ATOM 3024 C C . PRO A 1 358 ? -52.239 3.073 -2.627 1.00 70.75 358 PRO A C 1
ATOM 3026 O O . PRO A 1 358 ? -53.089 2.663 -1.833 1.00 70.75 358 PRO A O 1
ATOM 3029 N N . ILE A 1 359 ? -52.087 4.371 -2.898 1.00 70.44 359 ILE A N 1
ATOM 3030 C CA . ILE A 1 359 ? -52.902 5.412 -2.258 1.00 70.44 359 ILE A CA 1
ATOM 3031 C C . ILE A 1 359 ? -54.386 5.213 -2.631 1.00 70.44 359 ILE A C 1
ATOM 3033 O O . ILE A 1 359 ? -54.696 5.063 -3.816 1.00 70.44 359 ILE A O 1
ATOM 3037 N N . PRO A 1 360 ? -55.331 5.254 -1.669 1.00 77.75 360 PRO A N 1
ATOM 3038 C CA . PRO A 1 360 ? -56.756 5.122 -1.961 1.00 77.75 360 PRO A CA 1
ATOM 3039 C C . PRO A 1 360 ? -57.253 6.134 -3.008 1.00 77.75 360 PRO A C 1
ATOM 3041 O O . PRO A 1 360 ? -56.997 7.335 -2.913 1.00 77.75 360 PRO A O 1
ATOM 3044 N N . PHE A 1 361 ? -58.028 5.660 -3.989 1.00 71.88 361 PHE A N 1
ATOM 3045 C CA . PHE A 1 361 ? -58.451 6.439 -5.165 1.00 71.88 361 PHE A CA 1
ATOM 3046 C C . PHE A 1 361 ? -59.213 7.739 -4.840 1.00 71.88 361 PHE A C 1
ATOM 3048 O O . PHE A 1 361 ? -59.089 8.741 -5.545 1.00 71.88 361 PHE A O 1
ATOM 3055 N N . TRP A 1 362 ? -59.991 7.760 -3.756 1.00 76.94 362 TRP A N 1
ATOM 3056 C CA . TRP A 1 362 ? -60.710 8.962 -3.324 1.00 76.94 362 TRP A CA 1
ATOM 3057 C C . TRP A 1 362 ? -59.761 10.040 -2.779 1.00 76.94 362 TRP A C 1
ATOM 3059 O O . TRP A 1 362 ? -59.966 11.221 -3.046 1.00 76.94 362 TRP A O 1
ATOM 3069 N N . LEU A 1 363 ? -58.690 9.638 -2.088 1.00 72.88 363 LEU A N 1
ATOM 3070 C CA . LEU A 1 363 ? -57.665 10.538 -1.558 1.00 72.88 363 LEU A CA 1
ATOM 3071 C C . LEU A 1 363 ? -56.817 11.126 -2.697 1.00 72.88 363 LEU A C 1
ATOM 3073 O O . LEU A 1 363 ? -56.503 12.316 -2.698 1.00 72.88 363 LEU A O 1
ATOM 3077 N N . TYR A 1 364 ? -56.541 10.308 -3.716 1.00 70.94 364 TYR A N 1
ATOM 3078 C CA . TYR A 1 364 ? -55.916 10.732 -4.969 1.00 70.94 364 TYR A CA 1
ATOM 3079 C C . TYR A 1 364 ? -56.734 11.824 -5.688 1.00 70.94 364 TYR A C 1
ATOM 3081 O O . TYR A 1 364 ? -56.178 12.848 -6.092 1.00 70.94 364 TYR A O 1
ATOM 3089 N N . LYS A 1 365 ? -58.066 11.665 -5.773 1.00 69.75 365 LYS A N 1
ATOM 3090 C CA . LYS A 1 365 ? -58.966 12.692 -6.331 1.00 69.75 365 LYS A CA 1
ATOM 3091 C C . LYS A 1 365 ? -59.093 13.937 -5.446 1.00 69.75 365 LYS A C 1
ATOM 3093 O O . LYS A 1 365 ? -59.104 15.040 -5.982 1.00 69.75 365 LYS A O 1
ATOM 3098 N N . LEU A 1 366 ? -59.158 13.783 -4.121 1.00 75.06 366 LEU A N 1
ATOM 3099 C CA . LEU A 1 366 ? -59.309 14.899 -3.176 1.00 75.06 366 LEU A CA 1
ATOM 3100 C C . LEU A 1 366 ? -58.101 15.846 -3.197 1.00 75.06 366 LEU A C 1
ATOM 3102 O O . LEU A 1 366 ? -58.267 17.062 -3.203 1.00 75.06 366 LEU A O 1
ATOM 3106 N N . HIS A 1 367 ? -56.886 15.295 -3.242 1.00 67.69 367 HIS A N 1
ATOM 3107 C CA . HIS A 1 367 ? -55.655 16.089 -3.312 1.00 67.69 367 HIS A CA 1
ATOM 3108 C C . HIS A 1 367 ? -55.299 16.551 -4.733 1.00 67.69 367 HIS A C 1
ATOM 3110 O O . HIS A 1 367 ? -54.267 17.196 -4.923 1.00 67.69 367 HIS A O 1
ATOM 3116 N N . GLY A 1 368 ? -56.138 16.243 -5.728 1.00 66.19 368 GLY A N 1
ATOM 3117 C CA . GLY A 1 368 ? -55.935 16.663 -7.112 1.00 66.19 368 GLY A CA 1
ATOM 3118 C C . GLY A 1 368 ? -54.702 16.046 -7.775 1.00 66.19 368 GLY A C 1
ATOM 3119 O O . GLY A 1 368 ? -54.228 16.584 -8.768 1.00 66.19 368 GLY A O 1
ATOM 3120 N N . LEU A 1 369 ? -54.191 14.922 -7.256 1.00 68.00 369 LEU A N 1
ATOM 3121 C CA . LEU A 1 369 ? -53.003 14.213 -7.759 1.00 68.00 369 LEU A CA 1
ATOM 3122 C C . LEU A 1 369 ? -53.210 13.596 -9.153 1.00 68.00 369 LEU A C 1
ATOM 3124 O O . LEU A 1 369 ? -52.265 13.062 -9.711 1.00 68.00 369 LEU A O 1
ATOM 3128 N N . GLY A 1 370 ? -54.424 13.637 -9.708 1.00 67.12 370 GLY A N 1
ATOM 3129 C CA . GLY A 1 370 ? -54.740 13.177 -11.066 1.00 67.12 370 GLY A CA 1
ATOM 3130 C C . GLY A 1 370 ? -54.842 14.273 -12.119 1.00 67.12 370 GLY A C 1
ATOM 3131 O O . GLY A 1 370 ? -55.205 13.977 -13.251 1.00 67.12 370 GLY A O 1
ATOM 3132 N N . VAL A 1 371 ? -54.567 15.527 -11.756 1.00 75.00 371 VAL A N 1
ATOM 3133 C CA . VAL A 1 371 ? -54.530 16.641 -12.708 1.00 75.00 371 VAL A CA 1
ATOM 3134 C C . VAL A 1 371 ? -53.078 16.891 -13.094 1.00 75.00 371 VAL A C 1
ATOM 3136 O O . VAL A 1 371 ? -52.245 17.189 -12.237 1.00 75.00 371 VAL A O 1
ATOM 3139 N N . GLU A 1 372 ? -52.789 16.732 -14.380 1.00 81.25 372 GLU A N 1
ATOM 3140 C CA . GLU A 1 372 ? -51.464 16.911 -14.966 1.00 81.25 372 GLU A CA 1
ATOM 3141 C C . GLU A 1 372 ? -51.151 18.401 -15.147 1.00 81.25 372 GLU A C 1
ATOM 3143 O O . GLU A 1 372 ? -51.894 19.128 -15.808 1.00 81.25 372 GLU A O 1
ATOM 3148 N N . TYR A 1 373 ? -50.042 18.857 -14.561 1.00 83.50 373 TYR A N 1
ATOM 3149 C CA . TYR A 1 373 ? -49.518 20.211 -14.731 1.00 83.50 373 TYR A CA 1
ATOM 3150 C C . TYR A 1 373 ? -48.134 20.151 -15.393 1.00 83.50 373 TYR A C 1
ATOM 3152 O O . TYR A 1 373 ? -47.141 19.890 -14.705 1.00 83.50 373 TYR A O 1
ATOM 3160 N N . PRO A 1 374 ? -48.034 20.363 -16.716 1.00 82.69 374 PRO A N 1
ATOM 3161 C CA . PRO A 1 374 ? -46.747 20.427 -17.398 1.00 82.69 374 PRO A CA 1
ATOM 3162 C C . PRO A 1 374 ? -46.000 21.722 -17.049 1.00 82.69 374 PRO A C 1
ATOM 3164 O O . PRO A 1 374 ? -46.590 22.803 -17.029 1.00 82.69 374 PRO A O 1
ATOM 3167 N N . CYS A 1 375 ? -44.692 21.627 -16.797 1.00 86.12 375 CYS A N 1
ATOM 3168 C CA . CYS A 1 375 ? -43.806 22.784 -16.676 1.00 86.12 375 CYS A CA 1
ATOM 3169 C C . CYS A 1 375 ? -42.896 22.904 -17.902 1.00 86.12 375 CYS A C 1
ATOM 3171 O O . CYS A 1 375 ? -42.027 22.061 -18.131 1.00 86.12 375 CYS A O 1
ATOM 3173 N N . GLU A 1 376 ? -43.057 23.988 -18.661 1.00 84.62 376 GLU A N 1
ATOM 3174 C CA . GLU A 1 376 ? -42.288 24.245 -19.887 1.00 84.62 376 GLU A CA 1
ATOM 3175 C C . GLU A 1 376 ? -40.802 24.515 -19.601 1.00 84.62 376 GLU A C 1
ATOM 3177 O O . GLU A 1 376 ? -39.934 24.045 -20.333 1.00 84.62 376 GLU A O 1
ATOM 3182 N N . ILE A 1 377 ? -40.491 25.184 -18.485 1.00 80.75 377 ILE A N 1
ATOM 3183 C CA . ILE A 1 377 ? -39.113 25.528 -18.086 1.00 80.75 377 ILE A CA 1
ATOM 3184 C C . ILE A 1 377 ? -38.319 24.276 -17.676 1.00 80.75 377 ILE A C 1
ATOM 3186 O O . ILE A 1 377 ? -37.114 24.196 -17.901 1.00 80.75 377 ILE A O 1
ATOM 3190 N N . CYS A 1 378 ? -38.994 23.265 -17.123 1.00 81.94 378 CYS A N 1
ATOM 3191 C CA . CYS A 1 378 ? -38.391 21.986 -16.740 1.00 81.94 378 CYS A CA 1
ATOM 3192 C C . CYS A 1 378 ? -38.335 20.972 -17.901 1.00 81.94 378 CYS A C 1
ATOM 3194 O O . CYS A 1 378 ? -38.292 19.768 -17.651 1.00 81.94 378 CYS A O 1
ATOM 3196 N N . GLY A 1 379 ? -38.384 21.427 -19.159 1.00 79.62 379 GLY A N 1
ATOM 3197 C CA . GLY A 1 379 ? -38.335 20.549 -20.332 1.00 79.62 379 GLY A CA 1
ATOM 3198 C C . GLY A 1 379 ? -39.622 19.750 -20.561 1.00 79.62 379 GLY A C 1
ATOM 3199 O O . GLY A 1 379 ? -39.562 18.621 -21.039 1.00 79.62 379 GLY A O 1
ATOM 3200 N N . GLY A 1 380 ? -40.780 20.306 -20.187 1.00 79.50 380 GLY A N 1
ATOM 3201 C CA . GLY A 1 380 ? -42.086 19.663 -20.370 1.00 79.50 380 GLY A CA 1
ATOM 3202 C C . GLY A 1 380 ? -42.419 18.593 -19.327 1.00 79.50 380 GLY A C 1
ATOM 3203 O O . GLY A 1 380 ? -43.331 17.797 -19.542 1.00 79.50 380 GLY A O 1
ATOM 3204 N N . TYR A 1 381 ? -41.702 18.555 -18.198 1.00 81.75 381 TYR A N 1
ATOM 3205 C CA . TYR A 1 381 ? -41.975 17.601 -17.123 1.00 81.75 381 TYR A CA 1
ATOM 3206 C C . TYR A 1 381 ? -43.373 17.824 -16.526 1.00 81.75 381 TYR A C 1
ATOM 3208 O O . TYR A 1 381 ? -43.741 18.951 -16.181 1.00 81.75 381 TYR A O 1
ATOM 3216 N N . VAL A 1 382 ? -44.146 16.743 -16.400 1.00 85.00 382 VAL A N 1
ATOM 3217 C CA . VAL A 1 382 ? -45.530 16.773 -15.916 1.00 85.00 382 VAL A CA 1
ATOM 3218 C C . VAL A 1 382 ? -45.564 16.487 -14.420 1.00 85.00 382 VAL A C 1
ATOM 3220 O O . VAL A 1 382 ? -45.179 15.408 -13.970 1.00 85.00 382 VAL A O 1
ATOM 3223 N N . TYR A 1 383 ? -46.051 17.449 -13.639 1.00 83.75 383 TYR A N 1
ATOM 3224 C CA . TYR A 1 383 ? -46.269 17.282 -12.207 1.00 83.75 383 TYR A CA 1
ATOM 3225 C C . TYR A 1 383 ? -47.712 16.870 -11.927 1.00 83.75 383 TYR A C 1
ATOM 3227 O O . TYR A 1 383 ? -48.666 17.470 -12.426 1.00 83.75 383 TYR A O 1
ATOM 3235 N N . MET A 1 384 ? -47.865 15.853 -11.084 1.00 80.12 384 MET A N 1
ATOM 3236 C CA . MET A 1 384 ? -49.163 15.324 -10.687 1.00 80.12 384 MET A CA 1
ATOM 3237 C C . MET A 1 384 ? -49.724 16.120 -9.506 1.00 80.12 384 MET A C 1
ATOM 3239 O O . MET A 1 384 ? -49.309 15.954 -8.358 1.00 80.12 384 MET A O 1
ATOM 3243 N N . GLY A 1 385 ? -50.690 16.987 -9.796 1.00 82.75 385 GLY A N 1
ATOM 3244 C CA . GLY A 1 385 ? -51.396 17.797 -8.813 1.00 82.75 385 GLY A CA 1
ATOM 3245 C C . GLY A 1 385 ? -50.723 19.118 -8.439 1.00 82.75 385 GLY A C 1
ATOM 3246 O O . GLY A 1 385 ? -49.504 19.297 -8.471 1.00 82.75 385 GLY A O 1
ATOM 3247 N N . ARG A 1 386 ? -51.565 20.076 -8.035 1.00 80.94 386 ARG A N 1
ATOM 3248 C CA . ARG A 1 386 ? -51.177 21.485 -7.880 1.00 80.94 386 ARG A CA 1
ATOM 3249 C C . ARG A 1 386 ? -50.146 21.725 -6.781 1.00 80.94 386 ARG A C 1
ATOM 3251 O O . ARG A 1 386 ? -49.248 22.530 -6.957 1.00 80.94 386 ARG A O 1
ATOM 3258 N N . LYS A 1 387 ? -50.224 20.989 -5.670 1.00 81.75 387 LYS A N 1
ATOM 3259 C CA . LYS A 1 387 ? -49.282 21.140 -4.548 1.00 81.75 387 LYS A CA 1
ATOM 3260 C C . LYS A 1 387 ? -47.864 20.674 -4.905 1.00 81.75 387 LYS A C 1
ATOM 3262 O O . LYS A 1 387 ? -46.898 21.261 -4.429 1.00 81.75 387 LYS A O 1
ATOM 3267 N N . ALA A 1 388 ? -47.743 19.628 -5.727 1.00 81.50 388 ALA A N 1
ATOM 3268 C CA . ALA A 1 388 ? -46.454 19.171 -6.243 1.00 81.50 388 ALA A CA 1
ATOM 3269 C C . ALA A 1 388 ? -45.894 20.178 -7.256 1.00 81.50 388 ALA A C 1
ATOM 3271 O O . ALA A 1 388 ? -44.719 20.524 -7.188 1.00 81.50 388 ALA A O 1
ATOM 3272 N N . PHE A 1 389 ? -46.760 20.726 -8.114 1.00 85.62 389 PHE A N 1
ATOM 3273 C CA . PHE A 1 389 ? -46.388 21.813 -9.012 1.00 85.62 389 PHE A CA 1
ATOM 3274 C C . PHE A 1 389 ? -45.952 23.075 -8.240 1.00 85.62 389 PHE A C 1
ATOM 3276 O O . PHE A 1 389 ? -44.916 23.643 -8.530 1.00 85.62 389 PHE A O 1
ATOM 3283 N N . ASP A 1 390 ? -46.620 23.501 -7.176 1.00 84.62 390 ASP A N 1
ATOM 3284 C CA . ASP A 1 390 ? -46.163 24.701 -6.456 1.00 84.62 390 ASP A CA 1
ATOM 3285 C C . ASP A 1 390 ? -44.826 24.474 -5.719 1.00 84.62 390 ASP A C 1
ATOM 3287 O O . ASP A 1 390 ? -44.006 25.385 -5.599 1.00 84.62 390 ASP A O 1
ATOM 3291 N N . LYS A 1 391 ? -44.560 23.240 -5.270 1.00 84.31 391 LYS A N 1
ATOM 3292 C CA . LYS A 1 391 ? -43.283 22.876 -4.641 1.00 84.31 391 LYS A CA 1
ATOM 3293 C C . LYS A 1 391 ? -42.128 22.838 -5.649 1.00 84.31 391 LYS A C 1
ATOM 3295 O O . LYS A 1 391 ? -41.009 23.201 -5.284 1.00 84.31 391 LYS A O 1
ATOM 3300 N N . HIS A 1 392 ? -42.388 22.470 -6.907 1.00 87.50 392 HIS A N 1
ATOM 3301 C CA . HIS A 1 392 ? -41.330 22.311 -7.907 1.00 87.50 392 HIS A CA 1
ATOM 3302 C C . HIS A 1 392 ? -40.594 23.612 -8.255 1.00 87.50 392 HIS A C 1
ATOM 3304 O O . HIS A 1 392 ? -39.436 23.561 -8.660 1.00 87.50 392 HIS A O 1
ATOM 3310 N N . PHE A 1 393 ? -41.201 24.782 -8.024 1.00 82.88 393 PHE A N 1
ATOM 3311 C CA . PHE A 1 393 ? -40.526 26.077 -8.185 1.00 82.88 393 PHE A CA 1
ATOM 3312 C C . PHE A 1 393 ? -39.320 26.252 -7.248 1.00 82.88 393 PHE A C 1
ATOM 3314 O O . PHE A 1 393 ? -38.406 27.013 -7.556 1.00 82.88 393 PHE A O 1
ATOM 3321 N N . GLN A 1 394 ? -39.306 25.549 -6.111 1.00 81.56 394 GLN A N 1
ATOM 3322 C CA . GLN A 1 394 ? -38.181 25.529 -5.169 1.00 81.56 394 GLN A CA 1
ATOM 3323 C C . GLN A 1 394 ? -37.217 24.364 -5.435 1.00 81.56 394 GLN A C 1
ATOM 3325 O O . GLN A 1 394 ? -36.156 24.285 -4.816 1.00 81.56 394 GLN A O 1
ATOM 3330 N N . GLU A 1 395 ? -37.569 23.449 -6.340 1.00 82.50 395 GLU A N 1
ATOM 3331 C CA . GLU A 1 395 ? -36.739 22.301 -6.677 1.00 82.50 395 GLU A CA 1
ATOM 3332 C C . GLU A 1 395 ? -35.615 22.696 -7.638 1.00 82.50 395 GLU A C 1
ATOM 3334 O O . GLU A 1 395 ? -35.742 23.567 -8.504 1.00 82.50 395 GLU A O 1
ATOM 3339 N N . TRP A 1 396 ? -34.489 21.998 -7.507 1.00 80.44 396 TRP A N 1
ATOM 3340 C CA . TRP A 1 396 ? -33.268 22.302 -8.246 1.00 80.44 396 TRP A CA 1
ATOM 3341 C C . TRP A 1 396 ? -33.456 22.278 -9.771 1.00 80.44 396 TRP A C 1
ATOM 3343 O O . TRP A 1 396 ? -32.858 23.101 -10.457 1.00 80.44 396 TRP A O 1
ATOM 3353 N N . ARG A 1 397 ? -34.318 21.399 -10.311 1.00 82.31 397 ARG A N 1
ATOM 3354 C CA . ARG A 1 397 ? -34.578 21.313 -11.764 1.00 82.31 397 ARG A CA 1
ATOM 3355 C C . ARG A 1 397 ? -35.147 22.609 -12.331 1.00 82.31 397 ARG A C 1
ATOM 3357 O O . ARG A 1 397 ? -34.701 23.047 -13.387 1.00 82.31 397 ARG A O 1
ATOM 3364 N N . HIS A 1 398 ? -36.080 23.240 -11.621 1.00 83.12 398 HIS A N 1
ATOM 3365 C CA . HIS A 1 398 ? -36.672 24.497 -12.068 1.00 83.12 398 HIS A CA 1
ATOM 3366 C C . HIS A 1 398 ? -35.659 25.641 -11.984 1.00 83.12 398 HIS A C 1
ATOM 3368 O O . HIS A 1 398 ? -35.477 26.385 -12.944 1.00 83.12 398 HIS A O 1
ATOM 3374 N N . ALA A 1 399 ? -34.914 25.720 -10.876 1.00 81.81 399 ALA A N 1
ATOM 3375 C CA . ALA A 1 399 ? -33.839 26.698 -10.713 1.00 81.81 399 ALA A CA 1
ATOM 3376 C C . ALA A 1 399 ? -32.720 26.525 -11.759 1.00 81.81 399 ALA A C 1
ATOM 3378 O O . ALA A 1 399 ? -32.137 27.506 -12.218 1.00 81.81 399 ALA A O 1
ATOM 3379 N N . HIS A 1 400 ? -32.417 25.286 -12.154 1.00 81.56 400 HIS A N 1
ATOM 3380 C CA . HIS A 1 400 ? -31.460 24.989 -13.214 1.00 81.56 400 HIS A CA 1
ATOM 3381 C C . HIS A 1 400 ? -31.998 25.398 -14.592 1.00 81.56 400 HIS A C 1
ATOM 3383 O O . HIS A 1 400 ? -31.284 26.079 -15.324 1.00 81.56 400 HIS A O 1
ATOM 3389 N N . GLY A 1 401 ? -33.256 25.077 -14.920 1.00 80.81 401 GLY A N 1
ATOM 3390 C CA . GLY A 1 401 ? -33.899 25.519 -16.165 1.00 80.81 401 GLY A CA 1
ATOM 3391 C C . GLY A 1 401 ? -33.913 27.045 -16.305 1.00 80.81 401 GLY A C 1
ATOM 3392 O O . GLY A 1 401 ? -33.531 27.583 -17.342 1.00 80.81 401 GLY A O 1
ATOM 3393 N N . MET A 1 402 ? -34.227 27.755 -15.219 1.00 78.19 402 MET A N 1
ATOM 3394 C CA . MET A 1 402 ? -34.150 29.220 -15.155 1.00 78.19 402 MET A CA 1
ATOM 3395 C C . MET A 1 402 ? -32.719 29.745 -15.357 1.00 78.19 402 MET A C 1
ATOM 3397 O O . MET A 1 402 ? -32.511 30.716 -16.086 1.00 78.19 402 MET A O 1
ATOM 3401 N N . ARG A 1 403 ? -31.714 29.073 -14.775 1.00 75.06 403 ARG A N 1
ATOM 3402 C CA . ARG A 1 403 ? -30.294 29.429 -14.929 1.00 75.06 403 ARG A CA 1
ATOM 3403 C C . ARG A 1 403 ? -29.796 29.240 -16.361 1.00 75.06 403 ARG A C 1
ATOM 3405 O O . ARG A 1 403 ? -29.066 30.097 -16.848 1.00 75.06 403 ARG A O 1
ATOM 3412 N N . VAL A 1 404 ? -30.197 28.161 -17.035 1.00 78.94 404 VAL A N 1
ATOM 3413 C CA . VAL A 1 404 ? -29.852 27.910 -18.448 1.00 78.94 404 VAL A CA 1
ATOM 3414 C C . VAL A 1 404 ? -30.465 28.979 -19.355 1.00 78.94 404 VAL A C 1
ATOM 3416 O O . VAL A 1 404 ? -29.821 29.427 -20.299 1.00 78.94 404 VAL A O 1
ATOM 3419 N N . LEU A 1 405 ? -31.669 29.455 -19.026 1.00 72.44 405 LEU A N 1
ATOM 3420 C CA . LEU A 1 405 ? -32.313 30.577 -19.715 1.00 72.44 405 LEU A CA 1
ATOM 3421 C C . LEU A 1 405 ? -31.729 31.952 -19.331 1.00 72.44 405 LEU A C 1
ATOM 3423 O O . LEU A 1 405 ? -32.130 32.965 -19.900 1.00 72.44 405 LEU A O 1
ATOM 3427 N N . GLY A 1 406 ? -30.783 32.006 -18.387 1.00 63.91 406 GLY A N 1
ATOM 3428 C CA . GLY A 1 406 ? -30.128 33.238 -17.946 1.00 63.91 406 GLY A CA 1
ATOM 3429 C C . GLY A 1 406 ? -31.023 34.167 -17.121 1.00 63.91 406 GLY A C 1
ATOM 3430 O O . GLY A 1 406 ? -30.702 35.346 -16.973 1.00 63.91 406 GLY A O 1
ATOM 3431 N N . ILE A 1 407 ? -32.140 33.664 -16.587 1.00 65.94 407 ILE A N 1
ATOM 3432 C CA . ILE A 1 407 ? -33.098 34.453 -15.809 1.00 65.94 407 ILE A CA 1
ATOM 3433 C C . ILE A 1 407 ? -32.823 34.238 -14.310 1.00 65.94 407 ILE A C 1
ATOM 3435 O O . ILE A 1 407 ? -32.909 33.103 -13.835 1.00 65.94 407 ILE A O 1
ATOM 3439 N N . PRO A 1 408 ? -32.503 35.287 -13.527 1.00 58.81 408 PRO A N 1
ATOM 3440 C CA . PRO A 1 408 ? -32.395 35.160 -12.077 1.00 58.81 408 PRO A CA 1
ATOM 3441 C C . PRO A 1 408 ? -33.778 34.899 -11.457 1.00 58.81 408 PRO A C 1
ATOM 3443 O O . PRO A 1 408 ? -34.774 35.471 -11.892 1.00 58.81 408 PRO A O 1
ATOM 3446 N N . ASN A 1 409 ? -33.836 34.032 -10.439 1.00 55.75 409 ASN A N 1
ATOM 3447 C CA . ASN A 1 409 ? -35.084 33.573 -9.814 1.00 55.75 409 ASN A CA 1
ATOM 3448 C C . ASN A 1 409 ? -35.946 34.750 -9.306 1.00 55.75 409 ASN A C 1
ATOM 3450 O O . ASN A 1 409 ? -35.635 35.357 -8.281 1.00 55.75 409 ASN A O 1
ATOM 3454 N N . GLY A 1 410 ? -37.036 35.048 -10.018 1.00 62.00 410 GLY A N 1
ATOM 3455 C CA . GLY A 1 410 ? -37.969 36.142 -9.749 1.00 62.00 410 GLY A CA 1
ATOM 3456 C C . GLY A 1 410 ? -39.203 36.072 -10.656 1.00 62.00 410 GLY A C 1
ATOM 3457 O O . GLY A 1 410 ? -39.332 35.159 -11.472 1.00 62.00 410 GLY A O 1
ATOM 3458 N N . SER A 1 411 ? -40.136 37.016 -10.497 1.00 54.00 411 SER A N 1
ATOM 3459 C CA . SER A 1 411 ? -41.375 37.047 -11.284 1.00 54.00 411 SER A CA 1
ATOM 3460 C C . SER A 1 411 ? -41.087 37.291 -12.778 1.00 54.00 411 SER A C 1
ATOM 3462 O O . SER A 1 411 ? -40.186 38.050 -13.134 1.00 54.00 411 SER A O 1
ATOM 3464 N N . ILE A 1 412 ? -41.859 36.657 -13.670 1.00 56.06 412 ILE A N 1
ATOM 3465 C CA . ILE A 1 412 ? -41.644 36.694 -15.134 1.00 56.06 412 ILE A CA 1
ATOM 3466 C C . ILE A 1 412 ? -41.649 38.132 -15.695 1.00 56.06 412 ILE A C 1
ATOM 3468 O O . ILE A 1 412 ? -40.974 38.409 -16.682 1.00 56.06 412 ILE A O 1
ATOM 3472 N N . GLN A 1 413 ? -42.361 39.068 -15.060 1.00 57.91 413 GLN A N 1
ATOM 3473 C CA . GLN A 1 413 ? -42.432 40.464 -15.510 1.00 57.91 413 GLN A CA 1
ATOM 3474 C C . GLN A 1 413 ? -41.147 41.258 -15.212 1.00 57.91 413 GLN A C 1
ATOM 3476 O O . GLN A 1 413 ? -40.759 42.103 -16.018 1.00 57.91 413 GLN A O 1
ATOM 3481 N N . ASP A 1 414 ? -40.431 40.935 -14.132 1.00 58.09 414 ASP A N 1
ATOM 3482 C CA . ASP A 1 414 ? -39.159 41.584 -13.781 1.00 58.09 414 ASP A CA 1
ATOM 3483 C C . ASP A 1 414 ? -37.984 41.055 -14.625 1.00 58.09 414 ASP A C 1
ATOM 3485 O O . ASP A 1 414 ? -37.019 41.776 -14.899 1.00 58.09 414 ASP A O 1
ATOM 3489 N N . ALA A 1 415 ? -38.087 39.808 -15.099 1.00 57.78 415 ALA A N 1
ATOM 3490 C CA . ALA A 1 415 ? -37.077 39.153 -15.928 1.00 57.78 415 ALA A CA 1
ATOM 3491 C C . ALA A 1 415 ? -36.892 39.826 -17.300 1.00 57.78 415 ALA A C 1
ATOM 3493 O O . ALA A 1 415 ? -35.758 40.017 -17.745 1.00 57.78 415 ALA A O 1
ATOM 3494 N N . TYR A 1 416 ? -37.985 40.241 -17.954 1.00 65.44 416 TYR A N 1
ATOM 3495 C CA . TYR A 1 416 ? -37.910 40.923 -19.253 1.00 65.44 416 TYR A CA 1
ATOM 3496 C C . TYR A 1 416 ? -37.250 42.305 -19.146 1.00 65.44 416 TYR A C 1
ATOM 3498 O O . TYR A 1 416 ? -36.397 42.642 -19.969 1.00 65.44 416 TYR A O 1
ATOM 3506 N N . ALA A 1 417 ? -37.564 43.070 -18.095 1.00 66.81 417 ALA A N 1
ATOM 3507 C CA . ALA A 1 417 ? -36.985 44.394 -17.867 1.00 66.81 417 ALA A CA 1
ATOM 3508 C C . ALA A 1 417 ? -35.475 44.337 -17.556 1.00 66.81 417 ALA A C 1
ATOM 3510 O O . ALA A 1 417 ? -34.710 45.220 -17.955 1.00 66.81 417 ALA A O 1
ATOM 3511 N N . LEU A 1 418 ? -35.024 43.286 -16.863 1.00 62.34 418 LEU A N 1
ATOM 3512 C CA . LEU A 1 418 ? -33.605 43.065 -16.582 1.00 62.34 418 LEU A CA 1
ATOM 3513 C C . LEU A 1 418 ? -32.840 42.591 -17.832 1.00 62.34 418 LEU A C 1
ATOM 3515 O O . LEU A 1 418 ? -31.730 43.058 -18.090 1.00 62.34 418 LEU A O 1
ATOM 3519 N N . ALA A 1 419 ? -33.447 41.718 -18.641 1.00 63.97 419 ALA A N 1
ATOM 3520 C CA . ALA A 1 419 ? -32.855 41.221 -19.883 1.00 63.97 419 ALA A CA 1
ATOM 3521 C C . ALA A 1 419 ? -32.677 42.328 -20.939 1.00 63.97 419 ALA A C 1
ATOM 3523 O O . ALA A 1 419 ? -31.664 42.358 -21.642 1.00 63.97 419 ALA A O 1
ATOM 3524 N N . GLU A 1 420 ? -33.612 43.281 -21.027 1.00 74.19 420 GLU A N 1
ATOM 3525 C CA . GLU A 1 420 ? -33.462 44.461 -21.890 1.00 74.19 420 GLU A CA 1
ATOM 3526 C C . GLU A 1 420 ? -32.310 45.369 -21.447 1.00 74.19 420 GLU A C 1
ATOM 3528 O O . GLU A 1 420 ? -31.536 45.832 -22.291 1.00 74.19 420 GLU A O 1
ATOM 3533 N N . LYS A 1 421 ? -32.127 45.560 -20.134 1.00 73.88 421 LYS A N 1
ATOM 3534 C CA . LYS A 1 421 ? -30.975 46.300 -19.593 1.00 73.88 421 LYS A CA 1
ATOM 3535 C C . LYS A 1 421 ? -29.642 45.629 -19.927 1.00 73.88 421 LYS A C 1
ATOM 3537 O O . LYS A 1 421 ? -28.706 46.316 -20.332 1.00 73.88 421 LYS A O 1
ATOM 3542 N N . LEU A 1 422 ? -29.561 44.303 -19.819 1.00 68.12 422 LEU A N 1
ATOM 3543 C CA . LEU A 1 422 ? -28.344 43.551 -20.144 1.00 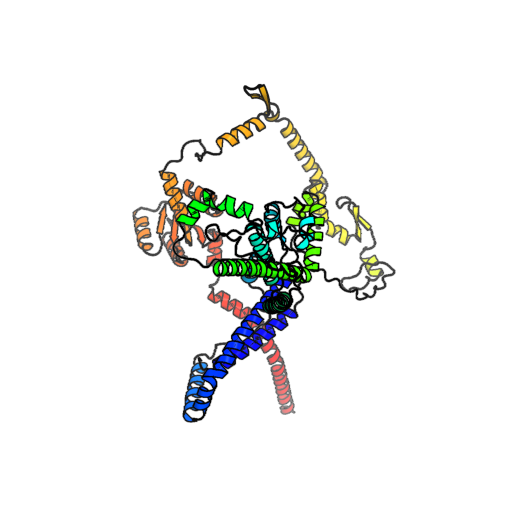68.12 422 LEU A CA 1
ATOM 3544 C C . LEU A 1 422 ? -28.034 43.567 -21.650 1.00 68.12 422 LEU A C 1
ATOM 3546 O O . LEU A 1 422 ? -26.878 43.729 -22.035 1.00 68.12 422 LEU A O 1
ATOM 3550 N N . LYS A 1 423 ? -29.052 43.508 -22.521 1.00 70.19 423 LYS A N 1
ATOM 3551 C CA . LYS A 1 423 ? -28.865 43.683 -23.976 1.00 70.19 423 LYS A CA 1
ATOM 3552 C C . LYS A 1 423 ? -28.323 45.065 -24.344 1.00 70.19 423 LYS A C 1
ATOM 3554 O O . LYS A 1 423 ? -27.537 45.177 -25.284 1.00 70.19 423 LYS A O 1
ATOM 3559 N N . GLN A 1 424 ? -28.735 46.113 -23.630 1.00 67.56 424 GLN A N 1
ATOM 3560 C CA . GLN A 1 424 ? -28.201 47.461 -23.838 1.00 67.56 424 GLN A CA 1
ATOM 3561 C C . GLN A 1 424 ? -26.747 47.582 -23.364 1.00 67.56 424 GLN A C 1
ATOM 3563 O O . GLN A 1 424 ? -25.946 48.224 -24.038 1.00 67.56 424 GLN A O 1
ATOM 3568 N N . GLN A 1 425 ? -26.378 46.913 -22.268 1.00 64.38 425 GLN A N 1
ATOM 3569 C CA . GLN A 1 425 ? -24.987 46.858 -21.807 1.00 64.38 425 GLN A CA 1
ATOM 3570 C C . GLN A 1 425 ? -24.079 46.096 -22.783 1.00 64.38 425 GLN A C 1
ATOM 3572 O O . GLN A 1 425 ? -23.026 46.613 -23.147 1.00 64.38 425 GLN A O 1
ATOM 3577 N N . ALA A 1 426 ? -24.527 44.954 -23.308 1.00 60.47 426 ALA A N 1
ATOM 3578 C CA . ALA A 1 426 ? -23.765 44.175 -24.288 1.00 60.47 426 ALA A CA 1
ATOM 3579 C C . ALA A 1 426 ? -23.556 44.923 -25.623 1.00 60.47 426 ALA A C 1
ATOM 3581 O O . ALA A 1 426 ? -22.488 44.843 -26.228 1.00 60.47 426 ALA A O 1
ATOM 3582 N N . LYS A 1 427 ? -24.547 45.708 -26.080 1.00 60.03 427 LYS A N 1
ATOM 3583 C CA . LYS A 1 427 ? -24.375 46.575 -27.262 1.00 60.03 427 LYS A CA 1
ATOM 3584 C C . LYS A 1 427 ? -23.327 47.668 -27.037 1.00 60.03 427 LYS A C 1
ATOM 3586 O O . LYS A 1 427 ? -22.582 47.974 -27.965 1.00 60.03 427 LYS A O 1
ATOM 3591 N N . ASN A 1 428 ? -23.236 48.214 -25.825 1.00 58.53 428 ASN A N 1
ATOM 3592 C CA . ASN A 1 428 ? -22.238 49.231 -25.494 1.00 58.53 428 ASN A CA 1
ATOM 3593 C C . ASN A 1 428 ? -20.814 48.657 -25.393 1.00 58.53 428 ASN A C 1
ATOM 3595 O O . ASN A 1 428 ? -19.869 49.356 -25.740 1.00 58.53 428 ASN A O 1
ATOM 3599 N N . GLU A 1 429 ? -20.648 47.388 -25.008 1.00 56.56 429 GLU A N 1
ATOM 3600 C CA . GLU A 1 429 ? -19.343 46.704 -25.036 1.00 56.56 429 GLU A CA 1
ATOM 3601 C C . GLU A 1 429 ? -18.864 46.371 -26.458 1.00 56.56 429 GLU A C 1
ATOM 3603 O O . GLU A 1 429 ? -17.665 46.387 -26.720 1.00 56.56 429 GLU A O 1
ATOM 3608 N N . SER A 1 430 ? -19.776 46.127 -27.405 1.00 54.69 430 SER A N 1
ATOM 3609 C CA . SER A 1 430 ? -19.411 45.802 -28.797 1.00 54.69 430 SER A CA 1
ATOM 3610 C C . SER A 1 430 ? -18.893 46.986 -29.631 1.00 54.69 430 SER A C 1
ATOM 3612 O O . SER A 1 430 ? -18.352 46.781 -30.712 1.00 54.69 430 SER A O 1
ATOM 3614 N N . LEU A 1 431 ? -19.041 48.221 -29.138 1.00 53.50 431 LEU A N 1
ATOM 3615 C CA . LEU A 1 431 ? -18.565 49.451 -29.789 1.00 53.50 431 LEU A CA 1
ATOM 3616 C C . LEU A 1 431 ? -17.242 49.959 -29.193 1.00 53.50 431 LEU A C 1
ATOM 3618 O O . LEU A 1 431 ? -16.877 51.117 -29.398 1.00 53.50 431 LEU A O 1
ATOM 3622 N N . ASN A 1 432 ? -16.537 49.119 -28.430 1.00 58.00 432 ASN A N 1
ATOM 3623 C CA . ASN A 1 432 ? -15.325 49.520 -27.730 1.00 58.00 432 ASN A CA 1
ATOM 3624 C C . ASN A 1 432 ? -14.133 49.595 -28.717 1.00 58.00 432 ASN A C 1
ATOM 3626 O O . ASN A 1 432 ? -13.779 48.575 -29.316 1.00 58.00 432 ASN A O 1
ATOM 3630 N N . PRO A 1 433 ? -13.510 50.774 -28.912 1.00 53.03 433 PRO A N 1
ATOM 3631 C CA . PRO A 1 433 ? -12.504 51.011 -29.955 1.00 53.03 433 PRO A CA 1
ATOM 3632 C C . PRO A 1 433 ? -11.211 50.189 -29.807 1.00 53.03 433 PRO A C 1
ATOM 3634 O O . PRO A 1 433 ? -10.485 50.038 -30.783 1.00 53.03 433 PRO A O 1
ATOM 3637 N N . ASP A 1 434 ? -10.956 49.587 -28.641 1.00 52.69 434 ASP A N 1
ATOM 3638 C CA . ASP A 1 434 ? -9.774 48.747 -28.385 1.00 52.69 434 ASP A CA 1
ATOM 3639 C C . ASP A 1 434 ? -9.755 47.414 -29.163 1.00 52.69 434 ASP A C 1
ATOM 3641 O O . ASP A 1 434 ? -8.712 46.771 -29.254 1.00 52.69 434 ASP A O 1
ATOM 3645 N N . ILE A 1 435 ? -10.893 46.974 -29.717 1.00 53.81 435 ILE A N 1
ATOM 3646 C CA . ILE A 1 435 ? -10.999 45.703 -30.463 1.00 53.81 435 ILE A CA 1
ATOM 3647 C C . ILE A 1 435 ? -10.695 45.889 -31.964 1.00 53.81 435 ILE A C 1
ATOM 3649 O O . ILE A 1 435 ? -10.427 44.910 -32.654 1.00 53.81 435 ILE A O 1
ATOM 3653 N N . ILE A 1 436 ? -10.721 47.128 -32.471 1.00 56.09 436 ILE A N 1
ATOM 3654 C CA . ILE A 1 436 ? -10.658 47.439 -33.914 1.00 56.09 436 ILE A CA 1
ATOM 3655 C C . ILE A 1 436 ? -9.229 47.809 -34.369 1.00 56.09 436 ILE A C 1
ATOM 3657 O O . ILE A 1 436 ? -8.957 47.859 -35.564 1.00 56.09 436 ILE A O 1
ATOM 3661 N N . GLU A 1 437 ? -8.303 48.069 -33.443 1.00 58.50 437 GLU A N 1
ATOM 3662 C CA . GLU A 1 437 ? -6.956 48.567 -33.757 1.00 58.50 437 GLU A CA 1
ATOM 3663 C C . GLU A 1 437 ? -5.945 47.412 -33.956 1.00 58.50 437 GLU A C 1
ATOM 3665 O O . GLU A 1 437 ? -5.632 46.661 -33.023 1.00 58.50 437 GLU A O 1
ATOM 3670 N N . GLU A 1 438 ? -5.455 47.270 -35.192 1.00 65.25 438 GLU A N 1
ATOM 3671 C CA . GLU A 1 438 ? -4.530 46.225 -35.653 1.00 65.25 438 GLU A CA 1
ATOM 3672 C C . GLU A 1 438 ? -3.072 46.734 -35.685 1.00 65.25 438 GLU A C 1
ATOM 3674 O O . GLU A 1 438 ? -2.807 47.859 -36.112 1.00 65.25 438 GLU A O 1
ATOM 3679 N N . TYR A 1 439 ? -2.121 45.906 -35.237 1.00 63.97 439 TYR A N 1
ATOM 3680 C CA . TYR A 1 439 ? -0.681 46.190 -35.196 1.00 63.97 439 TYR A CA 1
ATOM 3681 C C . TYR A 1 439 ? 0.094 45.189 -36.060 1.00 63.97 439 TYR A C 1
ATOM 3683 O O . TYR A 1 439 ? -0.113 43.985 -35.923 1.00 63.97 439 TYR A O 1
ATOM 3691 N N . GLU A 1 440 ? 1.014 45.678 -36.895 1.00 63.62 440 GLU A N 1
ATOM 3692 C CA . GLU A 1 440 ? 1.976 44.849 -37.637 1.00 63.62 440 GLU A CA 1
ATOM 3693 C C . GLU A 1 440 ? 3.355 44.862 -36.975 1.00 63.62 440 GLU A C 1
ATOM 3695 O O . GLU A 1 440 ? 3.821 45.907 -36.513 1.00 63.62 440 GLU A O 1
ATOM 3700 N N . ASP A 1 441 ? 4.008 43.701 -36.939 1.00 61.94 441 ASP A N 1
ATOM 3701 C CA . ASP A 1 441 ? 5.409 43.578 -36.535 1.00 61.94 441 ASP A CA 1
ATOM 3702 C C . ASP A 1 441 ? 6.386 43.840 -37.702 1.00 61.94 441 ASP A C 1
ATOM 3704 O O . ASP A 1 441 ? 5.996 43.935 -38.867 1.00 61.94 441 ASP A O 1
ATOM 3708 N N . ASP A 1 442 ? 7.684 43.961 -37.394 1.00 61.81 442 ASP A N 1
ATOM 3709 C CA . ASP A 1 442 ? 8.747 44.244 -38.377 1.00 61.81 442 ASP A CA 1
ATOM 3710 C C . ASP A 1 442 ? 8.930 43.120 -39.431 1.00 61.81 442 ASP A C 1
ATOM 3712 O O . ASP A 1 442 ? 9.650 43.305 -40.417 1.00 61.81 442 ASP A O 1
ATOM 3716 N N . GLU A 1 443 ? 8.281 41.961 -39.244 1.00 50.72 443 GLU A N 1
ATOM 3717 C CA . GLU A 1 443 ? 8.242 40.829 -40.184 1.00 50.72 443 GLU A CA 1
ATOM 3718 C C . GLU A 1 443 ? 6.954 40.803 -41.038 1.00 50.72 443 GLU A C 1
ATOM 3720 O O . GLU A 1 443 ? 6.850 39.994 -41.964 1.00 50.72 443 GLU A O 1
ATOM 3725 N N . GLY A 1 444 ? 6.019 41.731 -40.794 1.00 57.25 444 GLY A N 1
ATOM 3726 C CA . GLY A 1 444 ? 4.830 41.980 -41.612 1.00 57.25 444 GLY A CA 1
ATOM 3727 C C . GLY A 1 444 ? 3.590 41.162 -41.240 1.00 57.25 444 GLY A C 1
ATOM 3728 O O . GLY A 1 444 ? 2.738 40.943 -42.099 1.00 57.25 444 GLY A O 1
ATOM 3729 N N . ASN A 1 445 ? 3.476 40.678 -39.999 1.00 61.78 445 ASN A N 1
ATOM 3730 C CA . ASN A 1 445 ? 2.289 39.961 -39.522 1.00 61.78 445 ASN A CA 1
ATOM 3731 C C . ASN A 1 445 ? 1.364 40.882 -38.713 1.00 61.78 445 ASN A C 1
ATOM 3733 O O . ASN A 1 445 ? 1.816 41.548 -37.784 1.00 61.78 445 ASN A O 1
ATOM 3737 N N . VAL A 1 446 ? 0.062 40.874 -39.028 1.00 60.53 446 VAL A N 1
ATOM 3738 C CA . VAL A 1 446 ? -0.952 41.746 -38.407 1.00 60.53 446 VAL A CA 1
ATOM 3739 C C . VAL A 1 446 ? -1.662 41.034 -37.251 1.00 60.53 446 VAL A C 1
ATOM 3741 O O . VAL A 1 446 ? -2.233 39.956 -37.436 1.00 60.53 446 VAL A O 1
ATOM 3744 N N . TYR A 1 447 ? -1.701 41.660 -36.074 1.00 61.84 447 TYR A N 1
ATOM 3745 C CA . TYR A 1 447 ? -2.397 41.159 -34.887 1.00 61.84 447 TYR A CA 1
ATOM 3746 C C . TYR A 1 447 ? -3.306 42.214 -34.257 1.00 61.84 447 TYR A C 1
ATOM 3748 O O . TYR A 1 447 ? -2.998 43.405 -34.250 1.00 61.84 447 TYR A O 1
ATOM 3756 N N . ASN A 1 448 ? -4.388 41.767 -33.609 1.00 62.91 448 ASN A N 1
ATOM 3757 C CA . ASN A 1 448 ? -5.159 42.644 -32.729 1.00 62.91 448 ASN A CA 1
ATOM 3758 C C . ASN A 1 448 ? -4.330 43.014 -31.493 1.00 62.91 448 ASN A C 1
ATOM 3760 O O . ASN A 1 448 ? -3.650 42.166 -30.901 1.00 62.91 448 ASN A O 1
ATOM 3764 N N . LYS A 1 449 ? -4.448 44.274 -31.062 1.00 62.41 449 LYS A N 1
ATOM 3765 C CA . LYS A 1 449 ? -3.713 44.869 -29.933 1.00 62.41 449 LYS A CA 1
ATOM 3766 C C . LYS A 1 449 ? -3.640 43.977 -28.689 1.00 62.41 449 LYS A C 1
ATOM 3768 O O . LYS A 1 449 ? -2.572 43.785 -28.118 1.00 62.41 449 LYS A O 1
ATOM 3773 N N . LYS A 1 450 ? -4.757 43.350 -28.318 1.00 58.19 450 LYS A N 1
ATOM 3774 C CA . LYS A 1 450 ? -4.853 42.517 -27.112 1.00 58.19 450 LYS A CA 1
ATOM 3775 C C . LYS A 1 450 ? -3.969 41.264 -27.166 1.00 58.19 450 LYS A C 1
ATOM 3777 O O . LYS A 1 450 ? -3.303 40.929 -26.195 1.00 58.19 450 LYS A O 1
ATOM 3782 N N . THR A 1 451 ? -3.918 40.606 -28.320 1.00 62.03 451 THR A N 1
ATOM 3783 C CA . THR A 1 451 ? -3.095 39.406 -28.539 1.00 62.03 451 THR A CA 1
ATOM 3784 C C . THR A 1 451 ? -1.601 39.719 -28.593 1.00 62.03 451 THR A C 1
ATOM 3786 O O . THR A 1 451 ? -0.792 38.942 -28.088 1.00 62.03 451 THR A O 1
ATOM 3789 N N . PHE A 1 452 ? -1.229 40.875 -29.146 1.00 63.25 452 PHE A N 1
ATOM 3790 C CA . PHE A 1 452 ? 0.160 41.335 -29.159 1.00 63.25 452 PHE A CA 1
ATOM 3791 C C . PHE A 1 452 ? 0.643 41.707 -27.746 1.00 63.25 452 PHE A C 1
ATOM 3793 O O . PHE A 1 452 ? 1.734 41.320 -27.322 1.00 63.25 452 PHE A O 1
ATOM 3800 N N . GLU A 1 453 ? -0.206 42.392 -26.976 1.00 58.41 453 GLU A N 1
ATOM 3801 C CA . GLU A 1 453 ? 0.078 42.751 -25.585 1.00 58.41 453 GLU A CA 1
ATOM 3802 C C . GLU A 1 453 ? 0.239 41.511 -24.688 1.00 58.41 453 GLU A C 1
ATOM 3804 O O . GLU A 1 453 ? 1.160 41.465 -23.874 1.00 58.41 453 GLU A O 1
ATOM 3809 N N . GLU A 1 454 ? -0.573 40.467 -24.869 1.00 61.53 454 GLU A N 1
ATOM 3810 C CA . GLU A 1 454 ? -0.479 39.222 -24.089 1.00 61.53 454 GLU A CA 1
ATOM 3811 C C . GLU A 1 454 ? 0.843 38.464 -24.323 1.00 61.53 454 GLU A C 1
ATOM 3813 O O . GLU A 1 454 ? 1.461 37.978 -23.370 1.00 61.53 454 GLU A O 1
ATOM 3818 N N . GLN A 1 455 ? 1.340 38.414 -25.563 1.00 58.06 455 GLN A N 1
ATOM 3819 C CA . GLN A 1 455 ? 2.618 37.757 -25.866 1.00 58.06 455 GLN A CA 1
ATOM 3820 C C . GLN A 1 455 ? 3.837 38.570 -25.398 1.00 58.06 455 GLN A C 1
ATOM 3822 O O . GLN A 1 455 ? 4.822 37.995 -24.925 1.00 58.06 455 GLN A O 1
ATOM 3827 N N . ALA A 1 456 ? 3.762 39.904 -25.436 1.00 54.12 456 ALA A N 1
ATOM 3828 C CA . ALA A 1 456 ? 4.796 40.776 -24.877 1.00 54.12 456 ALA A CA 1
ATOM 3829 C C . ALA A 1 456 ? 4.865 40.702 -23.336 1.00 54.12 456 ALA A C 1
ATOM 3831 O O . ALA A 1 456 ? 5.945 40.825 -22.748 1.00 54.12 456 ALA A O 1
ATOM 3832 N N . VAL A 1 457 ? 3.729 40.459 -22.671 1.00 55.47 457 VAL A N 1
ATOM 3833 C CA . VAL A 1 457 ? 3.638 40.302 -21.209 1.00 55.47 457 VAL A CA 1
ATOM 3834 C C . VAL A 1 457 ? 4.342 39.031 -20.736 1.00 55.47 457 VAL A C 1
ATOM 3836 O O . VAL A 1 457 ? 5.142 39.096 -19.801 1.00 55.47 457 VAL A O 1
ATOM 3839 N N . TYR A 1 458 ? 4.159 37.909 -21.430 1.00 56.88 458 TYR A N 1
ATOM 3840 C CA . TYR A 1 458 ? 4.811 36.643 -21.079 1.00 56.88 458 TYR A CA 1
ATOM 3841 C C . TYR A 1 458 ? 6.352 36.732 -21.105 1.00 56.88 458 TYR A C 1
ATOM 3843 O O . TYR A 1 458 ? 7.042 36.211 -20.225 1.00 56.88 458 TYR A O 1
ATOM 3851 N N . ALA A 1 459 ? 6.919 37.464 -22.070 1.00 51.66 459 ALA A N 1
ATOM 3852 C CA . ALA A 1 459 ? 8.368 37.653 -22.190 1.00 51.66 459 ALA A CA 1
ATOM 3853 C C . ALA A 1 459 ? 8.983 38.487 -21.040 1.00 51.66 459 ALA A C 1
ATOM 3855 O O . ALA A 1 459 ? 10.173 38.362 -20.738 1.00 51.66 459 ALA A O 1
ATOM 3856 N N . LEU A 1 460 ? 8.184 39.315 -20.357 1.00 50.81 460 LEU A N 1
ATOM 3857 C CA . LEU A 1 460 ? 8.600 40.115 -19.198 1.00 50.81 460 LEU A CA 1
ATOM 3858 C C . LEU A 1 460 ? 8.449 39.379 -17.854 1.00 50.81 460 LEU A C 1
ATOM 3860 O O . LEU A 1 460 ? 9.054 39.810 -16.865 1.00 50.81 460 LEU A O 1
ATOM 3864 N N . GLU A 1 461 ? 7.685 38.285 -17.801 1.00 48.06 461 GLU A N 1
ATOM 3865 C CA . GLU A 1 461 ? 7.235 37.659 -16.549 1.00 48.06 461 GLU A CA 1
ATOM 3866 C C . GLU A 1 461 ? 8.300 36.844 -15.798 1.00 48.06 461 GLU A C 1
ATOM 3868 O O . GLU A 1 461 ? 8.220 36.726 -14.576 1.00 48.06 461 GLU A O 1
ATOM 3873 N N . ASN A 1 462 ? 9.362 36.359 -16.448 1.00 53.78 462 ASN A N 1
ATOM 3874 C CA . ASN A 1 462 ? 10.286 35.404 -15.812 1.00 53.78 462 ASN A CA 1
ATOM 3875 C C . ASN A 1 462 ? 11.666 35.964 -15.417 1.00 53.78 462 ASN A C 1
ATOM 3877 O O . ASN A 1 462 ? 12.688 35.287 -15.508 1.00 53.78 462 ASN A O 1
ATOM 3881 N N . VAL A 1 463 ? 11.700 37.181 -14.866 1.00 54.22 463 VAL A N 1
ATOM 3882 C CA . VAL A 1 463 ? 12.802 37.652 -14.001 1.00 54.22 463 VAL A CA 1
ATOM 3883 C C . VAL A 1 463 ? 12.177 38.265 -12.749 1.00 54.22 463 VAL A C 1
ATOM 3885 O O . VAL A 1 463 ? 11.416 39.221 -12.875 1.00 54.22 463 VAL A O 1
ATOM 3888 N N . LYS A 1 464 ? 12.488 37.759 -11.539 1.00 53.81 464 LYS A N 1
ATOM 3889 C CA . LYS A 1 464 ? 11.905 38.284 -10.283 1.00 53.81 464 LYS A CA 1
ATOM 3890 C C . LYS A 1 464 ? 12.327 39.735 -10.047 1.00 53.81 464 LYS A C 1
ATOM 3892 O O . LYS A 1 464 ? 13.369 40.038 -9.466 1.00 53.81 464 LYS A O 1
ATOM 3897 N N . LYS A 1 465 ? 11.467 40.630 -10.510 1.00 53.16 465 LYS A N 1
ATOM 3898 C CA . LYS A 1 465 ? 11.569 42.082 -10.445 1.00 53.16 465 LYS A CA 1
ATOM 3899 C C . LYS A 1 465 ? 10.467 42.606 -9.526 1.00 53.16 465 LYS A C 1
ATOM 3901 O O . LYS A 1 465 ? 9.431 41.975 -9.334 1.00 53.16 465 LYS A O 1
ATOM 3906 N N . SER A 1 466 ? 10.675 43.781 -8.939 1.00 52.44 466 SER A N 1
ATOM 3907 C CA . SER A 1 466 ? 9.571 44.502 -8.286 1.00 52.44 466 SER A CA 1
ATOM 3908 C C . SER A 1 466 ? 8.478 44.868 -9.311 1.00 52.44 466 SER A C 1
ATOM 3910 O O . SER A 1 466 ? 8.759 44.901 -10.504 1.00 52.44 466 SER A O 1
ATOM 3912 N N . ARG A 1 467 ? 7.262 45.245 -8.875 1.00 51.53 467 ARG A N 1
ATOM 3913 C CA . ARG A 1 467 ? 6.142 45.706 -9.745 1.00 51.53 467 ARG A CA 1
ATOM 3914 C C . ARG A 1 467 ? 6.475 46.853 -10.732 1.00 51.53 467 ARG A C 1
ATOM 3916 O O . ARG A 1 467 ? 5.623 47.229 -11.521 1.00 51.53 467 ARG A O 1
ATOM 3923 N N . ARG A 1 468 ? 7.679 47.438 -10.670 1.00 52.03 468 ARG A N 1
ATOM 3924 C CA . ARG A 1 468 ? 8.203 48.466 -11.592 1.00 52.03 468 ARG A CA 1
ATOM 3925 C C . ARG A 1 468 ? 9.426 48.003 -12.408 1.00 52.03 468 ARG A C 1
ATOM 3927 O O . ARG A 1 468 ? 10.108 48.838 -12.982 1.00 52.03 468 ARG A O 1
ATOM 3934 N N . GLY A 1 469 ? 9.769 46.713 -12.405 1.00 56.03 469 GLY A N 1
ATOM 3935 C CA . GLY A 1 469 ? 10.861 46.154 -13.217 1.00 56.03 469 GLY A CA 1
ATOM 3936 C C . GLY A 1 469 ? 12.279 46.242 -12.625 1.00 56.03 469 GLY A C 1
ATOM 3937 O O . GLY A 1 469 ? 13.200 45.663 -13.195 1.00 56.03 469 GLY A O 1
ATOM 3938 N N . ASN A 1 470 ? 12.471 46.893 -11.471 1.00 61.31 470 ASN A N 1
ATOM 3939 C CA . ASN A 1 470 ? 13.786 47.041 -10.825 1.00 61.31 470 ASN A CA 1
ATOM 3940 C C . ASN A 1 470 ? 14.166 45.841 -9.928 1.00 61.31 470 ASN A C 1
ATOM 3942 O O . ASN A 1 470 ? 13.257 45.244 -9.326 1.00 61.31 470 ASN A O 1
ATOM 3946 N N . PRO A 1 471 ? 15.476 45.540 -9.763 1.00 56.22 471 PRO A N 1
ATOM 3947 C CA . PRO A 1 471 ? 15.970 44.534 -8.820 1.00 56.22 471 PRO A CA 1
ATOM 3948 C C . PRO A 1 471 ? 15.550 44.877 -7.385 1.00 56.22 471 PRO A C 1
ATOM 3950 O O . PRO A 1 471 ? 15.575 46.037 -6.965 1.00 56.22 471 PRO A O 1
ATOM 3953 N N . VAL A 1 472 ? 15.104 43.868 -6.636 1.00 60.81 472 VAL A N 1
ATOM 3954 C CA . VAL A 1 472 ? 14.575 44.060 -5.279 1.00 60.81 472 VAL A CA 1
ATOM 3955 C C . VAL A 1 472 ? 15.731 44.293 -4.298 1.00 60.81 472 VAL A C 1
ATOM 3957 O O . VAL A 1 472 ? 16.652 43.489 -4.218 1.00 60.81 472 VAL A O 1
ATOM 3960 N N . ASP A 1 473 ? 15.667 45.391 -3.538 1.00 64.81 473 ASP A N 1
ATOM 3961 C CA . ASP A 1 473 ? 16.653 45.788 -2.518 1.00 64.81 473 ASP A CA 1
ATOM 3962 C C . ASP A 1 473 ? 16.925 44.666 -1.487 1.00 64.81 473 ASP A C 1
ATOM 3964 O O . ASP A 1 473 ? 15.988 44.132 -0.882 1.00 64.81 473 ASP A O 1
ATOM 3968 N N . HIS A 1 474 ? 18.207 44.359 -1.233 1.00 68.75 474 HIS A N 1
ATOM 3969 C CA . HIS A 1 474 ? 18.686 43.333 -0.291 1.00 68.75 474 HIS A CA 1
ATOM 3970 C C . HIS A 1 474 ? 18.118 43.480 1.129 1.00 68.75 474 HIS A C 1
ATOM 3972 O O . HIS A 1 474 ? 17.960 42.507 1.865 1.00 68.75 474 HIS A O 1
ATOM 3978 N N . ARG A 1 475 ? 17.769 44.702 1.546 1.00 66.94 475 ARG A N 1
ATOM 3979 C CA . ARG A 1 475 ? 17.135 44.914 2.856 1.00 66.94 475 ARG A CA 1
ATOM 3980 C C . ARG A 1 475 ? 15.722 44.345 2.902 1.00 66.94 475 ARG A C 1
ATOM 3982 O O . ARG A 1 475 ? 15.287 43.884 3.953 1.00 66.94 475 ARG A O 1
ATOM 3989 N N . ARG A 1 476 ? 14.982 44.385 1.791 1.00 71.62 476 ARG A N 1
ATOM 3990 C CA . ARG A 1 476 ? 13.620 43.836 1.719 1.00 71.62 476 ARG A CA 1
ATOM 3991 C C . ARG A 1 476 ? 13.641 42.315 1.693 1.00 71.62 476 ARG A C 1
ATOM 3993 O O . ARG A 1 476 ? 12.795 41.719 2.346 1.00 71.62 476 ARG A O 1
ATOM 4000 N N . THR A 1 477 ? 14.621 41.708 1.026 1.00 74.44 477 THR A N 1
ATOM 4001 C CA . THR A 1 477 ? 14.800 40.249 1.030 1.00 74.44 477 THR A CA 1
ATOM 4002 C C . THR A 1 477 ? 15.222 39.729 2.406 1.00 74.44 477 THR A C 1
ATOM 4004 O O . THR A 1 477 ? 14.712 38.705 2.844 1.00 74.44 477 THR A O 1
ATOM 4007 N N . PHE A 1 478 ? 16.053 40.471 3.144 1.00 77.75 478 PHE A N 1
ATOM 4008 C CA . PHE A 1 478 ? 16.384 40.141 4.535 1.00 77.75 478 PHE A CA 1
ATOM 4009 C C . PHE A 1 478 ? 15.152 40.147 5.454 1.00 77.75 478 PHE A C 1
ATOM 4011 O O . PHE A 1 478 ? 14.902 39.178 6.167 1.00 77.75 478 PHE A O 1
ATOM 4018 N N . TRP A 1 479 ? 14.344 41.215 5.417 1.00 80.44 479 TRP A N 1
ATOM 4019 C CA . TRP A 1 479 ? 13.115 41.273 6.220 1.00 80.44 479 TRP A CA 1
ATOM 4020 C C . TRP A 1 479 ? 12.095 40.218 5.796 1.00 80.44 479 TRP A C 1
ATOM 4022 O O . TRP A 1 479 ? 11.417 39.669 6.655 1.00 80.44 479 TRP A O 1
ATOM 4032 N N . TYR A 1 480 ? 12.022 39.904 4.502 1.00 81.69 480 TYR A N 1
ATOM 4033 C CA . TYR A 1 480 ? 11.202 38.811 3.988 1.00 81.69 480 TYR A CA 1
ATOM 4034 C C . TYR A 1 480 ? 11.617 37.464 4.600 1.00 81.69 480 TYR A C 1
ATOM 4036 O O . TYR A 1 480 ? 10.771 36.737 5.111 1.00 81.69 480 TYR A O 1
ATOM 4044 N N . ALA A 1 481 ? 12.921 37.169 4.651 1.00 79.12 481 ALA A N 1
ATOM 4045 C CA . ALA A 1 481 ? 13.437 35.950 5.271 1.00 79.12 481 ALA A CA 1
ATOM 4046 C C . ALA A 1 481 ? 13.113 35.876 6.776 1.00 79.12 481 ALA A C 1
ATOM 4048 O O . ALA A 1 481 ? 12.581 34.869 7.239 1.00 79.12 481 ALA A O 1
ATOM 4049 N N . ILE A 1 482 ? 13.332 36.958 7.533 1.00 81.50 482 ILE A N 1
ATOM 4050 C CA . ILE A 1 482 ? 12.988 36.994 8.966 1.00 81.50 482 ILE A CA 1
ATOM 4051 C C . ILE A 1 482 ? 11.484 36.809 9.186 1.00 81.50 482 ILE A C 1
ATOM 4053 O O . ILE A 1 482 ? 11.070 36.046 10.055 1.00 81.50 482 ILE A O 1
ATOM 4057 N N . TYR A 1 483 ? 10.644 37.483 8.401 1.00 87.19 483 TYR A N 1
ATOM 4058 C CA . TYR A 1 483 ? 9.194 37.353 8.529 1.00 87.19 483 TYR A CA 1
ATOM 4059 C C . TYR A 1 483 ? 8.701 35.960 8.142 1.00 87.19 483 TYR A C 1
ATOM 4061 O O . TYR A 1 483 ? 7.795 35.455 8.799 1.00 87.19 483 TYR A O 1
ATOM 4069 N N . SER A 1 484 ? 9.333 35.307 7.163 1.00 83.12 484 SER A N 1
ATOM 4070 C CA . SER A 1 484 ? 9.031 33.914 6.820 1.00 83.12 484 SER A CA 1
ATOM 4071 C C . SER A 1 484 ? 9.317 32.954 7.980 1.00 83.12 484 SER A C 1
ATOM 4073 O O . SER A 1 484 ? 8.521 32.055 8.233 1.00 83.12 484 SER A O 1
ATOM 4075 N N . GLN A 1 485 ? 10.381 33.205 8.750 1.00 82.75 485 GLN A N 1
ATOM 4076 C CA . GLN A 1 485 ? 10.711 32.425 9.941 1.00 82.75 485 GLN A CA 1
ATOM 4077 C C . GLN A 1 485 ? 9.727 32.690 11.090 1.00 82.75 485 GLN A C 1
ATOM 4079 O O . GLN A 1 485 ? 9.285 31.758 11.752 1.00 82.75 485 GLN A O 1
ATOM 4084 N N . ILE A 1 486 ? 9.328 33.948 11.309 1.00 83.81 486 ILE A N 1
ATOM 4085 C CA . ILE A 1 486 ? 8.345 34.302 12.349 1.00 83.81 486 ILE A CA 1
ATOM 4086 C C . ILE A 1 486 ? 6.969 33.696 12.043 1.00 83.81 486 ILE A C 1
ATOM 4088 O O . ILE A 1 486 ? 6.254 33.312 12.962 1.00 83.81 486 ILE A O 1
ATOM 4092 N N . LEU A 1 487 ? 6.598 33.565 10.767 1.00 82.88 487 LEU A N 1
ATOM 4093 C CA . LEU A 1 487 ? 5.314 32.995 10.346 1.00 82.88 487 LEU A CA 1
ATOM 4094 C C . LEU A 1 487 ? 5.181 31.490 10.666 1.00 82.88 487 LEU A C 1
ATOM 4096 O O . LEU A 1 487 ? 4.059 30.979 10.731 1.00 82.88 487 LEU A O 1
ATOM 4100 N N . GLN A 1 488 ? 6.309 30.809 10.908 1.00 83.44 488 GLN A N 1
ATOM 4101 C CA . GLN A 1 488 ? 6.372 29.421 11.384 1.00 83.44 488 GLN A CA 1
ATOM 4102 C C . GLN A 1 488 ? 6.136 29.287 12.898 1.00 83.44 488 GLN A C 1
ATOM 4104 O O . GLN A 1 488 ? 5.966 28.172 13.385 1.00 83.44 488 GLN A O 1
ATOM 4109 N N . ALA A 1 489 ? 6.130 30.389 13.658 1.00 83.94 489 ALA A N 1
ATOM 4110 C CA . ALA A 1 489 ? 5.821 30.340 15.084 1.00 83.94 489 ALA A CA 1
ATOM 4111 C C . ALA A 1 489 ? 4.356 29.932 15.312 1.00 83.94 489 ALA A C 1
ATOM 4113 O O . ALA A 1 489 ? 3.459 30.342 14.571 1.00 83.94 489 ALA A O 1
ATOM 4114 N N . ARG A 1 490 ? 4.120 29.148 16.371 1.00 84.19 490 ARG A N 1
ATOM 4115 C CA . ARG A 1 490 ? 2.796 28.582 16.684 1.00 84.19 490 ARG A CA 1
ATOM 4116 C C . ARG A 1 490 ? 1.768 29.636 17.077 1.00 84.19 490 ARG A C 1
ATOM 4118 O O . ARG A 1 490 ? 0.612 29.550 16.682 1.00 84.19 490 ARG A O 1
ATOM 4125 N N . TYR A 1 491 ? 2.186 30.641 17.841 1.00 85.88 491 TYR A N 1
ATOM 4126 C CA . TYR A 1 491 ? 1.302 31.701 18.312 1.00 85.88 491 TYR A CA 1
ATOM 4127 C C . TYR A 1 491 ? 1.810 33.053 17.834 1.00 85.88 491 TYR A C 1
ATOM 4129 O O . TYR A 1 491 ? 2.931 33.449 18.159 1.00 85.88 491 TYR A O 1
ATOM 4137 N N . ILE A 1 492 ? 0.973 33.776 17.089 1.00 87.94 492 ILE A N 1
ATOM 4138 C CA . ILE A 1 492 ? 1.274 35.112 16.568 1.00 87.94 492 ILE A CA 1
ATOM 4139 C C . ILE A 1 492 ? 0.091 36.025 16.870 1.00 87.94 492 ILE A C 1
ATOM 4141 O O . ILE A 1 492 ? -1.005 35.812 16.366 1.00 87.94 492 ILE A O 1
ATOM 4145 N N . PHE A 1 493 ? 0.307 37.085 17.639 1.00 87.12 493 PHE A N 1
ATOM 4146 C CA . PHE A 1 493 ? -0.710 38.089 17.942 1.00 87.12 493 PHE A CA 1
ATOM 4147 C C . PHE A 1 493 ? -0.347 39.429 17.318 1.00 87.12 493 PHE A C 1
ATOM 4149 O O . PHE A 1 493 ? 0.784 39.904 17.439 1.00 87.12 493 PHE A O 1
ATOM 4156 N N . VAL A 1 494 ? -1.326 40.050 16.666 1.00 88.44 494 VAL A N 1
ATOM 4157 C CA . VAL A 1 494 ? -1.184 41.319 15.956 1.00 88.44 494 VAL A CA 1
ATOM 4158 C C . VAL A 1 494 ? -1.862 42.421 16.757 1.00 88.44 494 VAL A C 1
ATOM 4160 O O . VAL A 1 494 ? -3.081 42.430 16.954 1.00 88.44 494 VAL A O 1
ATOM 4163 N N . PHE A 1 495 ? -1.055 43.388 17.181 1.00 87.19 495 PHE A N 1
ATOM 4164 C CA . PHE A 1 495 ? -1.515 44.584 17.864 1.00 87.19 495 PHE A CA 1
ATOM 4165 C C . PHE A 1 495 ? -1.336 45.816 16.989 1.00 87.19 495 PHE A C 1
ATOM 4167 O O . PHE A 1 495 ? -0.287 46.018 16.374 1.00 87.19 495 PHE A O 1
ATOM 4174 N N . GLN A 1 496 ? -2.334 46.689 16.995 1.00 87.19 496 GLN A N 1
ATOM 4175 C CA . GLN A 1 496 ? -2.217 48.030 16.450 1.00 87.19 496 GLN A CA 1
ATOM 4176 C C . GLN A 1 496 ? -1.624 48.960 17.511 1.00 87.19 496 GLN A C 1
ATOM 4178 O O . GLN A 1 496 ? -2.109 49.036 18.642 1.00 87.19 496 GLN A O 1
ATOM 4183 N N . ASN A 1 497 ? -0.545 49.646 17.144 1.00 84.88 497 ASN A N 1
ATOM 4184 C CA . ASN A 1 497 ? 0.177 50.572 18.005 1.00 84.88 497 ASN A CA 1
ATOM 4185 C C . ASN A 1 497 ? -0.446 51.970 17.915 1.00 84.88 497 ASN A C 1
ATOM 4187 O O . ASN A 1 497 ? -0.274 52.676 16.924 1.00 84.88 497 ASN A O 1
ATOM 4191 N N . VAL A 1 498 ? -1.113 52.405 18.978 1.00 84.31 498 VAL A N 1
ATOM 4192 C CA . VAL A 1 498 ? -1.675 53.754 19.095 1.00 84.31 498 VAL A CA 1
ATOM 4193 C C . VAL A 1 498 ? -0.668 54.648 19.823 1.00 84.31 498 VAL A C 1
ATOM 4195 O O . VAL A 1 498 ? -0.822 54.986 20.995 1.00 84.31 498 VAL A O 1
ATOM 4198 N N . ASN A 1 499 ? 0.406 54.994 19.108 1.00 79.44 499 ASN A N 1
ATOM 4199 C CA . ASN A 1 499 ? 1.436 55.957 19.515 1.00 79.44 499 ASN A CA 1
ATOM 4200 C C . ASN A 1 499 ? 2.026 55.712 20.924 1.00 79.44 499 ASN A C 1
ATOM 4202 O O . ASN A 1 499 ? 2.007 56.593 21.786 1.00 79.44 499 ASN A O 1
ATOM 4206 N N . ILE A 1 500 ? 2.539 54.501 21.173 1.00 81.94 500 ILE A N 1
ATOM 4207 C CA . ILE A 1 500 ? 3.169 54.134 22.453 1.00 81.94 500 ILE A CA 1
ATOM 4208 C C . ILE A 1 500 ? 4.414 55.012 22.725 1.00 81.94 500 ILE A C 1
ATOM 4210 O O . ILE A 1 500 ? 5.355 54.988 21.925 1.00 81.94 500 ILE A O 1
ATOM 4214 N N . PRO A 1 501 ? 4.498 55.706 23.879 1.00 84.12 501 PRO A N 1
ATOM 4215 C CA . PRO A 1 501 ? 5.711 56.408 24.302 1.00 84.12 501 PRO A CA 1
ATOM 4216 C C . PRO A 1 501 ? 6.893 55.451 24.519 1.00 84.12 501 PRO A C 1
ATOM 4218 O O . PRO A 1 501 ? 6.718 54.332 25.006 1.00 84.12 501 PRO A O 1
ATOM 4221 N N . ALA A 1 502 ? 8.120 55.900 24.237 1.00 80.38 502 ALA A N 1
ATOM 4222 C CA . ALA A 1 502 ? 9.321 55.059 24.323 1.00 80.38 502 ALA A CA 1
ATOM 4223 C C . ALA A 1 502 ? 9.528 54.408 25.708 1.00 80.38 502 ALA A C 1
ATOM 4225 O O . ALA A 1 502 ? 9.964 53.258 25.790 1.00 80.38 502 ALA A O 1
ATOM 4226 N N . ASP A 1 503 ? 9.169 55.098 26.793 1.00 81.19 503 ASP A N 1
ATOM 4227 C CA . ASP A 1 503 ? 9.290 54.571 28.159 1.00 81.19 503 ASP A CA 1
ATOM 4228 C C . ASP A 1 503 ? 8.272 53.464 28.446 1.00 81.19 503 ASP A C 1
ATOM 4230 O O . ASP A 1 503 ? 8.593 52.454 29.074 1.00 81.19 503 ASP A O 1
ATOM 4234 N N . THR A 1 504 ? 7.056 53.609 27.921 1.00 81.25 504 THR A N 1
ATOM 4235 C CA . THR A 1 504 ? 6.008 52.586 27.987 1.00 81.25 504 THR A CA 1
ATOM 4236 C C . THR A 1 504 ? 6.390 51.366 27.150 1.00 81.25 504 THR A C 1
ATOM 4238 O O . THR A 1 504 ? 6.190 50.237 27.591 1.00 81.25 504 THR A O 1
ATOM 4241 N N . PHE A 1 505 ? 7.025 51.569 25.992 1.00 81.12 505 PHE A N 1
ATOM 4242 C CA . PHE A 1 505 ? 7.519 50.479 25.147 1.00 81.12 505 PHE A CA 1
ATOM 4243 C C . PHE A 1 505 ? 8.669 49.696 25.802 1.00 81.12 505 PHE A C 1
ATOM 4245 O O . PHE A 1 505 ? 8.727 48.472 25.697 1.00 81.12 505 PHE A O 1
ATOM 4252 N N . LYS A 1 506 ? 9.564 50.375 26.533 1.00 81.88 506 LYS A N 1
ATOM 4253 C CA . LYS A 1 506 ? 10.610 49.715 27.336 1.00 81.88 506 LYS A CA 1
ATOM 4254 C C . LYS A 1 506 ? 10.017 48.884 28.474 1.00 81.88 506 LYS A C 1
ATOM 4256 O O . LYS A 1 506 ? 10.443 47.750 28.669 1.00 81.88 506 LYS A O 1
ATOM 4261 N N . LYS A 1 507 ? 9.012 49.413 29.186 1.00 81.94 507 LYS A N 1
ATOM 4262 C CA . LYS A 1 507 ? 8.277 48.668 30.226 1.00 81.94 507 LYS A CA 1
ATOM 4263 C C . LYS A 1 507 ? 7.577 47.436 29.652 1.00 81.94 507 LYS A C 1
ATOM 4265 O O . LYS A 1 507 ? 7.677 46.364 30.229 1.00 81.94 507 LYS A O 1
ATOM 4270 N N . LEU A 1 508 ? 6.964 47.570 28.477 1.00 81.38 508 LEU A N 1
ATOM 4271 C CA . LEU A 1 508 ? 6.349 46.452 27.767 1.00 81.38 508 LEU A CA 1
ATOM 4272 C C . LEU A 1 508 ? 7.368 45.363 27.406 1.00 81.38 508 LEU A C 1
ATOM 4274 O O . LEU A 1 508 ? 7.102 44.189 27.628 1.00 81.38 508 LEU A O 1
ATOM 4278 N N . LYS A 1 509 ? 8.555 45.735 26.909 1.00 79.75 509 LYS A N 1
ATOM 4279 C CA . LYS A 1 509 ? 9.628 44.765 26.637 1.00 79.75 509 LYS A CA 1
ATOM 4280 C C . LYS A 1 509 ? 10.132 44.061 27.898 1.00 79.75 509 LYS A C 1
ATOM 4282 O O . LYS A 1 509 ? 10.466 42.885 27.825 1.00 79.75 509 LYS A O 1
ATOM 4287 N N . LEU A 1 510 ? 10.176 44.756 29.035 1.00 81.75 510 LEU A N 1
ATOM 4288 C CA . LEU A 1 510 ? 10.561 44.168 30.322 1.00 81.75 510 LEU A CA 1
ATOM 4289 C C . LEU A 1 510 ? 9.510 43.178 30.839 1.00 81.75 510 LEU A C 1
ATOM 4291 O O . LEU A 1 510 ? 9.879 42.080 31.238 1.00 81.75 510 LEU A O 1
ATOM 4295 N N . ASP A 1 511 ? 8.223 43.524 30.761 1.00 77.12 511 ASP A N 1
ATOM 4296 C CA . ASP A 1 511 ? 7.112 42.649 31.173 1.00 77.12 511 ASP A CA 1
ATOM 4297 C C . ASP A 1 511 ? 7.015 41.363 30.326 1.00 77.12 511 ASP A C 1
ATOM 4299 O O . ASP A 1 511 ? 6.448 40.361 30.759 1.00 77.12 511 ASP A O 1
ATOM 4303 N N . ILE A 1 512 ? 7.561 41.403 29.109 1.00 80.00 512 ILE A N 1
ATOM 4304 C CA . ILE A 1 512 ? 7.529 40.327 28.112 1.00 80.00 512 ILE A CA 1
ATOM 4305 C C . ILE A 1 512 ? 8.809 39.466 28.123 1.00 80.00 512 ILE A C 1
ATOM 4307 O O . ILE A 1 512 ? 8.795 38.307 27.693 1.00 80.00 512 ILE A O 1
ATOM 4311 N N . SER A 1 513 ? 9.911 40.013 28.638 1.00 72.25 513 SER A N 1
ATOM 4312 C CA . SER A 1 513 ? 11.238 39.398 28.606 1.00 72.25 513 SER A CA 1
ATOM 4313 C C . SER A 1 513 ? 11.238 37.998 29.235 1.00 72.25 513 SER A C 1
ATOM 4315 O O . SER A 1 513 ? 11.008 37.846 30.433 1.00 72.25 513 SER A O 1
ATOM 4317 N N . GLY A 1 514 ? 11.531 36.977 28.421 1.00 67.94 514 GLY A N 1
ATOM 4318 C CA . GLY A 1 514 ? 11.665 35.574 28.838 1.00 67.94 514 GLY A CA 1
ATOM 4319 C C . GLY A 1 514 ? 10.510 34.642 28.446 1.00 67.94 514 GLY A C 1
ATOM 4320 O O . GLY A 1 514 ? 10.691 33.431 28.526 1.00 67.94 514 GLY A O 1
ATOM 4321 N N . LYS A 1 515 ? 9.357 35.162 27.991 1.00 74.56 515 LYS A N 1
ATOM 4322 C CA . LYS A 1 515 ? 8.189 34.337 27.590 1.00 74.56 515 LYS A CA 1
ATOM 4323 C C . LYS A 1 515 ? 7.738 34.514 26.137 1.00 74.56 515 LYS A C 1
ATOM 4325 O O . LYS A 1 515 ? 7.219 33.576 25.529 1.00 74.56 515 LYS A O 1
ATOM 4330 N N . MET A 1 516 ? 7.880 35.717 25.586 1.00 80.62 516 MET A N 1
ATOM 4331 C CA . MET A 1 516 ? 7.476 36.033 24.213 1.00 80.62 516 MET A CA 1
ATOM 4332 C C . MET A 1 516 ? 8.396 37.099 23.612 1.00 80.62 516 MET A C 1
ATOM 4334 O O . MET A 1 516 ? 9.095 37.808 24.336 1.00 80.62 516 MET A O 1
ATOM 4338 N N . GLU A 1 517 ? 8.404 37.212 22.288 1.00 82.94 517 GLU A N 1
ATOM 4339 C CA . GLU A 1 517 ? 9.201 38.209 21.573 1.00 82.94 517 GLU A CA 1
ATOM 4340 C C . GLU A 1 517 ? 8.306 39.241 20.886 1.00 82.94 517 GLU A C 1
ATOM 4342 O O . GLU A 1 517 ? 7.207 38.936 20.421 1.00 82.94 517 GLU A O 1
ATOM 4347 N N . THR A 1 518 ? 8.778 40.493 20.840 1.00 84.50 518 THR A N 1
ATOM 4348 C CA . THR A 1 518 ? 8.036 41.621 20.257 1.00 84.50 518 THR A CA 1
ATOM 4349 C C . THR A 1 518 ? 8.790 42.204 19.072 1.00 84.50 518 THR A C 1
ATOM 4351 O O . THR A 1 518 ? 9.949 42.608 19.229 1.00 84.50 518 THR A O 1
ATOM 4354 N N . LEU A 1 519 ? 8.123 42.370 17.931 1.00 85.12 519 LEU A N 1
ATOM 4355 C CA . LEU A 1 519 ? 8.713 43.013 16.758 1.00 85.12 519 LEU A CA 1
ATOM 4356 C C . LEU A 1 519 ? 7.763 44.047 16.147 1.00 85.12 519 LEU A C 1
ATOM 4358 O O . LEU A 1 519 ? 6.581 43.788 15.944 1.00 85.12 519 LEU A O 1
ATOM 4362 N N . SER A 1 520 ? 8.298 45.226 15.822 1.00 83.56 520 SER A N 1
ATOM 4363 C CA . SER A 1 520 ? 7.588 46.213 15.000 1.00 83.56 520 SER A CA 1
ATOM 4364 C C . SER A 1 520 ? 7.715 45.820 13.530 1.00 83.56 520 SER A C 1
ATOM 4366 O O . SER A 1 520 ? 8.828 45.614 13.036 1.00 83.56 520 SER A O 1
ATOM 4368 N N . VAL A 1 521 ? 6.585 45.680 12.839 1.00 85.12 521 VAL A N 1
ATOM 4369 C CA . VAL A 1 521 ? 6.541 45.046 11.517 1.00 85.12 521 VAL A CA 1
ATOM 4370 C C . VAL A 1 521 ? 6.371 46.056 10.394 1.00 85.12 521 VAL A C 1
ATOM 4372 O O . VAL A 1 521 ? 5.674 47.062 10.507 1.00 85.12 521 VAL A O 1
ATOM 4375 N N . ARG A 1 522 ? 7.036 45.774 9.268 1.00 84.81 522 ARG A N 1
ATOM 4376 C CA . ARG A 1 522 ? 6.864 46.505 8.013 1.00 84.81 522 ARG A CA 1
ATOM 4377 C C . ARG A 1 522 ? 5.737 45.870 7.210 1.00 84.81 522 ARG A C 1
ATOM 4379 O O . ARG A 1 522 ? 5.941 44.889 6.495 1.00 84.81 522 ARG A O 1
ATOM 4386 N N . ASN A 1 523 ? 4.567 46.486 7.285 1.00 83.25 523 ASN A N 1
ATOM 4387 C CA . ASN A 1 523 ? 3.308 45.907 6.811 1.00 83.25 523 ASN A CA 1
ATOM 4388 C C . ASN A 1 523 ? 3.311 45.504 5.338 1.00 83.25 523 ASN A C 1
ATOM 4390 O O . ASN A 1 523 ? 2.756 44.468 4.992 1.00 83.25 523 ASN A O 1
ATOM 4394 N N . GLY A 1 524 ? 3.989 46.260 4.472 1.00 79.75 524 GLY A N 1
ATOM 4395 C CA . GLY A 1 524 ? 4.092 45.906 3.055 1.00 79.75 524 GLY A CA 1
ATOM 4396 C C . GLY A 1 524 ? 4.877 44.615 2.784 1.00 79.75 524 GLY A C 1
ATOM 4397 O O . GLY A 1 524 ? 4.494 43.852 1.907 1.00 79.75 524 GLY A O 1
ATOM 4398 N N . VAL A 1 525 ? 5.952 44.348 3.536 1.00 81.38 525 VAL A N 1
ATOM 4399 C CA . VAL A 1 525 ? 6.786 43.145 3.333 1.00 81.38 525 VAL A CA 1
ATOM 4400 C C . VAL A 1 525 ? 6.140 41.928 3.995 1.00 81.38 525 VAL A C 1
ATOM 4402 O O . VAL A 1 525 ? 6.146 40.844 3.423 1.00 81.38 525 VAL A O 1
ATOM 4405 N N . PHE A 1 526 ? 5.522 42.110 5.164 1.00 82.94 526 PHE A N 1
ATOM 4406 C CA . PHE A 1 526 ? 4.840 41.025 5.871 1.00 82.94 526 PHE A CA 1
ATOM 4407 C C . PHE A 1 526 ? 3.582 40.544 5.132 1.00 82.94 526 PHE A C 1
ATOM 4409 O O . PHE A 1 526 ? 3.364 39.341 5.027 1.00 82.94 526 PHE A O 1
ATOM 4416 N N . LYS A 1 527 ? 2.802 41.460 4.533 1.00 81.75 527 LYS A N 1
ATOM 4417 C CA . LYS A 1 527 ? 1.675 41.098 3.652 1.00 81.75 527 LYS A CA 1
ATOM 4418 C C . LYS A 1 527 ? 2.121 40.243 2.468 1.00 81.75 527 LYS A C 1
ATOM 4420 O O . LYS A 1 527 ? 1.463 39.259 2.162 1.00 81.75 527 LYS A O 1
ATOM 4425 N N . ALA A 1 528 ? 3.256 40.581 1.853 1.00 79.69 528 ALA A N 1
ATOM 4426 C CA . ALA A 1 528 ? 3.817 39.771 0.776 1.00 79.69 528 ALA A CA 1
ATOM 4427 C C . ALA A 1 528 ? 4.178 38.352 1.260 1.00 79.69 528 ALA A C 1
ATOM 4429 O O . ALA A 1 528 ? 3.821 37.386 0.601 1.00 79.69 528 ALA A O 1
ATOM 4430 N N . CYS A 1 529 ? 4.783 38.217 2.448 1.00 80.19 529 CYS A N 1
ATOM 4431 C CA . CYS A 1 529 ? 5.092 36.903 3.036 1.00 80.19 529 CYS A CA 1
ATOM 4432 C C . CYS A 1 529 ? 3.831 36.068 3.332 1.00 80.19 529 CYS A C 1
ATOM 4434 O O . CYS A 1 529 ? 3.854 34.846 3.215 1.00 80.19 529 CYS A O 1
ATOM 4436 N N . CYS A 1 530 ? 2.738 36.714 3.750 1.00 80.25 530 CYS A N 1
ATOM 4437 C CA . CYS A 1 530 ? 1.478 36.029 4.050 1.00 80.25 530 CYS A CA 1
ATOM 4438 C C . CYS A 1 530 ? 0.799 35.488 2.786 1.00 80.25 530 CYS A C 1
ATOM 4440 O O . CYS A 1 530 ? 0.243 34.392 2.822 1.00 80.25 530 CYS A O 1
ATOM 4442 N N . ASN A 1 531 ? 0.862 36.237 1.680 1.00 78.19 531 ASN A N 1
ATOM 4443 C CA . ASN A 1 531 ? 0.278 35.826 0.404 1.00 78.19 531 ASN A CA 1
ATOM 4444 C C . ASN A 1 531 ? 1.010 34.608 -0.180 1.00 78.19 531 ASN A C 1
ATOM 4446 O O . ASN A 1 531 ? 0.362 33.650 -0.590 1.00 78.19 531 ASN A O 1
ATOM 4450 N N . ASP A 1 532 ? 2.345 34.593 -0.121 1.00 78.31 532 ASP A N 1
ATOM 4451 C CA . ASP A 1 532 ? 3.154 33.480 -0.638 1.00 78.31 532 ASP A CA 1
ATOM 4452 C C . ASP A 1 532 ? 2.906 32.162 0.130 1.00 78.31 532 ASP A C 1
ATOM 4454 O O . ASP A 1 532 ? 2.937 31.085 -0.461 1.00 78.31 532 ASP A O 1
ATOM 4458 N N . ASN A 1 533 ? 2.578 32.232 1.427 1.00 72.25 533 ASN A N 1
ATOM 4459 C CA . ASN A 1 533 ? 2.260 31.068 2.268 1.00 72.25 533 ASN A CA 1
ATOM 4460 C C . ASN A 1 533 ? 0.751 30.748 2.354 1.00 72.25 533 ASN A C 1
ATOM 4462 O O . ASN A 1 533 ? 0.332 30.029 3.261 1.00 72.25 533 ASN A O 1
ATOM 4466 N N . LYS A 1 534 ? -0.080 31.274 1.438 1.00 70.44 534 LYS A N 1
ATOM 4467 C CA . LYS A 1 534 ? -1.544 31.051 1.384 1.00 70.44 534 LYS A CA 1
ATOM 4468 C C . LYS A 1 534 ? -2.317 31.489 2.646 1.00 70.44 534 LYS A C 1
ATOM 4470 O O . LYS A 1 534 ? -3.436 31.039 2.880 1.00 70.44 534 LYS A O 1
ATOM 4475 N N . GLN A 1 535 ? -1.768 32.403 3.452 1.00 68.88 535 GLN A N 1
ATOM 4476 C CA . GLN A 1 535 ? -2.399 32.952 4.664 1.00 68.88 535 GLN A CA 1
ATOM 4477 C C . GLN A 1 535 ? -2.862 34.408 4.456 1.00 68.88 535 GLN A C 1
ATOM 4479 O O . GLN A 1 535 ? -2.594 35.294 5.270 1.00 68.88 535 GLN A O 1
ATOM 4484 N N . GLU A 1 536 ? -3.588 34.674 3.365 1.00 68.81 536 GLU A N 1
ATOM 4485 C CA . GLU A 1 536 ? -4.019 36.029 2.962 1.00 68.81 536 GLU A CA 1
ATOM 4486 C C . GLU A 1 536 ? -4.873 36.740 4.026 1.00 68.81 536 GLU A C 1
ATOM 4488 O O . GLU A 1 536 ? -4.732 37.945 4.253 1.00 68.81 536 GLU A O 1
ATOM 4493 N N . LYS A 1 537 ? -5.705 35.978 4.749 1.00 73.88 537 LYS A N 1
ATOM 4494 C CA . LYS A 1 537 ? -6.578 36.481 5.825 1.00 73.88 537 LYS A CA 1
ATOM 4495 C C . LYS A 1 537 ? -5.802 37.046 7.025 1.00 73.88 537 LYS A C 1
ATOM 4497 O O . LYS A 1 537 ? -6.320 37.897 7.741 1.00 73.88 537 LYS A O 1
ATOM 4502 N N . LEU A 1 538 ? -4.558 36.612 7.249 1.00 79.31 538 LEU A N 1
ATOM 4503 C CA . LEU A 1 538 ? -3.687 37.188 8.279 1.00 79.31 538 LEU A CA 1
ATOM 4504 C C . LEU A 1 538 ? -3.100 38.525 7.793 1.00 79.31 538 LEU A C 1
ATOM 4506 O O . LEU A 1 538 ? -2.969 39.477 8.561 1.00 79.31 538 LEU A O 1
ATOM 4510 N N . GLY A 1 539 ? -2.820 38.626 6.489 1.00 74.88 539 GLY A N 1
ATOM 4511 C CA . GLY A 1 539 ? -2.308 39.829 5.835 1.00 74.88 539 GLY A CA 1
ATOM 4512 C C . GLY A 1 539 ? -3.245 41.037 5.945 1.00 74.88 539 GLY A C 1
ATOM 4513 O O . GLY A 1 539 ? -2.770 42.165 6.106 1.00 74.88 539 GLY A O 1
ATOM 4514 N N . SER A 1 540 ? -4.566 40.838 5.926 1.00 78.75 540 SER A N 1
ATOM 4515 C CA . SER A 1 540 ? -5.549 41.929 6.043 1.00 78.75 540 SER A CA 1
ATOM 4516 C C . SER A 1 540 ? -5.546 42.633 7.405 1.00 78.75 540 SER A C 1
ATOM 4518 O O . SER A 1 540 ? -5.948 43.797 7.470 1.00 78.75 540 SER A O 1
ATOM 4520 N N . LEU A 1 541 ? -5.034 41.981 8.458 1.00 78.62 541 LEU A N 1
ATOM 4521 C CA . LEU A 1 541 ? -4.957 42.534 9.819 1.00 78.62 541 LEU A CA 1
ATOM 4522 C C . LEU A 1 541 ? -3.852 43.596 9.975 1.00 78.62 541 LEU A C 1
ATOM 4524 O O . LEU A 1 541 ? -3.865 44.386 10.917 1.00 78.62 541 LEU A O 1
ATOM 4528 N N . PHE A 1 542 ? -2.901 43.662 9.039 1.00 79.38 542 PHE A N 1
ATOM 4529 C CA . PHE A 1 542 ? -1.780 44.604 9.087 1.00 79.38 542 PHE A CA 1
ATOM 4530 C C . PHE A 1 542 ? -2.148 45.964 8.474 1.00 79.38 542 PHE A C 1
ATOM 4532 O O . PHE A 1 542 ? -1.811 46.263 7.321 1.00 79.38 542 PHE A O 1
ATOM 4539 N N . GLN A 1 543 ? -2.848 46.809 9.238 1.00 76.56 543 GLN A N 1
ATOM 4540 C CA . GLN A 1 543 ? -3.219 48.176 8.840 1.00 76.56 543 GLN A CA 1
ATOM 4541 C C . GLN A 1 543 ? -2.757 49.213 9.879 1.00 76.56 543 GLN A C 1
ATOM 4543 O O . GLN A 1 543 ? -3.033 49.095 11.071 1.00 76.56 543 GLN A O 1
ATOM 4548 N N . GLY A 1 544 ? -2.042 50.248 9.425 1.00 79.06 544 GLY A N 1
ATOM 4549 C CA . GLY A 1 544 ? -1.416 51.249 10.304 1.00 79.06 544 GLY A CA 1
ATOM 4550 C C . GLY A 1 544 ? -0.101 50.765 10.938 1.00 79.06 544 GLY A C 1
ATOM 4551 O O . GLY A 1 544 ? 0.509 49.835 10.431 1.00 79.06 544 GLY A O 1
ATOM 4552 N N . PRO A 1 545 ? 0.406 51.390 12.007 1.00 83.44 545 PRO A N 1
ATOM 4553 C CA . PRO A 1 545 ? 1.571 50.890 12.740 1.00 83.44 545 PRO A CA 1
ATOM 4554 C C . PRO A 1 545 ? 1.195 49.649 13.565 1.00 83.44 545 PRO A C 1
ATOM 4556 O O . PRO A 1 545 ? 0.361 49.726 14.465 1.00 83.44 545 PRO A O 1
ATOM 4559 N N . THR A 1 546 ? 1.814 48.502 13.282 1.00 85.62 546 THR A N 1
ATOM 4560 C CA . THR A 1 546 ? 1.500 47.230 13.957 1.00 85.62 546 THR A CA 1
ATOM 4561 C C . THR A 1 546 ? 2.720 46.597 14.611 1.00 85.62 546 THR A C 1
ATOM 4563 O O . THR A 1 546 ? 3.830 46.623 14.074 1.00 85.62 546 THR A O 1
ATOM 4566 N N . ILE A 1 547 ? 2.487 45.996 15.771 1.00 86.31 547 ILE A N 1
ATOM 4567 C CA . ILE A 1 547 ? 3.459 45.225 16.539 1.00 86.31 547 ILE A CA 1
ATOM 4568 C C . ILE A 1 547 ? 2.975 43.779 16.574 1.00 86.31 547 ILE A C 1
ATOM 4570 O O . ILE A 1 547 ? 1.801 43.522 16.834 1.00 86.31 547 ILE A O 1
ATOM 4574 N N . ILE A 1 548 ? 3.887 42.846 16.321 1.00 88.38 548 ILE A N 1
ATOM 4575 C CA . ILE A 1 548 ? 3.634 41.418 16.478 1.00 88.38 548 ILE A CA 1
ATOM 4576 C C . ILE A 1 548 ? 4.234 40.945 17.799 1.00 88.38 548 ILE A C 1
ATOM 4578 O O . ILE A 1 548 ? 5.380 41.280 18.116 1.00 88.38 548 ILE A O 1
ATOM 4582 N N . LEU A 1 549 ? 3.464 40.140 18.529 1.00 87.25 549 LEU A N 1
ATOM 4583 C CA . LEU A 1 549 ? 3.952 39.277 19.599 1.00 87.25 549 LEU A CA 1
ATOM 4584 C C . LEU A 1 549 ? 3.948 37.838 19.096 1.00 87.25 549 LEU A C 1
ATOM 4586 O O . LEU A 1 549 ? 2.919 37.380 18.605 1.00 87.25 549 LEU A O 1
ATOM 4590 N N . PHE A 1 550 ? 5.064 37.129 19.218 1.00 88.31 550 PHE A N 1
ATOM 4591 C CA . PHE A 1 550 ? 5.131 35.721 18.833 1.00 88.31 550 PHE A CA 1
ATOM 4592 C C . PHE A 1 550 ? 5.789 34.870 19.917 1.00 88.31 550 PHE A C 1
ATOM 4594 O O . PHE A 1 550 ? 6.653 35.336 20.665 1.00 88.31 550 PHE A O 1
ATOM 4601 N N . SER A 1 551 ? 5.336 33.623 20.031 1.00 85.38 551 SER A N 1
ATOM 4602 C CA . SER A 1 551 ? 5.919 32.611 20.912 1.00 85.38 551 SER A CA 1
ATOM 4603 C C . SER A 1 551 ? 5.583 31.209 20.408 1.00 85.38 551 SER A C 1
ATOM 4605 O O . SER A 1 551 ? 4.605 31.002 19.690 1.00 85.38 551 SER A O 1
ATOM 4607 N N . ASN A 1 552 ? 6.393 30.235 20.813 1.00 83.12 552 ASN A N 1
ATOM 4608 C CA . ASN A 1 552 ? 6.137 28.816 20.559 1.00 83.12 552 ASN A CA 1
ATOM 4609 C C . ASN A 1 552 ? 5.383 28.137 21.716 1.00 83.12 552 ASN A C 1
ATOM 4611 O O . ASN A 1 552 ? 4.946 26.998 21.569 1.00 83.12 552 ASN A O 1
ATOM 4615 N N . GLN A 1 553 ? 5.228 28.819 22.855 1.00 80.38 553 GLN A N 1
ATOM 4616 C CA . GLN A 1 553 ? 4.503 28.329 24.031 1.00 80.38 553 GLN A CA 1
ATOM 4617 C C . GLN A 1 553 ? 3.111 28.965 24.125 1.00 80.38 553 GLN A C 1
ATOM 4619 O O . GLN A 1 553 ? 2.880 30.048 23.588 1.00 80.38 553 GLN A O 1
ATOM 4624 N N . GLU A 1 554 ? 2.183 28.305 24.822 1.00 76.62 554 GLU A N 1
ATOM 4625 C CA . GLU A 1 554 ? 0.819 28.807 25.004 1.00 76.62 554 GLU A CA 1
ATOM 4626 C C . GLU A 1 554 ? 0.816 30.056 25.902 1.00 76.62 554 GLU A C 1
ATOM 4628 O O . GLU A 1 554 ? 1.056 29.988 27.107 1.00 76.62 554 GLU A O 1
ATOM 4633 N N . ILE A 1 555 ? 0.555 31.218 25.298 1.00 74.56 555 ILE A N 1
ATOM 4634 C CA . ILE A 1 555 ? 0.627 32.528 25.970 1.00 74.56 555 ILE A CA 1
ATOM 4635 C C . ILE A 1 555 ? -0.700 33.296 25.960 1.00 74.56 555 ILE A C 1
ATOM 4637 O O . ILE A 1 555 ? -0.737 34.456 26.374 1.00 74.56 555 ILE A O 1
ATOM 4641 N N . VAL A 1 556 ? -1.800 32.675 25.518 1.00 73.25 556 VAL A N 1
ATOM 4642 C CA . VAL A 1 556 ? -3.109 33.339 25.353 1.00 73.25 556 VAL A CA 1
ATOM 4643 C C . VAL A 1 556 ? -3.539 34.123 26.612 1.00 73.25 556 VAL A C 1
ATOM 4645 O O . VAL A 1 556 ? -3.878 35.301 26.477 1.00 73.25 556 VAL A O 1
ATOM 4648 N N . PRO A 1 557 ? -3.448 33.580 27.847 1.00 71.94 557 PRO A N 1
ATOM 4649 C CA . PRO A 1 557 ? -3.863 34.310 29.051 1.00 71.94 557 PRO A CA 1
ATOM 4650 C C . PRO A 1 557 ? -2.975 35.521 29.375 1.00 71.94 557 PRO A C 1
ATOM 4652 O O . PRO A 1 557 ? -3.462 36.542 29.866 1.00 71.94 557 PRO A O 1
ATOM 4655 N N . ASP A 1 558 ? -1.673 35.420 29.105 1.00 74.00 558 ASP A N 1
ATOM 4656 C CA . ASP A 1 558 ? -0.697 36.477 29.386 1.00 74.00 558 ASP A CA 1
ATOM 4657 C C . ASP A 1 558 ? -0.836 37.630 28.375 1.00 74.00 558 ASP A C 1
ATOM 4659 O O . ASP A 1 558 ? -0.789 38.802 28.755 1.00 74.00 558 ASP A O 1
ATOM 4663 N N . VAL A 1 559 ? -1.136 37.315 27.111 1.00 76.81 559 VAL A N 1
ATOM 4664 C CA . VAL A 1 559 ? -1.422 38.302 26.056 1.00 76.81 559 VAL A CA 1
ATOM 4665 C C . VAL A 1 559 ? -2.695 39.100 26.365 1.00 76.81 559 VAL A C 1
ATOM 4667 O O . VAL A 1 559 ? -2.709 40.321 26.200 1.00 76.81 559 VAL A O 1
ATOM 4670 N N . VAL A 1 560 ? -3.739 38.457 26.900 1.00 75.12 560 VAL A N 1
ATOM 4671 C CA . VAL A 1 560 ? -4.975 39.142 27.332 1.00 75.12 560 VAL A CA 1
ATOM 4672 C C . VAL A 1 560 ? -4.711 40.105 28.491 1.00 75.12 560 VAL A C 1
ATOM 4674 O O . VAL A 1 560 ? -5.205 41.235 28.490 1.00 75.12 560 VAL A O 1
ATOM 4677 N N . LYS A 1 561 ? -3.906 39.693 29.478 1.00 77.69 561 LYS A N 1
ATOM 4678 C CA . LYS A 1 561 ? -3.519 40.562 30.603 1.00 77.69 561 LYS A CA 1
ATOM 4679 C C . LYS A 1 561 ? -2.733 41.783 30.123 1.00 77.69 561 LYS A C 1
ATOM 4681 O O . LYS A 1 561 ? -3.011 42.895 30.572 1.00 77.69 561 LYS A O 1
ATOM 4686 N N . LEU A 1 562 ? -1.801 41.593 29.188 1.00 77.00 562 LEU A N 1
ATOM 4687 C CA . LEU A 1 562 ? -1.017 42.678 28.591 1.00 77.00 562 LEU A CA 1
ATOM 4688 C C . LEU A 1 562 ? -1.890 43.635 27.768 1.00 77.00 562 LEU A C 1
ATOM 4690 O O . LEU A 1 562 ? -1.771 44.851 27.929 1.00 77.00 562 LEU A O 1
ATOM 4694 N N . GLY A 1 563 ? -2.811 43.103 26.960 1.00 73.62 563 GLY A N 1
ATOM 4695 C CA . GLY A 1 563 ? -3.776 43.900 26.198 1.00 73.62 563 GLY A CA 1
ATOM 4696 C C . GLY A 1 563 ? -4.659 44.772 27.096 1.00 73.62 563 GLY A C 1
ATOM 4697 O O . GLY A 1 563 ? -4.874 45.944 26.800 1.00 73.62 563 GLY A O 1
ATOM 4698 N N . ASN A 1 564 ? -5.094 44.253 28.249 1.00 77.50 564 ASN A N 1
ATOM 4699 C CA . ASN A 1 564 ? -5.856 45.036 29.226 1.00 77.50 564 ASN A CA 1
ATOM 4700 C C . ASN A 1 564 ? -5.002 46.104 29.930 1.00 77.50 564 ASN A C 1
ATOM 4702 O O . ASN A 1 564 ? -5.469 47.224 30.131 1.00 77.50 564 ASN A O 1
ATOM 4706 N N . LYS A 1 565 ? -3.748 45.785 30.278 1.00 81.12 565 LYS A N 1
ATOM 4707 C CA . LYS A 1 565 ? -2.824 46.707 30.963 1.00 81.12 565 LYS A CA 1
ATOM 4708 C C . LYS A 1 565 ? -2.441 47.908 30.094 1.00 81.12 565 LYS A C 1
ATOM 4710 O O . LYS A 1 565 ? -2.308 49.016 30.607 1.00 81.12 565 LYS A O 1
ATOM 4715 N N . TYR A 1 566 ? -2.293 47.700 28.786 1.00 80.75 566 TYR A N 1
ATOM 4716 C CA . TYR A 1 566 ? -1.858 48.722 27.827 1.00 80.75 566 TYR A CA 1
ATOM 4717 C C . TYR A 1 566 ? -2.952 49.142 26.838 1.00 80.75 566 TYR A C 1
ATOM 4719 O O . TYR A 1 566 ? -2.642 49.679 25.776 1.00 80.75 566 TYR A O 1
ATOM 4727 N N . LYS A 1 567 ? -4.230 48.965 27.196 1.00 78.00 567 LYS A N 1
ATOM 4728 C CA . LYS A 1 567 ? -5.396 49.199 26.322 1.00 78.00 567 LYS A CA 1
ATOM 4729 C C . LYS A 1 567 ? -5.439 50.588 25.666 1.00 78.00 567 LYS A C 1
ATOM 4731 O O . LYS A 1 567 ? -5.984 50.738 24.580 1.00 78.00 567 LYS A O 1
ATOM 4736 N N . GLN A 1 568 ? -4.856 51.603 26.309 1.00 77.56 568 GLN A N 1
ATOM 4737 C CA . GLN A 1 568 ? -4.782 52.973 25.777 1.00 77.56 568 GLN A CA 1
ATOM 4738 C C . GLN A 1 568 ? -3.813 53.122 24.593 1.00 77.56 568 GLN A C 1
ATOM 4740 O O . GLN A 1 568 ? -3.939 54.069 23.823 1.00 77.56 568 GLN A O 1
ATOM 4745 N N . HIS A 1 569 ? -2.853 52.204 24.446 1.00 80.75 569 HIS A N 1
ATOM 4746 C CA . HIS A 1 569 ? -1.804 52.284 23.430 1.00 80.75 569 HIS A CA 1
ATOM 4747 C C . HIS A 1 569 ? -1.689 51.034 22.539 1.00 80.75 569 HIS A C 1
ATOM 4749 O O . HIS A 1 569 ? -1.022 51.087 21.506 1.00 80.75 569 HIS A O 1
ATOM 4755 N N . LEU A 1 570 ? -2.313 49.915 22.919 1.00 81.88 570 LEU A N 1
ATOM 4756 C CA . LEU A 1 570 ? -2.317 48.661 22.167 1.00 81.88 570 LEU A CA 1
ATOM 4757 C C . LEU A 1 570 ? -3.740 48.138 21.995 1.00 81.88 570 LEU A C 1
ATOM 4759 O O . LEU A 1 570 ? -4.420 47.834 22.974 1.00 81.88 570 LEU A O 1
ATOM 4763 N N . ILE A 1 571 ? -4.151 47.982 20.739 1.00 82.12 571 ILE A N 1
ATOM 4764 C CA . ILE A 1 571 ? -5.440 47.393 20.368 1.00 82.12 571 ILE A CA 1
ATOM 4765 C C . ILE A 1 571 ? -5.171 46.037 19.714 1.00 82.12 571 ILE A C 1
ATOM 4767 O O . ILE A 1 571 ? -4.393 45.957 18.764 1.00 82.12 571 ILE A O 1
ATOM 4771 N N . LEU A 1 572 ? -5.783 44.967 20.227 1.00 83.00 572 LEU A N 1
ATOM 4772 C CA . LEU A 1 572 ? -5.679 43.628 19.642 1.00 83.00 572 LEU A CA 1
ATOM 4773 C C . LEU A 1 572 ? -6.579 43.548 18.403 1.00 83.00 572 LEU A C 1
ATOM 4775 O O . LEU A 1 572 ? -7.793 43.678 18.520 1.00 83.00 572 LEU A O 1
ATOM 4779 N N . VAL A 1 573 ? -5.981 43.332 17.230 1.00 82.00 573 VAL A N 1
ATOM 4780 C CA . VAL A 1 573 ? -6.711 43.244 15.949 1.00 82.00 573 VAL A CA 1
ATOM 4781 C C . VAL A 1 573 ? -7.032 41.785 15.603 1.00 82.00 573 VAL A C 1
ATOM 4783 O O . VAL A 1 573 ? -8.069 41.486 15.016 1.00 82.00 573 VAL A O 1
ATOM 4786 N N . GLY A 1 574 ? -6.155 40.861 15.998 1.00 82.12 574 GLY A N 1
ATOM 4787 C CA . GLY A 1 574 ? -6.319 39.425 15.788 1.00 82.12 574 GLY A CA 1
ATOM 4788 C C . GLY A 1 574 ? -4.989 38.684 15.882 1.00 82.12 574 GLY A C 1
ATOM 4789 O O . GLY A 1 574 ? -3.989 39.239 16.341 1.00 82.12 574 GLY A O 1
ATOM 4790 N N . GLY A 1 575 ? -4.956 37.430 15.449 1.00 84.44 575 GLY A N 1
ATOM 4791 C CA . GLY A 1 575 ? -3.762 36.598 15.502 1.00 84.44 575 GLY A CA 1
ATOM 4792 C C . GLY A 1 575 ? -3.927 35.243 14.824 1.00 84.44 575 GLY A C 1
ATOM 4793 O O . GLY A 1 575 ? -4.996 34.900 14.331 1.00 84.44 575 GLY A O 1
ATOM 4794 N N . LYS A 1 576 ? -2.842 34.479 14.805 1.00 85.81 576 LYS A N 1
ATOM 4795 C CA . LYS A 1 576 ? -2.765 33.089 14.366 1.00 85.81 576 LYS A CA 1
ATOM 4796 C C . LYS A 1 576 ? -2.498 32.216 15.596 1.00 85.81 576 LYS A C 1
ATOM 4798 O O . LYS A 1 576 ? -1.543 32.478 16.332 1.00 85.81 576 LYS A O 1
ATOM 4803 N N . LEU A 1 577 ? -3.359 31.226 15.818 1.00 80.88 577 LEU A N 1
ATOM 4804 C CA . LEU A 1 577 ? -3.204 30.168 16.818 1.00 80.88 577 LEU A CA 1
ATOM 4805 C C . LEU A 1 577 ? -3.047 28.846 16.061 1.00 80.88 577 LEU A C 1
ATOM 4807 O O . LEU A 1 577 ? -4.014 28.372 15.467 1.00 80.88 577 LEU A O 1
ATOM 4811 N N . ASP A 1 578 ? -1.838 28.287 16.045 1.00 80.44 578 ASP A N 1
ATOM 4812 C CA . ASP A 1 578 ? -1.456 27.176 15.167 1.00 80.44 578 ASP A CA 1
ATOM 4813 C C . ASP A 1 578 ? -1.845 27.492 13.703 1.00 80.44 578 ASP A C 1
ATOM 4815 O O . ASP A 1 578 ? -1.269 28.414 13.126 1.00 80.44 578 ASP A O 1
ATOM 4819 N N . ASP A 1 579 ? -2.842 26.829 13.110 1.00 72.19 579 ASP A N 1
ATOM 4820 C CA . ASP A 1 579 ? -3.312 27.115 11.740 1.00 72.19 579 ASP A CA 1
ATOM 4821 C C . ASP A 1 579 ? -4.609 27.937 11.667 1.00 72.19 579 ASP A C 1
ATOM 4823 O O . ASP A 1 579 ? -5.050 28.331 10.583 1.00 72.19 579 ASP A O 1
ATOM 4827 N N . LEU A 1 580 ? -5.211 28.260 12.815 1.00 78.75 580 LEU A N 1
ATOM 4828 C CA . LEU A 1 580 ? -6.446 29.032 12.879 1.00 78.75 580 LEU A CA 1
ATOM 4829 C C . LEU A 1 580 ? -6.150 30.534 12.946 1.00 78.75 580 LEU A C 1
ATOM 4831 O O . LEU A 1 580 ? -5.430 31.016 13.823 1.00 78.75 580 LEU A O 1
ATOM 4835 N N . ILE A 1 581 ? -6.762 31.300 12.044 1.00 78.94 581 ILE A N 1
ATOM 4836 C CA . ILE A 1 581 ? -6.719 32.765 12.075 1.00 78.94 581 ILE A CA 1
ATOM 4837 C C . ILE A 1 581 ? -7.911 33.261 12.887 1.00 78.94 581 ILE A C 1
ATOM 4839 O O . ILE A 1 581 ? -9.062 32.984 12.557 1.00 78.94 581 ILE A O 1
ATOM 4843 N N . VAL A 1 582 ? -7.618 34.016 13.938 1.00 77.69 582 VAL A N 1
ATOM 4844 C CA . VAL A 1 582 ? -8.582 34.528 14.909 1.00 77.69 582 VAL A CA 1
ATOM 4845 C C . VAL A 1 582 ? -8.630 36.050 14.785 1.00 77.69 582 VAL A C 1
ATOM 4847 O O . VAL A 1 582 ? -7.621 36.734 14.949 1.00 77.69 582 VAL A O 1
ATOM 4850 N N . THR A 1 583 ? -9.799 36.600 14.479 1.00 77.00 583 THR A N 1
ATOM 4851 C CA . THR A 1 583 ? -10.089 38.043 14.504 1.00 77.00 583 THR A CA 1
ATOM 4852 C C . THR A 1 583 ? -10.560 38.483 15.893 1.00 77.00 583 THR A C 1
ATOM 4854 O O . THR A 1 583 ? -10.927 37.642 16.717 1.00 77.00 583 THR A O 1
ATOM 4857 N N . SER A 1 584 ? -10.586 39.792 16.166 1.00 69.81 584 SER A N 1
ATOM 4858 C CA . SER A 1 584 ? -11.092 40.362 17.429 1.00 69.81 584 SER A CA 1
ATOM 4859 C C . SER A 1 584 ? -12.433 39.770 17.876 1.00 69.81 584 SER A C 1
ATOM 4861 O O . SER A 1 584 ? -12.577 39.394 19.035 1.00 69.81 584 SER A O 1
ATOM 4863 N N . ASP A 1 585 ? -13.374 39.601 16.948 1.00 67.00 585 ASP A N 1
ATOM 4864 C CA . ASP A 1 585 ? -14.742 39.163 17.252 1.00 67.00 585 ASP A CA 1
ATOM 4865 C C . ASP A 1 585 ? -14.772 37.675 17.623 1.00 67.00 585 ASP A C 1
ATOM 4867 O O . ASP A 1 585 ? -15.411 37.257 18.588 1.00 67.00 585 ASP A O 1
ATOM 4871 N N . THR A 1 586 ? -13.992 36.857 16.909 1.00 64.06 586 THR A N 1
ATOM 4872 C CA . THR A 1 586 ? -13.794 35.450 17.281 1.00 64.06 586 THR A CA 1
ATOM 4873 C C . THR A 1 586 ? -13.048 35.313 18.604 1.00 64.06 586 THR A C 1
ATOM 4875 O O . THR A 1 586 ? -13.322 34.391 19.362 1.00 64.06 586 THR A O 1
ATOM 4878 N N . PHE A 1 587 ? -12.161 36.253 18.935 1.00 66.56 587 PHE A N 1
ATOM 4879 C CA . PHE A 1 587 ? -11.440 36.262 20.202 1.00 66.56 587 PHE A CA 1
ATOM 4880 C C . PHE A 1 587 ? -12.350 36.635 21.383 1.00 66.56 587 PHE A C 1
ATOM 4882 O O . PHE A 1 587 ? -12.216 36.059 22.462 1.00 66.56 587 PHE A O 1
ATOM 4889 N N . GLU A 1 588 ? -13.315 37.539 21.191 1.00 64.50 588 GLU A N 1
ATOM 4890 C CA . GLU A 1 588 ? -14.359 37.819 22.188 1.00 64.50 588 GLU A CA 1
ATOM 4891 C C . GLU A 1 588 ? -15.284 36.616 22.402 1.00 64.50 588 GLU A C 1
ATOM 4893 O O . GLU A 1 588 ? -15.597 36.279 23.545 1.00 64.50 588 GLU A O 1
ATOM 4898 N N . ASN A 1 589 ? -15.641 35.902 21.332 1.00 63.69 589 ASN A N 1
ATOM 4899 C CA . ASN A 1 589 ? -16.408 34.659 21.435 1.00 63.69 589 ASN A CA 1
ATOM 4900 C C . ASN A 1 589 ? -15.618 33.557 22.156 1.00 63.69 589 ASN A C 1
ATOM 4902 O O . ASN A 1 589 ? -16.167 32.888 23.026 1.00 63.69 589 ASN A O 1
ATOM 4906 N N . VAL A 1 590 ? -14.318 33.419 21.872 1.00 63.75 590 VAL A N 1
ATOM 4907 C CA . VAL A 1 590 ? -13.427 32.469 22.560 1.00 63.75 590 VAL A CA 1
ATOM 4908 C C . VAL A 1 590 ? -13.230 32.838 24.031 1.00 63.75 590 VAL A C 1
ATOM 4910 O O . VAL A 1 590 ? -13.174 31.954 24.879 1.00 63.75 590 VAL A O 1
ATOM 4913 N N . LYS A 1 591 ? -13.190 34.131 24.372 1.00 63.03 591 LYS A N 1
ATOM 4914 C CA . LYS A 1 591 ? -13.152 34.595 25.767 1.00 63.03 591 LYS A CA 1
ATOM 4915 C C . LYS A 1 591 ? -14.409 34.194 26.549 1.00 63.03 591 LYS A C 1
ATOM 4917 O O . LYS A 1 591 ? -14.320 33.976 27.755 1.00 63.03 591 LYS A O 1
ATOM 4922 N N . ASN A 1 592 ? -15.554 34.118 25.874 1.00 65.00 592 ASN A N 1
ATOM 4923 C CA . ASN A 1 592 ? -16.831 33.730 26.468 1.00 65.00 592 ASN A CA 1
ATOM 4924 C C . ASN A 1 592 ? -17.069 32.210 26.445 1.00 65.00 592 ASN A C 1
ATOM 4926 O O . ASN A 1 592 ? -18.066 31.758 27.008 1.00 65.00 592 ASN A O 1
ATOM 4930 N N . LEU A 1 593 ? -16.182 31.419 25.823 1.00 62.19 593 LEU A N 1
ATOM 4931 C CA . LEU A 1 593 ? -16.282 29.965 25.876 1.00 62.19 593 LEU A CA 1
ATOM 4932 C C . LEU A 1 593 ? -16.001 29.474 27.306 1.00 62.19 593 LEU A C 1
ATOM 4934 O O . LEU A 1 593 ? -15.022 29.902 27.929 1.00 62.19 593 LEU A O 1
ATOM 4938 N N . PRO A 1 594 ? -16.832 28.561 27.835 1.00 67.94 594 PRO A N 1
ATOM 4939 C CA . PRO A 1 594 ? -16.561 27.924 29.111 1.00 67.94 594 PRO A CA 1
ATOM 4940 C C . PRO A 1 594 ? -15.249 27.138 29.042 1.00 67.94 594 PRO A C 1
ATOM 4942 O O . PRO A 1 594 ? -14.819 26.654 27.993 1.00 67.94 594 PRO A O 1
ATOM 4945 N N . SER A 1 595 ? -14.581 27.021 30.187 1.00 72.12 595 SER A N 1
ATOM 4946 C CA . SER A 1 595 ? -13.305 26.307 30.273 1.00 72.12 595 SER A CA 1
ATOM 4947 C C . SER A 1 595 ? -13.452 24.844 29.832 1.00 72.12 595 SER A C 1
ATOM 4949 O O . SER A 1 595 ? -14.516 24.243 29.980 1.00 72.12 595 SER A O 1
ATOM 4951 N N . LYS A 1 596 ? -12.362 24.219 29.365 1.00 72.31 596 LYS A N 1
ATOM 4952 C CA . LYS A 1 596 ? -12.352 22.792 28.987 1.00 72.31 596 LYS A CA 1
ATOM 4953 C C . LYS A 1 596 ? -12.936 21.890 30.085 1.00 72.31 596 LYS A C 1
ATOM 4955 O O . LYS A 1 596 ? -13.654 20.946 29.783 1.00 72.31 596 LYS A O 1
ATOM 4960 N N . ALA A 1 597 ? -12.668 22.205 31.352 1.00 72.75 597 ALA A N 1
ATOM 4961 C CA . ALA A 1 597 ? -13.222 21.475 32.490 1.00 72.75 597 ALA A CA 1
ATOM 4962 C C . ALA A 1 597 ? -14.754 21.610 32.597 1.00 72.75 597 ALA A C 1
ATOM 4964 O O . ALA A 1 597 ? -15.428 20.633 32.906 1.00 72.75 597 ALA A O 1
ATOM 4965 N N . GLN A 1 598 ? -15.308 22.790 32.305 1.00 77.44 598 GLN A N 1
ATOM 4966 C CA . GLN A 1 598 ? -16.757 23.018 32.280 1.00 77.44 598 GLN A CA 1
ATOM 4967 C C . GLN A 1 598 ? -17.427 22.305 31.101 1.00 77.44 598 GLN A C 1
ATOM 4969 O O . GLN A 1 598 ? -18.439 21.649 31.309 1.00 77.44 598 GLN A O 1
ATOM 4974 N N . LEU A 1 599 ? -16.832 22.352 29.904 1.00 77.00 599 LEU A N 1
ATOM 4975 C CA . LEU A 1 599 ? -17.346 21.632 28.730 1.00 77.00 599 LEU A CA 1
ATOM 4976 C C . LEU A 1 599 ? -17.339 20.113 28.931 1.00 77.00 599 LEU A C 1
ATOM 4978 O O . LEU A 1 599 ? -18.305 19.437 28.592 1.00 77.00 599 LEU A O 1
ATOM 4982 N N . LEU A 1 600 ? -16.273 19.569 29.527 1.00 80.19 600 LEU A N 1
ATOM 4983 C CA . LEU A 1 600 ? -16.223 18.153 29.899 1.00 80.19 600 LEU A CA 1
ATOM 4984 C C . LEU A 1 600 ? -17.275 17.813 30.963 1.00 80.19 600 LEU A C 1
ATOM 4986 O O . LEU A 1 600 ? -17.868 16.740 30.904 1.00 80.19 600 LEU A O 1
ATOM 4990 N N . GLY A 1 601 ? -17.544 18.728 31.898 1.00 87.12 601 GLY A N 1
ATOM 4991 C CA . GLY A 1 601 ? -18.625 18.595 32.874 1.00 87.12 601 GLY A CA 1
ATOM 4992 C C . GLY A 1 601 ? -20.018 18.583 32.236 1.00 87.12 601 GLY A C 1
ATOM 4993 O O . GLY A 1 601 ? -20.837 17.739 32.589 1.00 87.12 601 GLY A O 1
ATOM 4994 N N . GLU A 1 602 ? -20.282 19.460 31.266 1.00 82.38 602 GLU A N 1
ATOM 4995 C CA . GLU A 1 602 ? -21.543 19.479 30.510 1.00 82.38 602 GLU A CA 1
ATOM 4996 C C . GLU A 1 602 ? -21.715 18.222 29.656 1.00 82.38 602 GLU A C 1
ATOM 4998 O O . GLU A 1 602 ? -22.786 17.619 29.667 1.00 82.38 602 GLU A O 1
ATOM 5003 N N . LEU A 1 603 ? -20.656 17.771 28.980 1.00 80.94 603 LEU A N 1
ATOM 5004 C CA . LEU A 1 603 ? -20.673 16.540 28.193 1.00 80.94 603 LEU A CA 1
ATOM 5005 C C . LEU A 1 603 ? -20.931 15.310 29.076 1.00 80.94 603 LEU A C 1
ATOM 5007 O O . LEU A 1 603 ? -21.771 14.477 28.743 1.00 80.94 603 LEU A O 1
ATOM 5011 N N . LEU A 1 604 ? -20.267 15.221 30.233 1.00 84.00 604 LEU A N 1
ATOM 5012 C CA . LEU A 1 604 ? -20.552 14.190 31.235 1.00 84.00 604 LEU A CA 1
ATOM 5013 C C . LEU A 1 604 ? -21.992 14.292 31.751 1.00 84.00 604 LEU A C 1
ATOM 5015 O O . LEU A 1 604 ? -22.635 13.268 31.972 1.00 84.00 604 LEU A O 1
ATOM 5019 N N . GLY A 1 605 ? -22.531 15.503 31.895 1.00 85.12 605 GLY A N 1
ATOM 5020 C CA . GLY A 1 605 ? -23.940 15.737 32.206 1.00 85.12 605 GLY A CA 1
ATOM 5021 C C . GLY A 1 605 ? -24.878 15.169 31.139 1.00 85.12 605 GLY A C 1
ATOM 5022 O O . GLY A 1 605 ? -25.804 14.435 31.469 1.00 85.12 605 GLY A O 1
ATOM 5023 N N . VAL A 1 606 ? -24.610 15.431 29.858 1.00 87.38 606 VAL A N 1
ATOM 5024 C CA . VAL A 1 606 ? -25.408 14.919 28.731 1.00 87.38 606 VAL A CA 1
ATOM 5025 C C . VAL A 1 606 ? -25.309 13.398 28.616 1.00 87.38 606 VAL A C 1
ATOM 5027 O O . VAL A 1 606 ? -26.320 12.740 28.391 1.00 87.38 606 VAL A O 1
ATOM 5030 N N . LEU A 1 607 ? -24.125 12.823 28.823 1.00 81.56 607 LEU A N 1
ATOM 5031 C CA . LEU A 1 607 ? -23.917 11.373 28.779 1.00 81.56 607 LEU A CA 1
ATOM 5032 C C . LEU A 1 607 ? -24.532 10.651 29.988 1.00 81.56 607 LEU A C 1
ATOM 5034 O O . LEU A 1 607 ? -25.036 9.539 29.852 1.00 81.56 607 LEU A O 1
ATOM 5038 N N . SER A 1 608 ? -24.537 11.277 31.168 1.00 82.38 608 SER A N 1
ATOM 5039 C CA . SER A 1 608 ? -25.142 10.710 32.384 1.00 82.38 608 SER A CA 1
ATOM 5040 C C . SER A 1 608 ? -26.653 10.944 32.486 1.00 82.38 608 SER A C 1
ATOM 5042 O O . SER A 1 608 ? -27.329 10.260 33.262 1.00 82.38 608 SER A O 1
ATOM 5044 N N . TYR A 1 609 ? -27.208 11.863 31.692 1.00 87.75 609 TYR A N 1
ATOM 5045 C CA . TYR A 1 609 ? -28.628 12.212 31.698 1.00 87.75 609 TYR A CA 1
ATOM 5046 C C . TYR A 1 609 ? -29.563 11.036 31.332 1.00 87.75 609 TYR A C 1
ATOM 5048 O O . TYR A 1 609 ? -30.512 10.797 32.084 1.00 87.75 609 TYR A O 1
ATOM 5056 N N . PRO A 1 610 ? -29.313 10.232 30.273 1.00 83.88 610 PRO A N 1
ATOM 5057 C CA . PRO A 1 610 ? -30.126 9.057 29.953 1.00 83.88 610 PRO A CA 1
ATOM 5058 C C . PRO A 1 610 ? -30.086 7.997 31.057 1.00 83.88 610 PRO A C 1
ATOM 5060 O O . PRO A 1 610 ? -31.132 7.494 31.460 1.00 83.88 610 PRO A O 1
ATOM 5063 N N . ALA A 1 611 ? -28.898 7.703 31.597 1.00 79.62 611 ALA A N 1
ATOM 5064 C CA . ALA A 1 611 ? -28.728 6.726 32.672 1.00 79.62 611 ALA A CA 1
ATOM 5065 C C . ALA A 1 611 ? -29.459 7.164 33.953 1.00 79.62 611 ALA A C 1
ATOM 5067 O O . ALA A 1 611 ? -30.191 6.382 34.559 1.00 79.62 611 ALA A O 1
ATOM 5068 N N . SER A 1 612 ? -29.341 8.444 34.315 1.00 79.25 612 SER A N 1
ATOM 5069 C CA . SER A 1 612 ? -30.044 9.026 35.464 1.00 79.25 612 SER A CA 1
ATOM 5070 C C . SER A 1 612 ? -31.563 9.016 35.272 1.00 79.25 612 SER A C 1
ATOM 5072 O O . SER A 1 612 ? -32.298 8.723 36.213 1.00 79.25 612 SER A O 1
ATOM 5074 N N . ASN A 1 613 ? -32.053 9.273 34.054 1.00 81.38 613 ASN A N 1
ATOM 5075 C CA . ASN A 1 613 ? -33.477 9.180 33.733 1.00 81.38 613 ASN A CA 1
ATOM 5076 C C . ASN A 1 613 ? -34.002 7.744 33.808 1.00 81.38 613 ASN A C 1
ATOM 5078 O O . ASN A 1 613 ? -35.083 7.537 34.352 1.00 81.38 613 ASN A O 1
ATOM 5082 N N . ILE A 1 614 ? -33.247 6.752 33.327 1.00 81.81 614 ILE A N 1
ATOM 5083 C CA . ILE A 1 614 ? -33.625 5.335 33.431 1.00 81.81 614 ILE A CA 1
ATOM 5084 C C . ILE A 1 614 ? -33.713 4.920 34.901 1.00 81.81 614 ILE A C 1
ATOM 5086 O O . ILE A 1 614 ? -34.720 4.349 35.313 1.00 81.81 614 ILE A O 1
ATOM 5090 N N . VAL A 1 615 ? -32.715 5.271 35.717 1.00 84.25 615 VAL A N 1
ATOM 5091 C CA . VAL A 1 615 ? -32.743 5.000 37.164 1.00 84.25 615 VAL A CA 1
ATOM 5092 C C . VAL A 1 615 ? -33.930 5.701 37.828 1.00 84.25 615 VAL A C 1
ATOM 5094 O O . VAL A 1 615 ? -34.624 5.085 38.634 1.00 84.25 615 VAL A O 1
ATOM 5097 N N . ARG A 1 616 ? -34.231 6.950 37.452 1.00 80.25 616 ARG A N 1
ATOM 5098 C CA . ARG A 1 616 ? -35.383 7.691 37.988 1.00 80.25 616 ARG A CA 1
ATOM 5099 C C . ARG A 1 616 ? -36.714 7.033 37.620 1.00 80.25 616 ARG A C 1
ATOM 5101 O O . ARG A 1 616 ? -37.570 6.898 38.486 1.00 80.25 616 ARG A O 1
ATOM 5108 N N . VAL A 1 617 ? -36.881 6.591 36.374 1.00 84.00 617 VAL A N 1
ATOM 5109 C CA . VAL A 1 617 ? -38.089 5.886 35.905 1.00 84.00 617 VAL A CA 1
ATOM 5110 C C . VAL A 1 617 ? -38.236 4.528 36.598 1.00 84.00 617 VAL A C 1
ATOM 5112 O O . VAL A 1 617 ? -39.331 4.178 37.041 1.00 84.00 617 VAL A O 1
ATOM 5115 N N . LEU A 1 618 ? -37.134 3.792 36.767 1.00 83.12 618 LEU A N 1
ATOM 5116 C CA . LEU A 1 618 ? -37.123 2.512 37.475 1.00 83.12 618 LEU A CA 1
ATOM 5117 C C . LEU A 1 618 ? -37.432 2.666 38.967 1.00 83.12 618 LEU A C 1
ATOM 5119 O O . LEU A 1 618 ? -38.138 1.829 39.513 1.00 83.12 618 LEU A O 1
ATOM 5123 N N . GLN A 1 619 ? -36.957 3.727 39.625 1.00 82.12 619 GLN A N 1
ATOM 5124 C CA . GLN A 1 619 ? -37.244 3.998 41.040 1.00 82.12 619 GLN A CA 1
ATOM 5125 C C . GLN A 1 619 ? -38.644 4.576 41.276 1.00 82.12 619 GLN A C 1
ATOM 5127 O O . GLN A 1 619 ? -39.217 4.383 42.350 1.00 82.12 619 GLN A O 1
ATOM 5132 N N . GLN A 1 620 ? -39.228 5.241 40.277 1.00 85.81 620 GLN A N 1
ATOM 5133 C CA . GLN A 1 620 ? -40.558 5.833 40.388 1.00 85.81 620 GLN A CA 1
ATOM 5134 C C . GLN A 1 620 ? -41.653 4.769 40.564 1.00 85.81 620 GLN A C 1
ATOM 5136 O O . GLN A 1 620 ? -42.555 4.966 41.375 1.00 85.81 620 GLN A O 1
ATOM 5141 N N . SER A 1 621 ? -41.565 3.622 39.878 1.00 81.62 621 SER A N 1
ATOM 5142 C CA . SER A 1 621 ? -42.577 2.555 39.996 1.00 81.62 621 SER A CA 1
ATOM 5143 C C . SER A 1 621 ? -42.644 1.924 41.404 1.00 81.62 621 SER A C 1
ATOM 5145 O O . SER A 1 621 ? -43.734 1.890 41.978 1.00 81.62 621 SER A O 1
ATOM 5147 N N . PRO A 1 622 ? -41.525 1.496 42.027 1.00 84.75 622 PRO A N 1
ATOM 5148 C CA . PRO A 1 622 ? -41.506 1.035 43.414 1.00 84.75 622 PRO A CA 1
ATOM 5149 C C . PRO A 1 622 ? -41.943 2.103 44.419 1.00 84.75 622 PRO A C 1
ATOM 5151 O O . PRO A 1 622 ? -42.647 1.774 45.367 1.00 84.75 622 PRO A O 1
ATOM 5154 N N . MET A 1 623 ? -41.572 3.376 44.223 1.00 82.75 623 MET A N 1
ATOM 5155 C CA . MET A 1 623 ? -42.002 4.463 45.115 1.00 82.75 623 MET A CA 1
ATOM 5156 C C . MET A 1 623 ? -43.514 4.687 45.071 1.00 82.75 623 MET A C 1
ATOM 5158 O O . MET A 1 623 ? -44.133 4.858 46.117 1.00 82.75 623 MET A O 1
ATOM 5162 N N . VAL A 1 624 ? -44.119 4.670 43.881 1.00 85.00 624 VAL A N 1
ATOM 5163 C CA . VAL A 1 624 ? -45.575 4.818 43.721 1.00 85.00 624 VAL A CA 1
ATOM 5164 C C . VAL A 1 624 ? -46.314 3.613 44.313 1.00 85.00 624 VAL A C 1
ATOM 5166 O O . VAL A 1 624 ? -47.338 3.781 44.977 1.00 85.00 624 VAL A O 1
ATOM 5169 N N . LEU A 1 625 ? -45.777 2.402 44.143 1.00 85.75 625 LEU A N 1
ATOM 5170 C CA . LEU A 1 625 ? -46.312 1.197 44.781 1.00 85.75 625 LEU A CA 1
ATOM 5171 C C . LEU A 1 625 ? -46.210 1.276 46.315 1.00 85.75 625 LEU A C 1
ATOM 5173 O O . LEU A 1 625 ? -47.185 1.026 47.013 1.00 85.75 625 LEU A O 1
ATOM 5177 N N . ALA A 1 626 ? -45.058 1.675 46.855 1.00 87.44 626 ALA A N 1
ATOM 5178 C CA . ALA A 1 626 ? -44.868 1.831 48.295 1.00 87.44 626 ALA A CA 1
ATOM 5179 C C . ALA A 1 626 ? -45.793 2.911 48.878 1.00 87.44 626 ALA A C 1
ATOM 5181 O O . ALA A 1 626 ? -46.411 2.693 49.914 1.00 87.44 626 ALA A O 1
ATOM 5182 N N . ALA A 1 627 ? -45.947 4.044 48.187 1.00 85.88 627 ALA A N 1
ATOM 5183 C CA . ALA A 1 627 ? -46.846 5.117 48.601 1.00 85.88 627 ALA A CA 1
ATOM 5184 C C . ALA A 1 627 ? -48.321 4.682 48.585 1.00 85.88 627 ALA A C 1
ATOM 5186 O O . ALA A 1 627 ? -49.065 5.021 49.501 1.00 85.88 627 ALA A O 1
ATOM 5187 N N . SER A 1 628 ? -48.743 3.910 47.580 1.00 86.50 628 SER A N 1
ATOM 5188 C CA . SER A 1 628 ? -50.115 3.387 47.504 1.00 86.50 628 SER A CA 1
ATOM 5189 C C . SER A 1 628 ? -50.394 2.300 48.546 1.00 86.50 628 SER A C 1
ATOM 5191 O O . SER A 1 628 ? -51.481 2.287 49.120 1.00 86.50 628 SER A O 1
ATOM 5193 N N . LEU A 1 629 ? -49.418 1.442 48.855 1.00 87.12 629 LEU A N 1
ATOM 5194 C CA . LEU A 1 629 ? -49.516 0.464 49.944 1.00 87.12 629 LEU A CA 1
ATOM 5195 C C . LEU A 1 629 ? -49.576 1.134 51.324 1.00 87.12 629 LEU A C 1
ATOM 5197 O O . LEU A 1 629 ? -50.405 0.750 52.142 1.00 87.12 629 LEU A O 1
ATOM 5201 N N . ASP A 1 630 ? -48.756 2.160 51.568 1.00 86.88 630 ASP A N 1
ATOM 5202 C CA . ASP A 1 630 ? -48.775 2.944 52.814 1.00 86.88 630 ASP A CA 1
ATOM 5203 C C . ASP A 1 630 ? -50.087 3.740 52.963 1.00 86.88 630 ASP A C 1
ATOM 5205 O O . ASP A 1 630 ? -50.617 3.927 54.058 1.00 86.88 630 ASP A O 1
ATOM 5209 N N . GLN A 1 631 ? -50.667 4.183 51.844 1.00 86.81 631 GLN A N 1
ATOM 5210 C CA . GLN A 1 631 ? -51.986 4.810 51.827 1.00 86.81 631 GLN A CA 1
ATOM 5211 C C . GLN A 1 631 ? -53.104 3.801 52.143 1.00 86.81 631 GLN A C 1
ATOM 5213 O O . GLN A 1 631 ? -54.013 4.129 52.905 1.00 86.81 631 GLN A O 1
ATOM 5218 N N . TYR A 1 632 ? -53.015 2.572 51.624 1.00 85.19 632 TYR A N 1
ATOM 5219 C CA . TYR A 1 632 ? -53.937 1.483 51.962 1.00 85.19 632 TYR A CA 1
ATOM 5220 C C . TYR A 1 632 ? -53.823 1.060 53.430 1.00 85.19 632 TYR A C 1
ATOM 5222 O O . TYR A 1 632 ? -54.842 0.909 54.098 1.00 85.19 632 TYR A O 1
ATOM 5230 N N . SER A 1 633 ? -52.604 0.933 53.969 1.00 83.38 633 SER A N 1
ATOM 5231 C CA . SER A 1 633 ? -52.422 0.548 55.374 1.00 83.38 633 SER A CA 1
ATOM 5232 C C . SER A 1 633 ? -52.994 1.587 56.336 1.00 83.38 633 SER A C 1
ATOM 5234 O O . SER A 1 633 ? -53.523 1.221 57.380 1.00 83.38 633 SER A O 1
ATOM 5236 N N . LYS A 1 634 ? -52.921 2.879 55.992 1.00 85.06 634 LYS A N 1
ATOM 5237 C CA . LYS A 1 634 ? -53.551 3.952 56.777 1.00 85.06 634 LYS A CA 1
ATOM 5238 C C . LYS A 1 634 ? -55.077 3.877 56.728 1.00 85.06 634 LYS A C 1
ATOM 5240 O O . LYS A 1 634 ? -55.711 4.049 57.760 1.00 85.06 634 LYS A O 1
ATOM 5245 N N . GLN A 1 635 ? -55.664 3.560 55.572 1.00 79.50 635 GLN A N 1
ATOM 5246 C CA . GLN A 1 635 ? -57.119 3.392 55.442 1.00 79.50 635 GLN A CA 1
ATOM 5247 C C . GLN A 1 635 ? -57.660 2.174 56.204 1.00 79.50 635 GLN A C 1
ATOM 5249 O O . GLN A 1 635 ? -58.770 2.238 56.728 1.00 79.50 635 GLN A O 1
ATOM 5254 N N . ASP A 1 636 ? -56.895 1.085 56.287 1.00 73.38 636 ASP A N 1
ATOM 5255 C CA . ASP A 1 636 ? -57.268 -0.091 57.084 1.00 73.38 636 ASP A CA 1
ATOM 5256 C C . ASP A 1 636 ? -57.096 0.129 58.596 1.00 73.38 636 ASP A C 1
ATOM 5258 O O . ASP A 1 636 ? -57.756 -0.542 59.379 1.00 73.38 636 ASP A O 1
ATOM 5262 N N . GLN A 1 637 ? -56.252 1.075 59.023 1.00 72.19 637 GLN A N 1
ATOM 5263 C CA . GLN A 1 637 ? -56.130 1.476 60.434 1.00 72.19 637 GLN A CA 1
ATOM 5264 C C . GLN A 1 637 ? -57.242 2.435 60.897 1.00 72.19 637 GLN A C 1
ATOM 5266 O O . GLN A 1 637 ? -57.437 2.599 62.099 1.00 72.19 637 GLN A O 1
ATOM 5271 N N . GLU A 1 638 ? -57.953 3.078 59.966 1.00 62.62 638 GLU A N 1
ATOM 5272 C CA . GLU A 1 638 ? -59.073 3.992 60.245 1.00 62.62 638 GLU A CA 1
ATOM 5273 C C . GLU A 1 638 ? -60.453 3.296 60.245 1.00 62.62 638 GLU A C 1
ATOM 5275 O O . GLU A 1 638 ? -61.460 3.939 60.554 1.00 62.62 638 GLU A O 1
ATOM 5280 N N . LYS A 1 639 ? -60.514 1.996 59.925 1.00 50.75 639 LYS A N 1
ATOM 5281 C CA . LYS A 1 639 ? -61.701 1.132 60.060 1.00 50.75 639 LYS A CA 1
ATOM 5282 C C . LYS A 1 639 ? -61.608 0.273 61.312 1.00 50.75 639 LYS A C 1
ATOM 5284 O O . LYS A 1 639 ? -62.682 0.034 61.911 1.00 50.75 639 LYS A O 1
#

Foldseek 3Di:
DPDLVVVLVVLVVLLVLLVVLLVVLVVDDDWFLLSVLLSQVSNLVSVVSNVVSVVVNVVCVVPPVVVVVVQVVDPVSVVVVVVVVVVVCVVVVPDDDPPRDSPPDDDPVSSVVQVVLDDPLCLQPLAADCPVLVVLVVVQPPDDDDDPLVCLVPVLVPVVDDPVSLPDPSNVVSLVVVLVSLLSSCCRNPVVDPSVVVLVVLVVVLVVCVVVQNQPPRRDPPVPPQPLVQADPLVRDGDPDPVVSVVVCPDPSSVVSVVVDDDDDDSVVSVVVVVVVVVVSVSVSSSSSSSVNVSCVVCVNNSVSNSVVVVVLVPDDPVVNVVVSVDDGDTDDDPPPDPPDPPDDDPPPADQDPVRHRDDPVVLVVQQQCDWDFDVLLVRDTGRHDVRVVCCLVPPSNCVSCVVVVAHSDDPVVRVVVVVVVVVVVVVVVPDCQQVDWDADPVGDIDRPVVVVVVVVVVLPPDPAPPVRHDDDPVLVVLLVVLLVQVPFQKKWKKAFQPDDPVNVVVVCVLPPPFKDKDWDDLVSNCVSCVVVVNNVVSVLPDHGMMMITDNDDCLVVVVVSCVVPVVTIDTQWIHRRNDTGGPVNVVVVVPDDDPVVVVVVVVVVVCVVVVVVVVVVVVVVVVVVVVVVVVVVVVVVD